Protein AF-0000000087793135 (afdb_homodimer)

Organism: NCBI:txid1960156

Solvent-accessible surface area (backbone atoms only — not comparable to full-atom values): 31206 Å² total; per-residue (Å²): 93,37,31,32,28,31,22,21,47,41,78,59,24,35,39,30,52,50,50,36,47,76,68,71,30,44,44,37,33,25,17,81,58,75,56,56,71,90,47,56,86,71,41,49,79,42,83,44,55,56,67,35,52,68,55,30,41,60,64,44,57,89,35,52,30,35,41,43,51,58,58,61,72,65,65,81,81,40,60,77,70,67,34,38,44,51,32,35,49,8,47,48,29,46,53,48,22,31,58,75,70,64,32,52,38,37,32,33,65,34,40,48,31,25,44,16,23,68,70,33,84,54,83,67,70,77,94,60,61,57,42,43,82,80,52,73,70,46,25,44,34,62,48,24,41,25,36,48,38,44,50,51,50,42,41,12,46,14,69,60,70,60,26,16,26,38,34,37,20,36,48,53,72,39,56,89,82,69,75,48,53,66,59,49,39,54,43,40,75,48,17,81,75,70,27,58,51,58,66,28,42,30,30,35,38,67,44,53,14,48,44,53,47,35,55,65,71,36,84,68,76,40,64,46,55,35,39,44,49,32,50,48,59,50,45,85,69,54,72,67,59,50,32,59,72,75,38,54,89,50,48,75,43,69,73,46,92,67,57,48,84,68,40,34,59,46,48,36,58,57,29,32,74,69,48,65,42,69,59,78,73,53,65,70,76,34,71,82,45,33,52,54,59,53,54,60,73,72,102,95,36,31,31,29,31,22,22,48,41,78,60,26,35,39,30,52,51,48,36,47,76,68,70,30,44,44,36,34,26,17,81,58,73,54,56,73,89,48,57,86,70,43,50,79,42,84,46,56,57,66,36,50,67,56,31,41,58,62,41,58,89,35,50,32,36,41,42,51,56,59,61,72,65,67,80,83,42,61,76,71,68,32,38,44,50,32,36,49,9,48,49,30,46,53,48,22,31,57,76,70,64,30,52,37,38,32,34,65,34,39,48,33,24,43,17,24,65,71,32,85,54,86,70,72,76,94,61,60,56,40,42,81,80,50,74,70,46,24,45,35,60,49,24,41,26,37,49,40,42,50,52,51,42,42,11,46,15,70,62,70,60,26,17,26,38,35,37,20,35,46,53,72,39,56,91,82,70,75,48,53,69,58,49,39,54,43,40,75,48,17,82,74,70,28,59,51,59,68,27,40,29,30,36,38,68,44,53,15,48,45,52,49,36,55,64,70,36,84,68,76,40,65,46,55,37,39,45,47,31,51,46,58,50,43,86,70,52,72,67,59,49,31,58,72,76,38,54,89,49,48,75,44,72,73,48,93,68,56,47,83,68,42,36,62,46,50,34,59,58,28,32,72,70,47,65,43,70,60,76,73,54,63,69,76,34,71,82,44,32,52,56,58,55,53,56,71,71,97

Sequence (598 aa):
MKILVTGAAGLVGGHVARELLENGHEVRALDVTHVSADLSGRVEMVYADISDRMAMLRAAHGCDSIAHLAAISNPIHGRELEIFEPNVVGTHYVLAAAEAHGIARVALASSCSIYGAPFAKNTFHFDYLPVDELHPQRAEELYAVSKAANELTAAAISRRSGMATTCLRINNVYDFGGGHQHWMKRQLQEAHNHRSADLWHYIEVRDVARAFRLALENVTSGYHTPIIVTRDLWTTHSHRELIARHYPELEPFLNSDWDFERFGFYDSRPAEELFGFVAQRLWRDVPELNQVSKNEAALMKILVTGAAGLVGGHVARELLENGHEVRALDVTHVSADLSGRVEMVYADISDRMAMLRAAHGCDSIAHLAAISNPIHGRELEIFEPNVVGTHYVLAAAEAHGIARVALASSCSIYGAPFAKNTFHFDYLPVDELHPQRAEELYAVSKAANELTAAAISRRSGMATTCLRINNVYDFGGGHQHWMKRQLQEAHNHRSADLWHYIEVRDVARAFRLALENVTSGYHTPIIVTRDLWTTHSHRELIARHYPELEPFLNSDWDFERFGFYDSRPAEELFGFVAQRLWRDVPELNQVSKNEAAL

pLDDT: mean 90.08, std 12.36, range [35.72, 98.88]

Structure (mmCIF, N/CA/C/O backbone):
data_AF-0000000087793135-model_v1
#
loop_
_entity.id
_entity.type
_entity.pdbx_description
1 polymer 'Nucleoside-diphosphate-sugar epimerase'
#
loop_
_atom_site.group_PDB
_atom_site.id
_atom_site.type_symbol
_atom_site.label_atom_id
_atom_site.label_alt_id
_atom_site.label_comp_id
_atom_site.label_asym_id
_atom_site.label_entity_id
_atom_site.label_seq_id
_atom_site.pdbx_PDB_ins_code
_atom_site.Cartn_x
_atom_site.Cartn_y
_atom_site.Cartn_z
_atom_site.occupancy
_atom_site.B_iso_or_equiv
_atom_site.auth_seq_id
_atom_site.auth_comp_id
_atom_site.auth_asym_id
_atom_site.auth_atom_id
_atom_site.pdbx_PDB_model_num
ATOM 1 N N . MET A 1 1 ? -19.906 19.828 14.422 1 96.62 1 MET A N 1
ATOM 2 C CA . MET A 1 1 ? -19.734 18.391 14.25 1 96.62 1 MET A CA 1
ATOM 3 C C . MET A 1 1 ? -19.047 17.781 15.469 1 96.62 1 MET A C 1
ATOM 5 O O . MET A 1 1 ? -18.375 18.469 16.219 1 96.62 1 MET A O 1
ATOM 9 N N . LYS A 1 2 ? -19.328 16.547 15.695 1 98.5 2 LYS A N 1
ATOM 10 C CA . LYS A 1 2 ? -18.516 15.766 16.609 1 98.5 2 LYS A CA 1
ATOM 11 C C . LYS A 1 2 ? -17.438 14.984 15.867 1 98.5 2 LYS A C 1
ATOM 13 O O . LYS A 1 2 ? -17.734 14.164 15 1 98.5 2 LYS A O 1
ATOM 18 N N . ILE A 1 3 ? -16.188 15.25 16.234 1 98.81 3 ILE A N 1
ATOM 19 C CA . ILE A 1 3 ? -15.078 14.727 15.445 1 98.81 3 ILE A CA 1
ATOM 20 C C . ILE A 1 3 ? -14.18 13.875 16.344 1 98.81 3 ILE A C 1
ATOM 22 O O . ILE A 1 3 ? -13.766 14.312 17.422 1 98.81 3 ILE A O 1
ATOM 26 N N . LEU A 1 4 ? -13.906 12.617 15.906 1 98.88 4 LEU A N 1
ATOM 27 C CA . LEU A 1 4 ? -12.914 11.773 16.562 1 98.88 4 LEU A CA 1
ATOM 28 C C . LEU A 1 4 ? -11.508 12.125 16.078 1 98.88 4 LEU A C 1
ATOM 30 O O . LEU A 1 4 ? -11.234 12.117 14.883 1 98.88 4 LEU A O 1
ATOM 34 N N . VAL A 1 5 ? -10.633 12.492 17 1 98.88 5 VAL A N 1
ATOM 35 C CA . VAL A 1 5 ? -9.227 12.758 16.703 1 98.88 5 VAL A CA 1
ATOM 36 C C . VAL A 1 5 ? -8.359 11.68 17.344 1 98.88 5 VAL A C 1
ATOM 38 O O . VAL A 1 5 ? -8.211 11.641 18.578 1 98.88 5 VAL A O 1
ATOM 41 N N . THR A 1 6 ? -7.812 10.789 16.5 1 98.62 6 THR A N 1
ATOM 42 C CA . THR A 1 6 ? -6.848 9.828 17.031 1 98.62 6 THR A CA 1
ATOM 43 C C . THR A 1 6 ? -5.445 10.438 17.062 1 98.62 6 THR A C 1
ATOM 45 O O . THR A 1 6 ? -5.098 11.25 16.203 1 98.62 6 THR A O 1
ATOM 48 N N . GLY A 1 7 ? -4.652 9.992 18.047 1 97.44 7 GLY A N 1
ATOM 49 C CA . GLY A 1 7 ? -3.35 10.609 18.219 1 97.44 7 GLY A CA 1
ATOM 50 C C . GLY A 1 7 ? -3.43 12.008 18.797 1 97.44 7 GLY A C 1
ATOM 51 O O . GLY A 1 7 ? -2.578 12.852 18.516 1 97.44 7 GLY A O 1
ATOM 52 N N . ALA A 1 8 ? -4.387 12.258 19.609 1 98.19 8 ALA A N 1
ATOM 53 C CA . ALA A 1 8 ? -4.707 13.609 20.078 1 98.19 8 ALA A CA 1
ATOM 54 C C . ALA A 1 8 ? -3.682 14.094 21.094 1 98.19 8 ALA A C 1
ATOM 56 O O . ALA A 1 8 ? -3.613 15.289 21.391 1 98.19 8 ALA A O 1
ATOM 57 N N . ALA A 1 9 ? -2.889 13.195 21.656 1 96.75 9 ALA A N 1
ATOM 58 C CA . ALA A 1 9 ? -1.891 13.602 22.641 1 96.75 9 ALA A CA 1
ATOM 59 C C . ALA A 1 9 ? -0.573 13.977 21.969 1 96.75 9 ALA A C 1
ATOM 61 O O . ALA A 1 9 ? 0.332 14.508 22.609 1 96.75 9 ALA A O 1
ATOM 62 N N . GLY A 1 10 ? -0.436 13.68 20.672 1 95.5 10 GLY A N 1
ATOM 63 C CA . GLY A 1 10 ? 0.778 14 19.938 1 95.5 10 GLY A CA 1
ATOM 64 C C . GLY A 1 10 ? 0.875 15.469 19.547 1 95.5 10 GLY A C 1
ATOM 65 O O . GLY A 1 10 ? -0.072 16.234 19.75 1 95.5 10 GLY A O 1
ATOM 66 N N . LEU A 1 11 ? 2.004 15.844 18.984 1 94.31 11 LEU A N 1
ATOM 67 C CA . LEU A 1 11 ? 2.256 17.219 18.594 1 94.31 11 LEU A CA 1
ATOM 68 C C . LEU A 1 11 ? 1.187 17.719 17.625 1 94.31 11 LEU A C 1
ATOM 70 O O . LEU A 1 11 ? 0.483 18.688 17.906 1 94.31 11 LEU A O 1
ATOM 74 N N . VAL A 1 12 ? 1.03 17.016 16.484 1 97.31 12 VAL A N 1
ATOM 75 C CA . VAL A 1 12 ? 0.09 17.469 15.469 1 97.31 12 VAL A CA 1
ATOM 76 C C . VAL A 1 12 ? -1.342 17.234 15.938 1 97.31 12 VAL A C 1
ATOM 78 O O . VAL A 1 12 ? -2.203 18.094 15.805 1 97.31 12 VAL A O 1
ATOM 81 N N . GLY A 1 13 ? -1.604 16.062 16.547 1 98.12 13 GLY A N 1
ATOM 82 C CA . GLY A 1 13 ? -2.936 15.711 17.016 1 98.12 13 GLY A CA 1
ATOM 83 C C . GLY A 1 13 ? -3.498 16.703 18.016 1 98.12 13 GLY A C 1
ATOM 84 O O . GLY A 1 13 ? -4.676 17.062 17.953 1 98.12 13 GLY A O 1
ATOM 85 N N . GLY A 1 14 ? -2.641 17.125 18.938 1 97.94 14 GLY A N 1
ATOM 86 C CA . GLY A 1 14 ? -3.07 18.125 19.906 1 97.94 14 GLY A CA 1
ATOM 87 C C . GLY A 1 14 ? -3.471 19.438 19.266 1 97.94 14 GLY A C 1
ATOM 88 O O . GLY A 1 14 ? -4.48 20.031 19.641 1 97.94 14 GLY A O 1
ATOM 89 N N . HIS A 1 15 ? -2.703 19.891 18.312 1 98.25 15 HIS A N 1
ATOM 90 C CA . HIS A 1 15 ? -3.014 21.125 17.625 1 98.25 15 HIS A CA 1
ATOM 91 C C . HIS A 1 15 ? -4.285 21 16.781 1 98.25 15 HIS A C 1
ATOM 93 O O . HIS A 1 15 ? -5.051 21.953 16.656 1 98.25 15 HIS A O 1
ATOM 99 N N . VAL A 1 16 ? -4.523 19.797 16.219 1 98.81 16 VAL A N 1
ATOM 100 C CA . VAL A 1 16 ? -5.742 19.562 15.445 1 98.81 16 VAL A CA 1
ATOM 101 C C . VAL A 1 16 ? -6.953 19.641 16.375 1 98.81 16 VAL A C 1
ATOM 103 O O . VAL A 1 16 ? -7.949 20.297 16.047 1 98.81 16 VAL A O 1
ATOM 106 N N . ALA A 1 17 ? -6.848 19.016 17.531 1 98.81 17 ALA A N 1
ATOM 107 C CA . ALA A 1 17 ? -7.938 19.062 18.5 1 98.81 17 ALA A CA 1
ATOM 108 C C . ALA A 1 17 ? -8.266 20.5 18.906 1 98.81 17 ALA A C 1
ATOM 110 O O . ALA A 1 17 ? -9.43 20.891 18.922 1 98.81 17 ALA A O 1
ATOM 111 N N . ARG A 1 18 ? -7.242 21.328 19.203 1 98.44 18 ARG A N 1
ATOM 112 C CA . ARG A 1 18 ? -7.43 22.734 19.578 1 98.44 18 ARG A CA 1
ATOM 113 C C . ARG A 1 18 ? -8.094 23.516 18.453 1 98.44 18 ARG A C 1
ATOM 115 O O . ARG A 1 18 ? -9.031 24.281 18.688 1 98.44 18 ARG A O 1
ATOM 122 N N . GLU A 1 19 ? -7.551 23.297 17.25 1 98.69 19 GLU A N 1
ATOM 123 C CA . GLU A 1 19 ? -8.078 23.984 16.078 1 98.69 19 GLU A CA 1
ATOM 124 C C . GLU A 1 19 ? -9.562 23.688 15.875 1 98.69 19 GLU A C 1
ATOM 126 O O . GLU A 1 19 ? -10.344 24.578 15.57 1 98.69 19 GLU A O 1
ATOM 131 N N . LEU A 1 20 ? -9.977 22.438 16.047 1 98.81 20 LEU A N 1
ATOM 132 C CA . LEU A 1 20 ? -11.367 22.031 15.891 1 98.81 20 LEU A CA 1
ATOM 133 C C . LEU A 1 20 ? -12.242 22.641 16.984 1 98.81 20 LEU A C 1
ATOM 135 O O . LEU A 1 20 ? -13.312 23.188 16.688 1 98.81 20 LEU A O 1
ATOM 139 N N . LEU A 1 21 ? -11.789 22.641 18.234 1 98.69 21 LEU A N 1
ATOM 140 C CA . LEU A 1 21 ? -12.523 23.219 19.359 1 98.69 21 LEU A CA 1
ATOM 141 C C . LEU A 1 21 ? -12.742 24.719 19.141 1 98.69 21 LEU A C 1
ATOM 143 O O . LEU A 1 21 ? -13.852 25.219 19.328 1 98.69 21 LEU A O 1
ATOM 147 N N . GLU A 1 22 ? -11.695 25.375 18.719 1 98.31 22 GLU A N 1
ATOM 148 C CA . GLU A 1 22 ? -11.719 26.828 18.547 1 98.31 22 GLU A CA 1
ATOM 149 C C . GLU A 1 22 ? -12.641 27.219 17.391 1 98.31 22 GLU A C 1
ATOM 151 O O . GLU A 1 22 ? -13.023 28.391 17.281 1 98.31 22 GLU A O 1
ATOM 156 N N . ASN A 1 23 ? -12.953 26.297 16.594 1 98.31 23 ASN A N 1
ATOM 157 C CA . ASN A 1 23 ? -13.82 26.594 15.461 1 98.31 23 ASN A CA 1
ATOM 158 C C . ASN A 1 23 ? -15.195 25.953 15.641 1 98.31 23 ASN A C 1
ATOM 160 O O . ASN A 1 23 ? -15.875 25.656 14.656 1 98.31 23 ASN A O 1
ATOM 164 N N . GLY A 1 24 ? -15.57 25.562 16.828 1 98.19 24 GLY A N 1
ATOM 165 C CA . GLY A 1 24 ? -16.938 25.266 17.188 1 98.19 24 GLY A CA 1
ATOM 166 C C . GLY A 1 24 ? -17.281 23.797 17.094 1 98.19 24 GLY A C 1
ATOM 167 O O . GLY A 1 24 ? -18.453 23.406 17.219 1 98.19 24 GLY A O 1
ATOM 168 N N . HIS A 1 25 ? -16.359 22.906 16.906 1 98.62 25 HIS A N 1
ATOM 169 C CA . HIS A 1 25 ? -16.609 21.469 16.844 1 98.62 25 HIS A CA 1
ATOM 170 C C . HIS A 1 25 ? -16.469 20.828 18.219 1 98.62 25 HIS A C 1
ATOM 172 O O . HIS A 1 25 ? -15.836 21.406 19.109 1 98.62 25 HIS A O 1
ATOM 178 N N . GLU A 1 26 ? -17.125 19.734 18.359 1 98.75 26 GLU A N 1
ATOM 179 C CA . GLU A 1 26 ? -16.875 18.859 19.5 1 98.75 26 GLU A CA 1
ATOM 180 C C . GLU A 1 26 ? -15.797 17.828 19.172 1 98.75 26 GLU A C 1
ATOM 182 O O . GLU A 1 26 ? -15.75 17.312 18.062 1 98.75 26 GLU A O 1
ATOM 187 N N . VAL A 1 27 ? -14.953 17.578 20.219 1 98.81 27 VAL A N 1
ATOM 188 C CA . VAL A 1 27 ? -13.836 16.688 19.953 1 98.81 27 VAL A CA 1
ATOM 189 C C . VAL A 1 27 ? -13.891 15.477 20.891 1 98.81 27 VAL A C 1
ATOM 191 O O . VAL A 1 27 ? -13.992 15.633 22.094 1 98.81 27 VAL A O 1
ATOM 194 N N . ARG A 1 28 ? -13.93 14.32 20.375 1 98.81 28 ARG A N 1
ATOM 195 C CA . ARG A 1 28 ? -13.555 13.086 21.047 1 98.81 28 ARG A CA 1
ATOM 196 C C . ARG A 1 28 ? -12.102 12.727 20.766 1 98.81 28 ARG A C 1
ATOM 198 O O . ARG A 1 28 ? -11.75 12.414 19.625 1 98.81 28 ARG A O 1
ATOM 205 N N . ALA A 1 29 ? -11.266 12.797 21.812 1 98.75 29 ALA A N 1
ATOM 206 C CA . ALA A 1 29 ? -9.828 12.57 21.672 1 98.75 29 ALA A CA 1
ATOM 207 C C . ALA A 1 29 ? -9.469 11.133 22.031 1 98.75 29 ALA A C 1
ATOM 209 O O . ALA A 1 29 ? -9.883 10.617 23.078 1 98.75 29 ALA A O 1
ATOM 210 N N . LEU A 1 30 ? -8.734 10.477 21.156 1 98.56 30 LEU A N 1
ATOM 211 C CA . LEU A 1 30 ? -8.273 9.117 21.406 1 98.56 30 LEU A CA 1
ATOM 212 C C . LEU A 1 30 ? -6.75 9.047 21.375 1 98.56 30 LEU A C 1
ATOM 214 O O . LEU A 1 30 ? -6.129 9.516 20.406 1 98.56 30 LEU A O 1
ATOM 218 N N . ASP A 1 31 ? -6.172 8.508 22.359 1 97.62 31 ASP A N 1
ATOM 219 C CA . ASP A 1 31 ? -4.734 8.281 22.438 1 97.62 31 ASP A CA 1
ATOM 220 C C . ASP A 1 31 ? -4.402 7.242 23.516 1 97.62 31 ASP A C 1
ATOM 222 O O . ASP A 1 31 ? -5.277 6.828 24.281 1 97.62 31 ASP A O 1
ATOM 226 N N . VAL A 1 32 ? -3.152 6.781 23.484 1 95.38 32 VAL A N 1
ATOM 227 C CA . VAL A 1 32 ? -2.699 5.816 24.484 1 95.38 32 VAL A CA 1
ATOM 228 C C . VAL A 1 32 ? -2.225 6.551 25.734 1 95.38 32 VAL A C 1
ATOM 230 O O . VAL A 1 32 ? -1.983 5.934 26.781 1 95.38 32 VAL A O 1
ATOM 233 N N . THR A 1 33 ? -2.096 7.879 25.641 1 95.12 33 THR A N 1
ATOM 234 C CA . THR A 1 33 ? -1.692 8.703 26.781 1 95.12 33 THR A CA 1
ATOM 235 C C . THR A 1 33 ? -2.6 9.922 26.922 1 95.12 33 THR A C 1
ATOM 237 O O . THR A 1 33 ? -3.484 10.141 26.078 1 95.12 33 THR A O 1
ATOM 240 N N . HIS A 1 34 ? -2.408 10.703 27.922 1 93.69 34 HIS A N 1
ATOM 241 C CA . HIS A 1 34 ? -3.25 11.859 28.203 1 93.69 34 HIS A CA 1
ATOM 242 C C . HIS A 1 34 ? -2.912 13.023 27.281 1 93.69 34 HIS A C 1
ATOM 244 O O . HIS A 1 34 ? -1.747 13.227 26.938 1 93.69 34 HIS A O 1
ATOM 250 N N . VAL A 1 35 ? -3.967 13.773 26.953 1 95.19 35 VAL A N 1
ATOM 251 C CA . VAL A 1 35 ? -3.775 14.992 26.188 1 95.19 35 VAL A CA 1
ATOM 252 C C . VAL A 1 35 ? -3.178 16.078 27.078 1 95.19 35 VAL A C 1
ATOM 254 O O . VAL A 1 35 ? -3.082 15.906 28.297 1 95.19 35 VAL A O 1
ATOM 257 N N . SER A 1 36 ? -2.758 17.172 26.438 1 93.94 36 SER A N 1
ATOM 258 C CA . SER A 1 36 ? -2.209 18.297 27.188 1 93.94 36 SER A CA 1
ATOM 259 C C . SER A 1 36 ? -3.256 18.906 28.125 1 93.94 36 SER A C 1
ATOM 261 O O . SER A 1 36 ? -4.457 18.734 27.906 1 93.94 36 SER A O 1
ATOM 263 N N . ALA A 1 37 ? -2.826 19.641 29.062 1 92.62 37 ALA A N 1
ATOM 264 C CA . ALA A 1 37 ? -3.672 20.188 30.109 1 92.62 37 ALA A CA 1
ATOM 265 C C . ALA A 1 37 ? -4.734 21.109 29.531 1 92.62 37 ALA A C 1
ATOM 267 O O . ALA A 1 37 ? -5.867 21.141 30.016 1 92.62 37 ALA A O 1
ATOM 268 N N . ASP A 1 38 ? -4.387 21.859 28.547 1 93.25 38 ASP A N 1
ATOM 269 C CA . ASP A 1 38 ? -5.293 22.859 27.984 1 93.25 38 ASP A CA 1
ATOM 270 C C . ASP A 1 38 ? -6.457 22.172 27.266 1 93.25 38 ASP A C 1
ATOM 272 O O . ASP A 1 38 ? -7.492 22.797 27.016 1 93.25 38 ASP A O 1
ATOM 276 N N . LEU A 1 39 ? -6.312 20.906 26.922 1 95.94 39 LEU A N 1
ATOM 277 C CA . LEU A 1 39 ? -7.359 20.156 26.25 1 95.94 39 LEU A CA 1
ATOM 278 C C . LEU A 1 39 ? -8.18 19.344 27.25 1 95.94 39 LEU A C 1
ATOM 280 O O . LEU A 1 39 ? -9.32 18.969 26.953 1 95.94 39 LEU A O 1
ATOM 284 N N . SER A 1 40 ? -7.441 19.188 28.359 1 92.12 40 SER A N 1
ATOM 285 C CA . SER A 1 40 ? -8.094 18.391 29.406 1 92.12 40 SER A CA 1
ATOM 286 C C . SER A 1 40 ? -9.398 19.031 29.844 1 92.12 40 SER A C 1
ATOM 288 O O . SER A 1 40 ? -9.445 20.234 30.141 1 92.12 40 SER A O 1
ATOM 290 N N . GLY A 1 41 ? -10.5 18.375 29.844 1 93.94 41 GLY A N 1
ATOM 291 C CA . GLY A 1 41 ? -11.805 18.859 30.25 1 93.94 41 GLY A CA 1
ATOM 292 C C . GLY A 1 41 ? -12.594 19.453 29.109 1 93.94 41 GLY A C 1
ATOM 293 O O . GLY A 1 41 ? -13.797 19.703 29.234 1 93.94 41 GLY A O 1
ATOM 294 N N . ARG A 1 42 ? -11.938 19.703 28 1 97.44 42 ARG A N 1
ATOM 295 C CA . ARG A 1 42 ? -12.602 20.312 26.859 1 97.44 42 ARG A CA 1
ATOM 296 C C . ARG A 1 42 ? -12.945 19.266 25.797 1 97.44 42 ARG A C 1
ATOM 298 O O . ARG A 1 42 ? -13.711 19.547 24.875 1 97.44 42 ARG A O 1
ATOM 305 N N . VAL A 1 43 ? -12.344 18.109 25.953 1 98.19 43 VAL A N 1
ATOM 306 C CA . VAL A 1 43 ? -12.57 17.031 25 1 98.19 43 VAL A CA 1
ATOM 307 C C . VAL A 1 43 ? -13.117 15.805 25.719 1 98.19 43 VAL A C 1
ATOM 309 O O . VAL A 1 43 ? -12.945 15.656 26.922 1 98.19 43 VAL A O 1
ATOM 312 N N . GLU A 1 44 ? -13.859 14.953 25.031 1 98.12 44 GLU A N 1
ATOM 313 C CA . GLU A 1 44 ? -14.156 13.594 25.484 1 98.12 44 GLU A CA 1
ATOM 314 C C . GLU A 1 44 ? -12.977 12.656 25.234 1 98.12 44 GLU A C 1
ATOM 316 O O . GLU A 1 44 ? -12.633 12.375 24.094 1 98.12 44 GLU A O 1
ATOM 321 N N . MET A 1 45 ? -12.391 12.203 26.359 1 97.62 45 MET A N 1
ATOM 322 C CA . MET A 1 45 ? -11.164 11.422 26.219 1 97.62 45 MET A CA 1
ATOM 323 C C . MET A 1 45 ? -11.484 9.93 26.125 1 97.62 45 MET A C 1
ATOM 325 O O . MET A 1 45 ? -12.281 9.414 26.922 1 97.62 45 MET A O 1
ATOM 329 N N . VAL A 1 46 ? -10.891 9.211 25.172 1 97.88 46 VAL A N 1
ATOM 330 C CA . VAL A 1 46 ? -10.906 7.758 25.047 1 97.88 46 VAL A CA 1
ATOM 331 C C . VAL A 1 46 ? -9.477 7.223 25.109 1 97.88 46 VAL A C 1
ATOM 333 O O . VAL A 1 46 ? -8.656 7.516 24.234 1 97.88 46 VAL A O 1
ATOM 336 N N . TYR A 1 47 ? -9.18 6.457 26.125 1 97.38 47 TYR A N 1
ATOM 337 C CA . TYR A 1 47 ? -7.875 5.82 26.234 1 97.38 47 TYR A CA 1
ATOM 338 C C . TYR A 1 47 ? -7.871 4.457 25.562 1 97.38 47 TYR A C 1
ATOM 340 O O . TYR A 1 47 ? -8.477 3.506 26.062 1 97.38 47 TYR A O 1
ATOM 348 N N . ALA A 1 48 ? -7.16 4.363 24.391 1 96.31 48 ALA A N 1
ATOM 349 C CA . ALA A 1 48 ? -7.125 3.105 23.656 1 96.31 48 ALA A CA 1
ATOM 350 C C . ALA A 1 48 ? -5.988 3.098 22.641 1 96.31 48 ALA A C 1
ATOM 352 O O . ALA A 1 48 ? -5.516 4.156 22.219 1 96.31 48 ALA A O 1
ATOM 353 N N . ASP A 1 49 ? -5.543 1.925 22.359 1 93.94 49 ASP A N 1
ATOM 354 C CA . ASP A 1 49 ? -4.641 1.679 21.234 1 93.94 49 ASP A CA 1
ATOM 355 C C . ASP A 1 49 ? -5.426 1.437 19.938 1 93.94 49 ASP A C 1
ATOM 357 O O . ASP A 1 49 ? -6.441 0.738 19.953 1 93.94 49 ASP A O 1
ATOM 361 N N . ILE A 1 50 ? -4.957 2.035 18.875 1 92.94 50 ILE A N 1
ATOM 362 C CA . ILE A 1 50 ? -5.719 1.935 17.625 1 92.94 50 ILE A CA 1
ATOM 363 C C . ILE A 1 50 ? -5.703 0.492 17.125 1 92.94 50 ILE A C 1
ATOM 365 O O . ILE A 1 50 ? -6.484 0.126 16.25 1 92.94 50 ILE A O 1
ATOM 369 N N . SER A 1 51 ? -4.816 -0.36 17.625 1 88.38 51 SER A N 1
ATOM 370 C CA . SER A 1 51 ? -4.777 -1.765 17.234 1 88.38 51 SER A CA 1
ATOM 371 C C . SER A 1 51 ? -5.898 -2.557 17.906 1 88.38 51 SER A C 1
ATOM 373 O O . SER A 1 51 ? -6.078 -3.742 17.625 1 88.38 51 SER A O 1
ATOM 375 N N . ASP A 1 52 ? -6.617 -1.902 18.812 1 91.69 52 ASP A N 1
ATOM 376 C CA . ASP A 1 52 ? -7.809 -2.508 19.406 1 91.69 52 ASP A CA 1
ATOM 377 C C . ASP A 1 52 ? -9.039 -2.244 18.547 1 91.69 52 ASP A C 1
ATOM 379 O O . ASP A 1 52 ? -9.664 -1.185 18.641 1 91.69 52 ASP A O 1
ATOM 383 N N . ARG A 1 53 ? -9.461 -3.225 17.859 1 90.81 53 ARG A N 1
ATOM 384 C CA . ARG A 1 53 ? -10.539 -3.1 16.891 1 90.81 53 ARG A CA 1
ATOM 385 C C . ARG A 1 53 ? -11.836 -2.656 17.562 1 90.81 53 ARG A C 1
ATOM 387 O O . ARG A 1 53 ? -12.516 -1.756 17.078 1 90.81 53 ARG A O 1
ATOM 394 N N . MET A 1 54 ? -12.164 -3.318 18.641 1 95.12 54 MET A N 1
ATOM 395 C CA . MET A 1 54 ? -13.422 -3.025 19.328 1 95.12 54 MET A CA 1
ATOM 396 C C . MET A 1 54 ? -13.406 -1.618 19.906 1 95.12 54 MET A C 1
ATOM 398 O O . MET A 1 54 ? -14.422 -0.924 19.906 1 95.12 54 MET A O 1
ATOM 402 N N . ALA A 1 55 ? -12.289 -1.229 20.359 1 96.38 55 ALA A N 1
ATOM 403 C CA . ALA A 1 55 ? -12.164 0.132 20.875 1 96.38 55 ALA A CA 1
ATOM 404 C C . ALA A 1 55 ? -12.383 1.161 19.766 1 96.38 55 ALA A C 1
ATOM 406 O O . ALA A 1 55 ? -12.977 2.217 20 1 96.38 55 ALA A O 1
ATOM 407 N N . MET A 1 56 ? -11.93 0.853 18.578 1 96.44 56 MET A N 1
ATOM 408 C CA . MET A 1 56 ? -12.109 1.773 17.469 1 96.44 56 MET A CA 1
ATOM 409 C C . MET A 1 56 ? -13.578 1.865 17.062 1 96.44 56 MET A C 1
ATOM 411 O O . MET A 1 56 ? -14.078 2.953 16.781 1 96.44 56 MET A O 1
ATOM 415 N N . LEU A 1 57 ? -14.219 0.732 17.094 1 97.25 57 LEU A N 1
ATOM 416 C CA . LEU A 1 57 ? -15.648 0.719 16.781 1 97.25 57 LEU A CA 1
ATOM 417 C C . LEU A 1 57 ? -16.422 1.569 17.781 1 97.25 57 LEU A C 1
ATOM 419 O O . LEU A 1 57 ? -17.281 2.373 17.391 1 97.25 57 LEU A O 1
ATOM 423 N N . ARG A 1 58 ? -16.078 1.419 19.031 1 98.12 58 ARG A N 1
ATOM 424 C CA . ARG A 1 58 ? -16.766 2.17 20.078 1 98.12 58 ARG A CA 1
ATOM 425 C C . ARG A 1 58 ? -16.438 3.656 19.984 1 98.12 58 ARG A C 1
ATOM 427 O O . ARG A 1 58 ? -17.328 4.5 20.109 1 98.12 58 ARG A O 1
ATOM 434 N N . ALA A 1 59 ? -15.227 3.967 19.734 1 98.56 59 ALA A N 1
ATOM 435 C CA . ALA A 1 59 ? -14.781 5.359 19.703 1 98.56 59 ALA A CA 1
ATOM 436 C C . ALA A 1 59 ? -15.43 6.121 18.562 1 98.56 59 ALA A C 1
ATOM 438 O O . ALA A 1 59 ? -15.711 7.316 18.672 1 98.56 59 ALA A O 1
ATOM 439 N N . ALA A 1 60 ? -15.656 5.453 17.453 1 98.56 60 ALA A N 1
ATOM 440 C CA . ALA A 1 60 ? -16.172 6.109 16.25 1 98.56 60 ALA A CA 1
ATOM 441 C C . ALA A 1 60 ? -17.688 6.332 16.359 1 98.56 60 ALA A C 1
ATOM 443 O O . ALA A 1 60 ? -18.25 7.125 15.609 1 98.56 60 ALA A O 1
ATOM 444 N N . HIS A 1 61 ? -18.281 5.629 17.266 1 98.38 61 HIS A N 1
ATOM 445 C CA . HIS A 1 61 ? -19.734 5.695 17.391 1 98.38 61 HIS A CA 1
ATOM 446 C C . HIS A 1 61 ? -20.203 7.113 17.703 1 98.38 61 HIS A C 1
ATOM 448 O O . HIS A 1 61 ? -19.688 7.75 18.625 1 98.38 61 HIS A O 1
ATOM 454 N N . GLY A 1 62 ? -21.141 7.645 16.891 1 98.19 62 GLY A N 1
ATOM 455 C CA . GLY A 1 62 ? -21.75 8.945 17.141 1 98.19 62 GLY A CA 1
ATOM 456 C C . GLY A 1 62 ? -20.938 10.094 16.562 1 98.19 62 GLY A C 1
ATOM 457 O O . GLY A 1 62 ? -21.359 11.25 16.656 1 98.19 62 GLY A O 1
ATOM 458 N N . CYS A 1 63 ? -19.812 9.859 16 1 98.56 63 CYS A N 1
ATOM 459 C CA . CYS A 1 63 ? -19 10.906 15.406 1 98.56 63 CYS A CA 1
ATOM 460 C C . CYS A 1 63 ? -19.453 11.203 13.984 1 98.56 63 CYS A C 1
ATOM 462 O O . CYS A 1 63 ? -19.938 10.312 13.289 1 98.56 63 CYS A O 1
ATOM 464 N N . ASP A 1 64 ? -19.219 12.43 13.609 1 97.81 64 ASP A N 1
ATOM 465 C CA . ASP A 1 64 ? -19.578 12.859 12.258 1 97.81 64 ASP A CA 1
ATOM 466 C C . ASP A 1 64 ? -18.406 12.672 11.297 1 97.81 64 ASP A C 1
ATOM 468 O O . ASP A 1 64 ? -18.594 12.477 10.102 1 97.81 64 ASP A O 1
ATOM 472 N N . SER A 1 65 ? -17.25 12.828 11.773 1 98.12 65 SER A N 1
ATOM 473 C CA . SER A 1 65 ? -16.031 12.703 10.992 1 98.12 65 SER A CA 1
ATOM 474 C C . SER A 1 65 ? -14.859 12.266 11.867 1 98.12 65 SER A C 1
ATOM 476 O O . SER A 1 65 ? -14.984 12.195 13.094 1 98.12 65 SER A O 1
ATOM 478 N N . ILE A 1 66 ? -13.766 11.883 11.211 1 98.75 66 ILE A N 1
ATOM 479 C CA . ILE A 1 66 ? -12.586 11.422 11.938 1 98.75 66 ILE A CA 1
ATOM 480 C C . ILE A 1 66 ? -11.336 12.117 11.383 1 98.75 66 ILE A C 1
ATOM 482 O O . ILE A 1 66 ? -11.164 12.219 10.172 1 98.75 66 ILE A O 1
ATOM 486 N N . ALA A 1 67 ? -10.531 12.695 12.25 1 98.88 67 ALA A N 1
ATOM 487 C CA . ALA A 1 67 ? -9.141 13.055 11.984 1 98.88 67 ALA A CA 1
ATOM 488 C C . ALA A 1 67 ? -8.18 12.008 12.539 1 98.88 67 ALA A C 1
ATOM 490 O O . ALA A 1 67 ? -8.016 11.891 13.758 1 98.88 67 ALA A O 1
ATOM 491 N N . HIS A 1 68 ? -7.559 11.281 11.641 1 98.75 68 HIS A N 1
ATOM 492 C CA . HIS A 1 68 ? -6.715 10.164 12.062 1 98.75 68 HIS A CA 1
ATOM 493 C C . HIS A 1 68 ? -5.238 10.547 12 1 98.75 68 HIS A C 1
ATOM 495 O O . HIS A 1 68 ? -4.66 10.641 10.922 1 98.75 68 HIS A O 1
ATOM 501 N N . LEU A 1 69 ? -4.586 10.695 13.188 1 97.94 69 LEU A N 1
ATOM 502 C CA . LEU A 1 69 ? -3.188 11.102 13.25 1 97.94 69 LEU A CA 1
ATOM 503 C C . LEU A 1 69 ? -2.361 10.102 14.055 1 97.94 69 LEU A C 1
ATOM 505 O O . LEU A 1 69 ? -1.132 10.195 14.086 1 97.94 69 LEU A O 1
ATOM 509 N N . ALA A 1 70 ? -3.021 9.156 14.656 1 93.06 70 ALA A N 1
ATOM 510 C CA . ALA A 1 70 ? -2.297 8.188 15.477 1 93.06 70 ALA A CA 1
ATOM 511 C C . ALA A 1 70 ? -1.336 7.359 14.633 1 93.06 70 ALA A C 1
ATOM 513 O O . ALA A 1 70 ? -1.737 6.766 13.625 1 93.06 70 ALA A O 1
ATOM 514 N N . ALA A 1 71 ? -0.159 7.391 14.93 1 88.31 71 ALA A N 1
ATOM 515 C CA . ALA A 1 71 ? 0.905 6.613 14.297 1 88.31 71 ALA A CA 1
ATOM 516 C C . ALA A 1 71 ? 2.182 6.648 15.133 1 88.31 71 ALA A C 1
ATOM 518 O O . ALA A 1 71 ? 2.377 7.562 15.938 1 88.31 71 ALA A O 1
ATOM 519 N N . ILE A 1 72 ? 2.902 5.648 15.039 1 76.5 72 ILE A N 1
ATOM 520 C CA . ILE A 1 72 ? 4.266 5.691 15.555 1 76.5 72 ILE A CA 1
ATOM 521 C C . ILE A 1 72 ? 5.203 6.238 14.477 1 76.5 72 ILE A C 1
ATOM 523 O O . ILE A 1 72 ? 5.355 5.633 13.414 1 76.5 72 ILE A O 1
ATOM 527 N N . SER A 1 73 ? 5.691 7.504 14.617 1 62.22 73 SER A N 1
ATOM 528 C CA . SER A 1 73 ? 6.434 8.211 13.586 1 62.22 73 SER A CA 1
ATOM 529 C C . SER A 1 73 ? 7.914 7.844 13.609 1 62.22 73 SER A C 1
ATOM 531 O O . SER A 1 73 ? 8.617 8.008 12.617 1 62.22 73 SER A O 1
ATOM 533 N N . ASN A 1 74 ? 8.453 7.496 14.875 1 57 74 ASN A N 1
ATOM 534 C CA . ASN A 1 74 ? 9.906 7.449 14.945 1 57 74 ASN A CA 1
ATOM 535 C C . ASN A 1 74 ? 10.461 6.176 14.312 1 57 74 ASN A C 1
ATOM 537 O O . ASN A 1 74 ? 10.344 5.09 14.883 1 57 74 ASN A O 1
ATOM 541 N N . PRO A 1 75 ? 10.883 6.395 12.969 1 49.03 75 PRO A N 1
ATOM 542 C CA . PRO A 1 75 ? 11.469 5.27 12.234 1 49.03 75 PRO A CA 1
ATOM 543 C C . PRO A 1 75 ? 12.688 4.676 12.93 1 49.03 75 PRO A C 1
ATOM 545 O O . PRO A 1 75 ? 13.008 3.502 12.727 1 49.03 75 PRO A O 1
ATOM 548 N N . ILE A 1 76 ? 13.492 5.633 13.656 1 46.16 76 ILE A N 1
ATOM 549 C CA . ILE A 1 76 ? 14.836 5.289 14.109 1 46.16 76 ILE A CA 1
ATOM 550 C C . ILE A 1 76 ? 14.758 4.371 15.328 1 46.16 76 ILE A C 1
ATOM 552 O O . ILE A 1 76 ? 15.594 3.48 15.5 1 46.16 76 ILE A O 1
ATOM 556 N N . HIS A 1 77 ? 13.984 4.805 16.188 1 46.06 77 HIS A N 1
ATOM 557 C CA . HIS A 1 77 ? 14.172 4.195 17.5 1 46.06 77 HIS A CA 1
ATOM 558 C C . HIS A 1 77 ? 13.328 2.934 17.641 1 46.06 77 HIS A C 1
ATOM 560 O O . HIS A 1 77 ? 13.461 2.197 18.625 1 46.06 77 HIS A O 1
ATOM 566 N N . GLY A 1 78 ? 12.445 2.672 16.797 1 48.28 78 GLY A N 1
ATOM 567 C CA . GLY A 1 78 ? 11.562 1.557 17.109 1 48.28 78 GLY A CA 1
ATOM 568 C C . GLY A 1 78 ? 11.852 0.317 16.281 1 48.28 78 GLY A C 1
ATOM 569 O O . GLY A 1 78 ? 12.453 0.405 15.219 1 48.28 78 GLY A O 1
ATOM 570 N N . ARG A 1 79 ? 12.031 -0.833 17 1 47.19 79 ARG A N 1
ATOM 571 C CA . ARG A 1 79 ? 12.055 -2.145 16.359 1 47.19 79 ARG A CA 1
ATOM 572 C C . ARG A 1 79 ? 11.023 -2.225 15.242 1 47.19 79 ARG A C 1
ATOM 574 O O . ARG A 1 79 ? 9.875 -1.806 15.414 1 47.19 79 ARG A O 1
ATOM 581 N N . GLU A 1 80 ? 11.586 -2.264 13.922 1 55.16 80 GLU A N 1
ATOM 582 C CA . GLU A 1 80 ? 10.852 -2.355 12.672 1 55.16 80 GLU A CA 1
ATOM 583 C C . GLU A 1 80 ? 9.43 -2.846 12.898 1 55.16 80 GLU A C 1
ATOM 585 O O . GLU A 1 80 ? 8.477 -2.311 12.32 1 55.16 80 GLU A O 1
ATOM 590 N N . LEU A 1 81 ? 9.328 -3.783 13.953 1 56.56 81 LEU A N 1
ATOM 591 C CA . LEU A 1 81 ? 8.055 -4.465 14.188 1 56.56 81 LEU A CA 1
ATOM 592 C C . LEU A 1 81 ? 7.055 -3.535 14.867 1 56.56 81 LEU A C 1
ATOM 594 O O . LEU A 1 81 ? 5.859 -3.578 14.562 1 56.56 81 LEU A O 1
ATOM 598 N N . GLU A 1 82 ? 7.605 -2.527 15.57 1 63.28 82 GLU A N 1
ATOM 599 C CA . GLU A 1 82 ? 6.754 -1.744 16.453 1 63.28 82 GLU A CA 1
ATOM 600 C C . GLU A 1 82 ? 6.066 -0.609 15.703 1 63.28 82 GLU A C 1
ATOM 602 O O . GLU A 1 82 ? 5.047 -0.084 16.156 1 63.28 82 GLU A O 1
ATOM 607 N N . ILE A 1 83 ? 6.43 -0.516 14.477 1 73.31 83 ILE A N 1
ATOM 608 C CA . ILE A 1 83 ? 5.898 0.641 13.766 1 73.31 83 ILE A CA 1
ATOM 609 C C . ILE A 1 83 ? 4.844 0.185 12.758 1 73.31 83 ILE A C 1
ATOM 611 O O . ILE A 1 83 ? 3.754 0.754 12.688 1 73.31 83 ILE A O 1
ATOM 615 N N . PHE A 1 84 ? 5.059 -0.885 12.164 1 78.44 84 PHE A N 1
ATOM 616 C CA . PHE A 1 84 ? 4.285 -1.246 10.984 1 78.44 84 PHE A CA 1
ATOM 617 C C . PHE A 1 84 ? 2.891 -1.723 11.383 1 78.44 84 PHE A C 1
ATOM 619 O O . PHE A 1 84 ? 1.892 -1.254 10.828 1 78.44 84 PHE A O 1
ATOM 626 N N . GLU A 1 85 ? 2.854 -2.553 12.383 1 78.44 85 GLU A N 1
ATOM 627 C CA . GLU A 1 85 ? 1.577 -3.154 12.75 1 78.44 85 GLU A CA 1
ATOM 628 C C . GLU A 1 85 ? 0.593 -2.098 13.25 1 78.44 85 GLU A C 1
ATOM 630 O O . GLU A 1 85 ? -0.486 -1.931 12.672 1 78.44 85 GLU A O 1
ATOM 635 N N . PRO A 1 86 ? 0.957 -1.339 14.219 1 78.62 86 PRO A N 1
ATOM 636 C CA . PRO A 1 86 ? -0.011 -0.339 14.672 1 78.62 86 PRO A CA 1
ATOM 637 C C . PRO A 1 86 ? -0.369 0.675 13.594 1 78.62 86 PRO A C 1
ATOM 639 O O . PRO A 1 86 ? -1.519 1.115 13.508 1 78.62 86 PRO A O 1
ATOM 642 N N . ASN A 1 87 ? 0.619 1.014 12.797 1 89.44 87 ASN A N 1
ATOM 643 C CA . ASN A 1 87 ? 0.361 2.041 11.797 1 89.44 87 ASN A CA 1
ATOM 644 C C . ASN A 1 87 ? -0.579 1.535 10.703 1 89.44 87 ASN A C 1
ATOM 646 O O . ASN A 1 87 ? -1.516 2.232 10.312 1 89.44 87 ASN A O 1
ATOM 650 N N . VAL A 1 88 ? -0.356 0.327 10.281 1 91.06 88 VAL A N 1
ATOM 651 C CA . VAL A 1 88 ? -1.091 -0.157 9.117 1 91.06 88 VAL A CA 1
ATOM 652 C C . VAL A 1 88 ? -2.393 -0.817 9.57 1 91.06 88 VAL A C 1
ATOM 654 O O . VAL A 1 88 ? -3.473 -0.467 9.086 1 91.06 88 VAL A O 1
ATOM 657 N N . VAL A 1 89 ? -2.305 -1.708 10.539 1 89.81 89 VAL A N 1
ATOM 658 C CA . VAL A 1 89 ? -3.477 -2.438 11.008 1 89.81 89 VAL A CA 1
ATOM 659 C C . VAL A 1 89 ? -4.383 -1.502 11.805 1 89.81 89 VAL A C 1
ATOM 661 O O . VAL A 1 89 ? -5.609 -1.544 11.664 1 89.81 89 VAL A O 1
ATOM 664 N N . GLY A 1 90 ? -3.76 -0.714 12.641 1 92.44 90 GLY A N 1
ATOM 665 C CA . GLY A 1 90 ? -4.535 0.26 13.391 1 92.44 90 GLY A CA 1
ATOM 666 C C . GLY A 1 90 ? -5.316 1.211 12.5 1 92.44 90 GLY A C 1
ATOM 667 O O . GLY A 1 90 ? -6.492 1.487 12.758 1 92.44 90 GLY A O 1
ATOM 668 N N . THR A 1 91 ? -4.684 1.736 11.461 1 95 91 THR A N 1
ATOM 669 C CA . THR A 1 91 ? -5.355 2.621 10.523 1 95 91 THR A CA 1
ATOM 670 C C . THR A 1 91 ? -6.512 1.898 9.836 1 95 91 THR A C 1
ATOM 672 O O . THR A 1 91 ? -7.586 2.473 9.648 1 95 91 THR A O 1
ATOM 675 N N . HIS A 1 92 ? -6.305 0.649 9.484 1 92.62 92 HIS A N 1
ATOM 676 C CA . HIS A 1 92 ? -7.398 -0.134 8.914 1 92.62 92 HIS A CA 1
ATOM 677 C C . HIS A 1 92 ? -8.586 -0.193 9.859 1 92.62 92 HIS A C 1
ATOM 679 O O . HIS A 1 92 ? -9.734 -0.039 9.438 1 92.62 92 HIS A O 1
ATOM 685 N N . TYR A 1 93 ? -8.312 -0.423 11.133 1 93.31 93 TYR A N 1
ATOM 686 C CA . TYR A 1 93 ? -9.398 -0.528 12.102 1 93.31 93 TYR A CA 1
ATOM 687 C C . TYR A 1 93 ? -10.141 0.796 12.234 1 93.31 93 TYR A C 1
ATOM 689 O O . TYR A 1 93 ? -11.367 0.818 12.352 1 93.31 93 TYR A O 1
ATOM 697 N N . VAL A 1 94 ? -9.453 1.867 12.195 1 96.75 94 VAL A N 1
ATOM 698 C CA . VAL A 1 94 ? -10.07 3.188 12.281 1 96.75 94 VAL A CA 1
ATOM 699 C C . VAL A 1 94 ? -10.984 3.414 11.086 1 96.75 94 VAL A C 1
ATOM 701 O O . VAL A 1 94 ? -12.141 3.82 11.242 1 96.75 94 VAL A O 1
ATOM 704 N N . LEU A 1 95 ? -10.492 3.125 9.914 1 96.5 95 LEU A N 1
ATOM 705 C CA . LEU A 1 95 ? -11.25 3.34 8.688 1 96.5 95 LEU A CA 1
ATOM 706 C C . LEU A 1 95 ? -12.438 2.381 8.602 1 96.5 95 LEU A C 1
ATOM 708 O O . LEU A 1 95 ? -13.516 2.762 8.148 1 96.5 95 LEU A O 1
ATOM 712 N N . ALA A 1 96 ? -12.203 1.152 9.047 1 93.38 96 ALA A N 1
ATOM 713 C CA . ALA A 1 96 ? -13.289 0.175 9.078 1 93.38 96 ALA A CA 1
ATOM 714 C C . ALA A 1 96 ? -14.398 0.61 10.031 1 93.38 96 ALA A C 1
ATOM 716 O O . ALA A 1 96 ? -15.578 0.421 9.75 1 93.38 96 ALA A O 1
ATOM 717 N N . ALA A 1 97 ? -14.008 1.137 11.172 1 96.69 97 ALA A N 1
ATOM 718 C CA . ALA A 1 97 ? -14.984 1.657 12.133 1 96.69 97 ALA A CA 1
ATOM 719 C C . ALA A 1 97 ? -15.797 2.793 11.516 1 96.69 97 ALA A C 1
ATOM 721 O O . ALA A 1 97 ? -17.016 2.857 11.703 1 96.69 97 ALA A O 1
ATOM 722 N N . ALA A 1 98 ? -15.125 3.676 10.828 1 97.94 98 ALA A N 1
ATOM 723 C CA . ALA A 1 98 ? -15.82 4.754 10.125 1 97.94 98 ALA A CA 1
ATOM 724 C C . ALA A 1 98 ? -16.844 4.195 9.141 1 97.94 98 ALA A C 1
ATOM 726 O O . ALA A 1 98 ? -18 4.641 9.102 1 97.94 98 ALA A O 1
ATOM 727 N N . GLU A 1 99 ? -16.406 3.232 8.359 1 95.69 99 GLU A N 1
ATOM 728 C CA . GLU A 1 99 ? -17.281 2.6 7.387 1 95.69 99 GLU A CA 1
ATOM 729 C C . GLU A 1 99 ? -18.5 1.962 8.07 1 95.69 99 GLU A C 1
ATOM 731 O O . GLU A 1 99 ? -19.625 2.137 7.625 1 95.69 99 GLU A O 1
ATOM 736 N N . ALA A 1 100 ? -18.25 1.278 9.156 1 95.56 100 ALA A N 1
ATOM 737 C CA . ALA A 1 100 ? -19.297 0.557 9.875 1 95.56 100 ALA A CA 1
ATOM 738 C C . ALA A 1 100 ? -20.359 1.515 10.406 1 95.56 100 ALA A C 1
ATOM 740 O O . ALA A 1 100 ? -21.547 1.165 10.477 1 95.56 100 ALA A O 1
ATOM 741 N N . HIS A 1 101 ? -19.953 2.672 10.789 1 97.81 101 HIS A N 1
ATOM 742 C CA . HIS A 1 101 ? -20.875 3.627 11.391 1 97.81 101 HIS A CA 1
ATOM 743 C C . HIS A 1 101 ? -21.406 4.613 10.352 1 97.81 101 HIS A C 1
ATOM 745 O O . HIS A 1 101 ? -22.141 5.547 10.688 1 97.81 101 HIS A O 1
ATOM 751 N N . GLY A 1 102 ? -20.984 4.465 9.078 1 97.12 102 GLY A N 1
ATOM 752 C CA . GLY A 1 102 ? -21.469 5.328 8.016 1 97.12 102 GLY A CA 1
ATOM 753 C C . GLY A 1 102 ? -20.906 6.738 8.094 1 97.12 102 GLY A C 1
ATOM 754 O O . GLY A 1 102 ? -21.578 7.695 7.699 1 97.12 102 GLY A O 1
ATOM 755 N N . ILE A 1 103 ? -19.781 6.887 8.711 1 97.25 103 ILE A N 1
ATOM 756 C CA . ILE A 1 103 ? -19.125 8.188 8.766 1 97.25 103 ILE A CA 1
ATOM 757 C C . ILE A 1 103 ? -18.75 8.641 7.355 1 97.25 103 ILE A C 1
ATOM 759 O O . ILE A 1 103 ? -18.141 7.887 6.602 1 97.25 103 ILE A O 1
ATOM 763 N N . ALA A 1 104 ? -19.016 9.859 7.039 1 93.31 104 ALA A N 1
ATOM 764 C CA . ALA A 1 104 ? -18.969 10.32 5.652 1 93.31 104 ALA A CA 1
ATOM 765 C C . ALA A 1 104 ? -17.562 10.797 5.281 1 93.31 104 ALA A C 1
ATOM 767 O O . ALA A 1 104 ? -17.203 10.82 4.102 1 93.31 104 ALA A O 1
ATOM 768 N N . ARG A 1 105 ? -16.797 11.242 6.312 1 97.12 105 ARG A N 1
ATOM 769 C CA . ARG A 1 105 ? -15.555 11.922 5.98 1 97.12 105 ARG A CA 1
ATOM 770 C C . ARG A 1 105 ? -14.461 11.562 6.98 1 97.12 105 ARG A C 1
ATOM 772 O O . ARG A 1 105 ? -14.68 11.609 8.195 1 97.12 105 ARG A O 1
ATOM 779 N N . VAL A 1 106 ? -13.336 11.164 6.414 1 98.44 106 VAL A N 1
ATOM 780 C CA . VAL A 1 106 ? -12.148 10.898 7.223 1 98.44 106 VAL A CA 1
ATOM 781 C C . VAL A 1 106 ? -10.945 11.617 6.617 1 98.44 106 VAL A C 1
ATOM 783 O O . VAL A 1 106 ? -10.711 11.547 5.406 1 98.44 106 VAL A O 1
ATOM 786 N N . ALA A 1 107 ? -10.266 12.445 7.391 1 98.69 107 ALA A N 1
ATOM 787 C CA . ALA A 1 107 ? -8.945 12.977 7.055 1 98.69 107 ALA A CA 1
ATOM 788 C C . ALA A 1 107 ? -7.852 12.234 7.816 1 98.69 107 ALA A C 1
ATOM 790 O O . ALA A 1 107 ? -7.957 12.031 9.023 1 98.69 107 ALA A O 1
ATOM 791 N N . LEU A 1 108 ? -6.875 11.75 7.129 1 98.25 108 LEU A N 1
ATOM 792 C CA . LEU A 1 108 ? -5.809 11.031 7.82 1 98.25 108 LEU A CA 1
ATOM 793 C C . LEU A 1 108 ? -4.445 11.617 7.465 1 98.25 108 LEU A C 1
ATOM 795 O O . LEU A 1 108 ? -4.266 12.18 6.383 1 98.25 108 LEU A O 1
ATOM 799 N N . ALA A 1 109 ? -3.502 11.508 8.406 1 98.12 109 ALA A N 1
ATOM 800 C CA . ALA A 1 109 ? -2.131 11.977 8.219 1 98.12 109 ALA A CA 1
ATOM 801 C C . ALA A 1 109 ? -1.348 11.023 7.32 1 98.12 109 ALA A C 1
ATOM 803 O O . ALA A 1 109 ? -1.138 9.859 7.668 1 98.12 109 ALA A O 1
ATOM 804 N N . SER A 1 110 ? -1.047 11.461 6.176 1 97.5 110 SER A N 1
ATOM 805 C CA . SER A 1 110 ? -0.016 10.852 5.344 1 97.5 110 SER A CA 1
ATOM 806 C C . SER A 1 110 ? 1.272 11.672 5.371 1 97.5 110 SER A C 1
ATOM 808 O O . SER A 1 110 ? 1.537 12.383 6.34 1 97.5 110 SER A O 1
ATOM 810 N N . SER A 1 111 ? 2.197 11.398 4.477 1 94.81 111 SER A N 1
ATOM 811 C CA . SER A 1 111 ? 3.51 12.031 4.566 1 94.81 111 SER A CA 1
ATOM 812 C C . SER A 1 111 ? 4.168 12.133 3.193 1 94.81 111 SER A C 1
ATOM 814 O O . SER A 1 111 ? 4.02 11.242 2.357 1 94.81 111 SER A O 1
ATOM 816 N N . CYS A 1 112 ? 4.922 13.203 3.041 1 94 112 CYS A N 1
ATOM 817 C CA . CYS A 1 112 ? 5.719 13.328 1.827 1 94 112 CYS A CA 1
ATOM 818 C C . CYS A 1 112 ? 6.828 12.281 1.79 1 94 112 CYS A C 1
ATOM 820 O O . CYS A 1 112 ? 7.434 12.055 0.741 1 94 112 CYS A O 1
ATOM 822 N N . SER A 1 113 ? 7.047 11.57 2.893 1 91.06 113 SER A N 1
ATOM 823 C CA . SER A 1 113 ? 8.07 10.531 2.934 1 91.06 113 SER A CA 1
ATOM 824 C C . SER A 1 113 ? 7.746 9.398 1.96 1 91.06 113 SER A C 1
ATOM 826 O O . SER A 1 113 ? 8.617 8.602 1.611 1 91.06 113 SER A O 1
ATOM 828 N N . ILE A 1 114 ? 6.535 9.312 1.492 1 93.31 114 ILE A N 1
ATOM 829 C CA . ILE A 1 114 ? 6.133 8.242 0.589 1 93.31 114 ILE A CA 1
ATOM 830 C C . ILE A 1 114 ? 6.883 8.375 -0.735 1 93.31 114 ILE A C 1
ATOM 832 O O . ILE A 1 114 ? 6.961 7.414 -1.508 1 93.31 114 ILE A O 1
ATOM 836 N N . TYR A 1 115 ? 7.406 9.594 -0.988 1 92.31 115 TYR A N 1
ATOM 837 C CA . TYR A 1 115 ? 8.148 9.82 -2.223 1 92.31 115 TYR A CA 1
ATOM 838 C C . TYR A 1 115 ? 9.586 9.328 -2.094 1 92.31 115 TYR A C 1
ATOM 840 O O . TYR A 1 115 ? 10.336 9.336 -3.072 1 92.31 115 TYR A O 1
ATOM 848 N N . GLY A 1 116 ? 9.977 8.766 -0.987 1 86.19 116 GLY A N 1
ATOM 849 C CA . GLY A 1 116 ? 11.297 8.18 -0.785 1 86.19 116 GLY A CA 1
ATOM 850 C C . GLY A 1 116 ? 12.258 9.117 -0.072 1 86.19 116 GLY A C 1
ATOM 851 O O . GLY A 1 116 ? 13.469 8.883 -0.073 1 86.19 116 GLY A O 1
ATOM 852 N N . ALA A 1 117 ? 11.961 10.297 0.48 1 73.25 117 ALA A N 1
ATOM 853 C CA . ALA A 1 117 ? 12.758 11.234 1.266 1 73.25 117 ALA A CA 1
ATOM 854 C C . ALA A 1 117 ? 12.047 11.609 2.562 1 73.25 117 ALA A C 1
ATOM 856 O O . ALA A 1 117 ? 10.812 11.586 2.629 1 73.25 117 ALA A O 1
ATOM 857 N N . PRO A 1 118 ? 12.68 11.812 3.723 1 63.19 118 PRO A N 1
ATOM 858 C CA . PRO A 1 118 ? 14.125 11.898 3.955 1 63.19 118 PRO A CA 1
ATOM 859 C C . PRO A 1 118 ? 14.695 10.625 4.586 1 63.19 118 PRO A C 1
ATOM 861 O O . PRO A 1 118 ? 15.906 10.539 4.812 1 63.19 118 PRO A O 1
ATOM 864 N N . PHE A 1 119 ? 13.82 9.602 4.77 1 62.12 119 PHE A N 1
ATOM 865 C CA . PHE A 1 119 ? 14.297 8.492 5.594 1 62.12 119 PHE A CA 1
ATOM 866 C C . PHE A 1 119 ? 14.828 7.363 4.723 1 62.12 119 PHE A C 1
ATOM 868 O O . PHE A 1 119 ? 15.039 6.25 5.203 1 62.12 119 PHE A O 1
ATOM 875 N N . ALA A 1 120 ? 15.109 7.691 3.488 1 64.75 120 ALA A N 1
ATOM 876 C CA . ALA A 1 120 ? 15.586 6.664 2.566 1 64.75 120 ALA A CA 1
ATOM 877 C C . ALA A 1 120 ? 17.016 6.27 2.887 1 64.75 120 ALA A C 1
ATOM 879 O O . ALA A 1 120 ? 17.812 7.098 3.336 1 64.75 120 ALA A O 1
ATOM 880 N N . LYS A 1 121 ? 17.281 4.977 2.873 1 66.62 121 LYS A N 1
ATOM 881 C CA . LYS A 1 121 ? 18.641 4.477 3.078 1 66.62 121 LYS A CA 1
ATOM 882 C C . LYS A 1 121 ? 19.547 4.867 1.92 1 66.62 121 LYS A C 1
ATOM 884 O O . LYS A 1 121 ? 20.75 5.109 2.117 1 66.62 121 LYS A O 1
ATOM 889 N N . ASN A 1 122 ? 18.984 4.84 0.788 1 67.06 122 ASN A N 1
ATOM 890 C CA . ASN A 1 122 ? 19.75 5.156 -0.414 1 67.06 122 ASN A CA 1
ATOM 891 C C . ASN A 1 122 ? 19.5 6.586 -0.884 1 67.06 122 ASN A C 1
ATOM 893 O O . ASN A 1 122 ? 18.781 7.336 -0.231 1 67.06 122 ASN A O 1
ATOM 897 N N . THR A 1 123 ? 20.125 6.961 -1.951 1 65.56 123 THR A N 1
ATOM 898 C CA . THR A 1 123 ? 20.062 8.32 -2.475 1 65.56 123 THR A CA 1
ATOM 899 C C . THR A 1 123 ? 18.641 8.688 -2.895 1 65.56 123 THR A C 1
ATOM 901 O O . THR A 1 123 ? 17.969 7.906 -3.562 1 65.56 123 THR A O 1
ATOM 904 N N . PHE A 1 124 ? 18.328 9.805 -2.393 1 72.25 124 PHE A N 1
ATOM 905 C CA . PHE A 1 124 ? 17.047 10.398 -2.754 1 72.25 124 PHE A CA 1
ATOM 906 C C . PHE A 1 124 ? 17 10.727 -4.242 1 72.25 124 PHE A C 1
ATOM 908 O O . PHE A 1 124 ? 17.984 11.18 -4.812 1 72.25 124 PHE A O 1
ATOM 915 N N . HIS A 1 125 ? 16 10.312 -4.91 1 82.31 125 HIS A N 1
ATOM 916 C CA . HIS A 1 125 ? 15.836 10.625 -6.324 1 82.31 125 HIS A CA 1
ATOM 917 C C . HIS A 1 125 ? 14.406 11.078 -6.621 1 82.31 125 HIS A C 1
ATOM 919 O O . HIS A 1 125 ? 13.445 10.469 -6.152 1 82.31 125 HIS A O 1
ATOM 925 N N . PHE A 1 126 ? 14.312 12.266 -7.254 1 91.25 126 PHE A N 1
ATOM 926 C CA . PHE A 1 126 ? 13.039 12.742 -7.777 1 91.25 126 PHE A CA 1
ATOM 927 C C . PHE A 1 126 ? 13.031 12.711 -9.297 1 91.25 126 PHE A C 1
ATOM 929 O O . PHE A 1 126 ? 14.016 13.094 -9.938 1 91.25 126 PHE A O 1
ATOM 936 N N . ASP A 1 127 ? 11.977 12.289 -9.867 1 93.62 127 ASP A N 1
ATOM 937 C CA . ASP A 1 127 ? 11.898 12.109 -11.312 1 93.62 127 ASP A CA 1
ATOM 938 C C . ASP A 1 127 ? 11.672 13.445 -12.016 1 93.62 127 ASP A C 1
ATOM 940 O O . ASP A 1 127 ? 12.109 13.633 -13.156 1 93.62 127 ASP A O 1
ATOM 944 N N . TYR A 1 128 ? 10.953 14.352 -11.375 1 95.88 128 TYR A N 1
ATOM 945 C CA . TYR A 1 128 ? 10.648 15.648 -11.977 1 95.88 128 TYR A CA 1
ATOM 946 C C . TYR A 1 128 ? 10.234 16.656 -10.914 1 95.88 128 TYR A C 1
ATOM 948 O O . TYR A 1 128 ? 10.039 16.297 -9.75 1 95.88 128 TYR A O 1
ATOM 956 N N . LEU A 1 129 ? 10.227 17.953 -11.344 1 96.44 129 LEU A N 1
ATOM 957 C CA . LEU A 1 129 ? 9.727 19.062 -10.539 1 96.44 129 LEU A CA 1
ATOM 958 C C . LEU A 1 129 ? 8.625 19.812 -11.273 1 96.44 129 LEU A C 1
ATOM 960 O O . LEU A 1 129 ? 8.656 19.922 -12.508 1 96.44 129 LEU A O 1
ATOM 964 N N . PRO A 1 130 ? 7.656 20.375 -10.5 1 97.38 130 PRO A N 1
ATOM 965 C CA . PRO A 1 130 ? 7.488 20.141 -9.062 1 97.38 130 PRO A CA 1
ATOM 966 C C . PRO A 1 130 ? 7.016 18.734 -8.75 1 97.38 130 PRO A C 1
ATOM 968 O O . PRO A 1 130 ? 6.449 18.062 -9.609 1 97.38 130 PRO A O 1
ATOM 971 N N . VAL A 1 131 ? 7.32 18.266 -7.531 1 96.44 131 VAL A N 1
ATOM 972 C CA . VAL A 1 131 ? 6.742 17.031 -7.027 1 96.44 131 VAL A CA 1
ATOM 973 C C . VAL A 1 131 ? 5.242 17.219 -6.801 1 96.44 131 VAL A C 1
ATOM 975 O O . VAL A 1 131 ? 4.824 18.109 -6.07 1 96.44 131 VAL A O 1
ATOM 978 N N . ASP A 1 132 ? 4.508 16.484 -7.5 1 97.38 132 ASP A N 1
ATOM 979 C CA . ASP A 1 132 ? 3.059 16.547 -7.355 1 97.38 132 ASP A CA 1
ATOM 980 C C . ASP A 1 132 ? 2.492 15.227 -6.836 1 97.38 132 ASP A C 1
ATOM 982 O O . ASP A 1 132 ? 3.244 14.344 -6.418 1 97.38 132 ASP A O 1
ATOM 986 N N . GLU A 1 133 ? 1.162 15.117 -6.762 1 96.5 133 GLU A N 1
ATOM 987 C CA . GLU A 1 133 ? 0.519 13.945 -6.164 1 96.5 133 GLU A CA 1
ATOM 988 C C . GLU A 1 133 ? 0.75 12.695 -7.004 1 96.5 133 GLU A C 1
ATOM 990 O O . GLU A 1 133 ? 0.633 11.578 -6.504 1 96.5 133 GLU A O 1
ATOM 995 N N . LEU A 1 134 ? 1.1 12.875 -8.234 1 93.94 134 LEU A N 1
ATOM 996 C CA . LEU A 1 134 ? 1.27 11.75 -9.156 1 93.94 134 LEU A CA 1
ATOM 997 C C . LEU A 1 134 ? 2.727 11.305 -9.203 1 93.94 134 LEU A C 1
ATOM 999 O O . LEU A 1 134 ? 3.053 10.297 -9.836 1 93.94 134 LEU A O 1
ATOM 1003 N N . HIS A 1 135 ? 3.643 12.078 -8.539 1 95.31 135 HIS A N 1
ATOM 1004 C CA . HIS A 1 135 ? 5.051 11.703 -8.516 1 95.31 135 HIS A CA 1
ATOM 1005 C C . HIS A 1 135 ? 5.234 10.273 -8.031 1 95.31 135 HIS A C 1
ATOM 1007 O O . HIS A 1 135 ? 4.562 9.844 -7.09 1 95.31 135 HIS A O 1
ATOM 1013 N N . PRO A 1 136 ? 6.141 9.516 -8.656 1 91.88 136 PRO A N 1
ATOM 1014 C CA . PRO A 1 136 ? 6.352 8.133 -8.234 1 91.88 136 PRO A CA 1
ATOM 1015 C C . PRO A 1 136 ? 6.699 8.008 -6.754 1 91.88 136 PRO A C 1
ATOM 1017 O O . PRO A 1 136 ? 7.465 8.82 -6.227 1 91.88 136 PRO A O 1
ATOM 1020 N N . GLN A 1 137 ? 6.039 7.043 -6.102 1 91.12 137 GLN A N 1
ATOM 1021 C CA . GLN A 1 137 ? 6.324 6.738 -4.703 1 91.12 137 GLN A CA 1
ATOM 1022 C C . GLN A 1 137 ? 7.496 5.77 -4.578 1 91.12 137 GLN A C 1
ATOM 1024 O O . GLN A 1 137 ? 7.582 4.789 -5.324 1 91.12 137 GLN A O 1
ATOM 1029 N N . ARG A 1 138 ? 8.43 6.09 -3.68 1 90.75 138 ARG A N 1
ATOM 1030 C CA . ARG A 1 138 ? 9.625 5.281 -3.508 1 90.75 138 ARG A CA 1
ATOM 1031 C C . ARG A 1 138 ? 9.93 5.055 -2.029 1 90.75 138 ARG A C 1
ATOM 1033 O O . ARG A 1 138 ? 11.078 5.164 -1.599 1 90.75 138 ARG A O 1
ATOM 1040 N N . ALA A 1 139 ? 8.836 4.816 -1.278 1 88.38 139 ALA A N 1
ATOM 1041 C CA . ALA A 1 139 ? 8.992 4.594 0.156 1 88.38 139 ALA A CA 1
ATOM 1042 C C . ALA A 1 139 ? 9.961 3.447 0.431 1 88.38 139 ALA A C 1
ATOM 1044 O O . ALA A 1 139 ? 9.898 2.402 -0.222 1 88.38 139 ALA A O 1
ATOM 1045 N N . GLU A 1 140 ? 10.922 3.662 1.347 1 84.81 140 GLU A N 1
ATOM 1046 C CA . GLU A 1 140 ? 11.875 2.625 1.715 1 84.81 140 GLU A CA 1
ATOM 1047 C C . GLU A 1 140 ? 11.75 2.25 3.189 1 84.81 140 GLU A C 1
ATOM 1049 O O . GLU A 1 140 ? 11.75 1.067 3.537 1 84.81 140 GLU A O 1
ATOM 1054 N N . GLU A 1 141 ? 11.578 3.268 3.973 1 83.69 141 GLU A N 1
ATOM 1055 C CA . GLU A 1 141 ? 11.5 3.035 5.414 1 83.69 141 GLU A CA 1
ATOM 1056 C C . GLU A 1 141 ? 10.086 2.678 5.84 1 83.69 141 GLU A C 1
ATOM 1058 O O . GLU A 1 141 ? 9.117 3.084 5.195 1 83.69 141 GLU A O 1
ATOM 1063 N N . LEU A 1 142 ? 9.977 1.962 6.938 1 83.69 142 LEU A N 1
ATOM 1064 C CA . LEU A 1 142 ? 8.719 1.365 7.375 1 83.69 142 LEU A CA 1
ATOM 1065 C C . LEU A 1 142 ? 7.66 2.438 7.609 1 83.69 142 LEU A C 1
ATOM 1067 O O . LEU A 1 142 ? 6.473 2.209 7.363 1 83.69 142 LEU A O 1
ATOM 1071 N N . TYR A 1 143 ? 8.086 3.543 8.117 1 87.69 143 TYR A N 1
ATOM 1072 C CA . TYR A 1 143 ? 7.125 4.621 8.32 1 87.69 143 TYR A CA 1
ATOM 1073 C C . TYR A 1 143 ? 6.504 5.051 6.996 1 87.69 143 TYR A C 1
ATOM 1075 O O . TYR A 1 143 ? 5.277 5.09 6.863 1 87.69 143 TYR A O 1
ATOM 1083 N N . ALA A 1 144 ? 7.34 5.348 6.031 1 90.06 144 ALA A N 1
ATOM 1084 C CA . ALA A 1 144 ? 6.863 5.762 4.719 1 90.06 144 ALA A CA 1
ATOM 1085 C C . ALA A 1 144 ? 6.016 4.672 4.07 1 90.06 144 ALA A C 1
ATOM 1087 O O . ALA A 1 144 ? 4.977 4.957 3.467 1 90.06 144 ALA A O 1
ATOM 1088 N N . VAL A 1 145 ? 6.453 3.459 4.219 1 90.56 145 VAL A N 1
ATOM 1089 C CA . VAL A 1 145 ? 5.715 2.324 3.674 1 90.56 145 VAL A CA 1
ATOM 1090 C C . VAL A 1 145 ? 4.344 2.227 4.34 1 90.56 145 VAL A C 1
ATOM 1092 O O . VAL A 1 145 ? 3.338 1.978 3.672 1 90.56 145 VAL A O 1
ATOM 1095 N N . SER A 1 146 ? 4.32 2.418 5.625 1 91.81 146 SER A N 1
ATOM 1096 C CA . SER A 1 146 ? 3.053 2.365 6.348 1 91.81 146 SER A CA 1
ATOM 1097 C C . SER A 1 146 ? 2.09 3.441 5.859 1 91.81 146 SER A C 1
ATOM 1099 O O . SER A 1 146 ? 0.893 3.188 5.707 1 91.81 146 SER A O 1
ATOM 1101 N N . LYS A 1 147 ? 2.604 4.617 5.672 1 94.75 147 LYS A N 1
ATOM 1102 C CA . LYS A 1 147 ? 1.753 5.695 5.18 1 94.75 147 LYS A CA 1
ATOM 1103 C C . LYS A 1 147 ? 1.225 5.383 3.781 1 94.75 147 LYS A C 1
ATOM 1105 O O . LYS A 1 147 ? 0.056 5.641 3.482 1 94.75 147 LYS A O 1
ATOM 1110 N N . ALA A 1 148 ? 2.09 4.867 2.951 1 94.44 148 ALA A N 1
ATOM 1111 C CA . ALA A 1 148 ? 1.652 4.465 1.616 1 94.44 148 ALA A CA 1
ATOM 1112 C C . ALA A 1 148 ? 0.571 3.391 1.693 1 94.44 148 ALA A C 1
ATOM 1114 O O . ALA A 1 148 ? -0.415 3.439 0.955 1 94.44 148 ALA A O 1
ATOM 1115 N N . ALA A 1 149 ? 0.746 2.432 2.529 1 93.81 149 ALA A N 1
ATOM 1116 C CA . ALA A 1 149 ? -0.243 1.377 2.729 1 93.81 149 ALA A CA 1
ATOM 1117 C C . ALA A 1 149 ? -1.564 1.951 3.234 1 93.81 149 ALA A C 1
ATOM 1119 O O . ALA A 1 149 ? -2.639 1.497 2.834 1 93.81 149 ALA A O 1
ATOM 1120 N N . ASN A 1 150 ? -1.489 2.906 4.098 1 96.38 150 ASN A N 1
ATOM 1121 C CA . ASN A 1 150 ? -2.689 3.555 4.613 1 96.38 150 ASN A CA 1
ATOM 1122 C C . ASN A 1 150 ? -3.465 4.262 3.506 1 96.38 150 ASN A C 1
ATOM 1124 O O . ASN A 1 150 ? -4.699 4.25 3.502 1 96.38 150 ASN A O 1
ATOM 1128 N N . GLU A 1 151 ? -2.752 4.902 2.592 1 97.12 151 GLU A N 1
ATOM 1129 C CA . GLU A 1 151 ? -3.41 5.547 1.457 1 97.12 151 GLU A CA 1
ATOM 1130 C C . GLU A 1 151 ? -4.16 4.527 0.605 1 97.12 151 GLU A C 1
ATOM 1132 O O . GLU A 1 151 ? -5.266 4.801 0.134 1 97.12 151 GLU A O 1
ATOM 1137 N N . LEU A 1 152 ? -3.568 3.373 0.441 1 94.56 152 LEU A N 1
ATOM 1138 C CA . LEU A 1 152 ? -4.227 2.307 -0.305 1 94.56 152 LEU A CA 1
ATOM 1139 C C . LEU A 1 152 ? -5.539 1.908 0.361 1 94.56 152 LEU A C 1
ATOM 1141 O O . LEU A 1 152 ? -6.562 1.759 -0.312 1 94.56 152 LEU A O 1
ATOM 1145 N N . THR A 1 153 ? -5.488 1.742 1.605 1 94.5 153 THR A N 1
ATOM 1146 C CA . THR A 1 153 ? -6.676 1.358 2.363 1 94.5 153 THR A CA 1
ATOM 1147 C C . THR A 1 153 ? -7.75 2.439 2.273 1 94.5 153 THR A C 1
ATOM 1149 O O . THR A 1 153 ? -8.922 2.137 2.057 1 94.5 153 THR A O 1
ATOM 1152 N N . ALA A 1 154 ? -7.328 3.65 2.434 1 97.31 154 ALA A N 1
ATOM 1153 C CA . ALA A 1 154 ? -8.266 4.77 2.348 1 97.31 154 ALA A CA 1
ATOM 1154 C C . ALA A 1 154 ? -8.938 4.824 0.978 1 97.31 154 ALA A C 1
ATOM 1156 O O . ALA A 1 154 ? -10.148 5 0.882 1 97.31 154 ALA A O 1
ATOM 1157 N N . ALA A 1 155 ? -8.148 4.672 -0.057 1 95.94 155 ALA A N 1
ATOM 1158 C CA . ALA A 1 155 ? -8.672 4.676 -1.42 1 95.94 155 ALA A CA 1
ATOM 1159 C C . ALA A 1 155 ? -9.688 3.555 -1.619 1 95.94 155 ALA A C 1
ATOM 1161 O O . ALA A 1 155 ? -10.75 3.768 -2.211 1 95.94 155 ALA A O 1
ATOM 1162 N N . ALA A 1 156 ? -9.352 2.375 -1.126 1 92.56 156 ALA A N 1
ATOM 1163 C CA . ALA A 1 156 ? -10.211 1.205 -1.271 1 92.56 156 ALA A CA 1
ATOM 1164 C C . ALA A 1 156 ? -11.562 1.433 -0.599 1 92.56 156 ALA A C 1
ATOM 1166 O O . ALA A 1 156 ? -12.609 1.16 -1.188 1 92.56 156 ALA A O 1
ATOM 1167 N N . ILE A 1 157 ? -11.539 1.933 0.558 1 93.56 157 ILE A N 1
ATOM 1168 C CA . ILE A 1 157 ? -12.766 2.145 1.32 1 93.56 157 ILE A CA 1
ATOM 1169 C C . ILE A 1 157 ? -13.594 3.248 0.667 1 93.56 157 ILE A C 1
ATOM 1171 O O . ILE A 1 157 ? -14.82 3.148 0.588 1 93.56 157 ILE A O 1
ATOM 1175 N N . SER A 1 158 ? -12.898 4.281 0.237 1 94.94 158 SER A N 1
ATOM 1176 C CA . SER A 1 158 ? -13.609 5.336 -0.483 1 94.94 158 SER A CA 1
ATOM 1177 C C . SER A 1 158 ? -14.344 4.777 -1.698 1 94.94 158 SER A C 1
ATOM 1179 O O . SER A 1 158 ? -15.5 5.121 -1.941 1 94.94 158 SER A O 1
ATOM 1181 N N . ARG A 1 159 ? -13.695 3.9 -2.438 1 90.69 159 ARG A N 1
ATOM 1182 C CA . ARG A 1 159 ? -14.266 3.32 -3.648 1 90.69 159 ARG A CA 1
ATOM 1183 C C . ARG A 1 159 ? -15.484 2.459 -3.318 1 90.69 159 ARG A C 1
ATOM 1185 O O . ARG A 1 159 ? -16.5 2.531 -4.004 1 90.69 159 ARG A O 1
ATOM 1192 N N . ARG A 1 160 ? -15.391 1.703 -2.246 1 88.12 160 ARG A N 1
ATOM 1193 C CA . ARG A 1 160 ? -16.422 0.698 -2.039 1 88.12 160 ARG A CA 1
ATOM 1194 C C . ARG A 1 160 ? -17.578 1.263 -1.215 1 88.12 160 ARG A C 1
ATOM 1196 O O . ARG A 1 160 ? -18.719 0.786 -1.312 1 88.12 160 ARG A O 1
ATOM 1203 N N . SER A 1 161 ? -17.359 2.291 -0.357 1 91 161 SER A N 1
ATOM 1204 C CA . SER A 1 161 ? -18.375 2.75 0.578 1 91 161 SER A CA 1
ATOM 1205 C C . SER A 1 161 ? -18.859 4.152 0.224 1 91 161 SER A C 1
ATOM 1207 O O . SER A 1 161 ? -19.891 4.605 0.727 1 91 161 SER A O 1
ATOM 1209 N N . GLY A 1 162 ? -18.109 4.855 -0.595 1 93.25 162 GLY A N 1
ATOM 1210 C CA . GLY A 1 162 ? -18.453 6.238 -0.887 1 93.25 162 GLY A CA 1
ATOM 1211 C C . GLY A 1 162 ? -17.938 7.211 0.158 1 93.25 162 GLY A C 1
ATOM 1212 O O . GLY A 1 162 ? -18.125 8.422 0.03 1 93.25 162 GLY A O 1
ATOM 1213 N N . MET A 1 163 ? -17.266 6.742 1.199 1 95.94 163 MET A N 1
ATOM 1214 C CA . MET A 1 163 ? -16.656 7.59 2.219 1 95.94 163 MET A CA 1
ATOM 1215 C C . MET A 1 163 ? -15.625 8.531 1.599 1 95.94 163 MET A C 1
ATOM 1217 O O . MET A 1 163 ? -14.781 8.102 0.81 1 95.94 163 MET A O 1
ATOM 1221 N N . ALA A 1 164 ? -15.766 9.844 1.857 1 97.62 164 ALA A N 1
ATOM 1222 C CA . ALA A 1 164 ? -14.719 10.773 1.432 1 97.62 164 ALA A CA 1
ATOM 1223 C C . ALA A 1 164 ? -13.477 10.633 2.301 1 97.62 164 ALA A C 1
ATOM 1225 O O . ALA A 1 164 ? -13.555 10.727 3.527 1 97.62 164 ALA A O 1
ATOM 1226 N N . THR A 1 165 ? -12.391 10.305 1.703 1 97.94 165 THR A N 1
ATOM 1227 C CA . THR A 1 165 ? -11.133 10.18 2.436 1 97.94 165 THR A CA 1
ATOM 1228 C C . THR A 1 165 ? -10.086 11.141 1.885 1 97.94 165 THR A C 1
ATOM 1230 O O . THR A 1 165 ? -9.906 11.242 0.669 1 97.94 165 THR A O 1
ATOM 1233 N N . THR A 1 166 ? -9.469 11.93 2.73 1 98.38 166 THR A N 1
ATOM 1234 C CA . THR A 1 166 ? -8.383 12.844 2.377 1 98.38 166 THR A CA 1
ATOM 1235 C C . THR A 1 166 ? -7.105 12.484 3.137 1 98.38 166 THR A C 1
ATOM 1237 O O . THR A 1 166 ? -7.043 12.625 4.359 1 98.38 166 THR A O 1
ATOM 1240 N N . CYS A 1 167 ? -6.137 11.953 2.432 1 98.56 167 CYS A N 1
ATOM 1241 C CA . CYS A 1 167 ? -4.82 11.68 3.004 1 98.56 167 CYS A CA 1
ATOM 1242 C C . CYS A 1 167 ? -3.893 12.875 2.84 1 98.56 167 CYS A C 1
ATOM 1244 O O . CYS A 1 167 ? -3.363 13.117 1.753 1 98.56 167 CYS A O 1
ATOM 1246 N N . LEU A 1 168 ? -3.662 13.594 3.932 1 98.75 168 LEU A N 1
ATOM 1247 C CA . LEU A 1 168 ? -2.82 14.781 3.873 1 98.75 168 LEU A CA 1
ATOM 1248 C C . LEU A 1 168 ? -1.343 14.398 3.865 1 98.75 168 LEU A C 1
ATOM 1250 O O . LEU A 1 168 ? -0.817 13.914 4.871 1 98.75 168 LEU A O 1
ATOM 1254 N N . ARG A 1 169 ? -0.709 14.539 2.725 1 98.06 169 ARG A N 1
ATOM 1255 C CA . ARG A 1 169 ? 0.726 14.289 2.641 1 98.06 169 ARG A CA 1
ATOM 1256 C C . ARG A 1 169 ? 1.518 15.461 3.213 1 98.06 169 ARG A C 1
ATOM 1258 O O . ARG A 1 169 ? 1.885 16.375 2.484 1 98.06 169 ARG A O 1
ATOM 1265 N N . ILE A 1 170 ? 1.803 15.336 4.465 1 97.69 170 ILE A N 1
ATOM 1266 C CA . ILE A 1 170 ? 2.373 16.422 5.258 1 97.69 170 ILE A CA 1
ATOM 1267 C C . ILE A 1 170 ? 3.896 16.391 5.137 1 97.69 170 ILE A C 1
ATOM 1269 O O . ILE A 1 170 ? 4.516 15.336 5.184 1 97.69 170 ILE A O 1
ATOM 1273 N N . ASN A 1 171 ? 4.457 17.547 4.93 1 94.81 171 ASN A N 1
ATOM 1274 C CA . ASN A 1 171 ? 5.91 17.672 4.93 1 94.81 171 ASN A CA 1
ATOM 1275 C C . ASN A 1 171 ? 6.457 17.828 6.348 1 94.81 171 ASN A C 1
ATOM 1277 O O . ASN A 1 171 ? 5.777 17.5 7.32 1 94.81 171 ASN A O 1
ATOM 1281 N N . ASN A 1 172 ? 7.727 18.203 6.516 1 92.62 172 ASN A N 1
ATOM 1282 C CA . ASN A 1 172 ? 8.391 18.344 7.809 1 92.62 172 ASN A CA 1
ATOM 1283 C C . ASN A 1 172 ? 7.695 19.391 8.672 1 92.62 172 ASN A C 1
ATOM 1285 O O . ASN A 1 172 ? 7.672 20.578 8.328 1 92.62 172 ASN A O 1
ATOM 1289 N N . VAL A 1 173 ? 7.266 18.922 9.859 1 94.69 173 VAL A N 1
ATOM 1290 C CA . VAL A 1 173 ? 6.453 19.781 10.711 1 94.69 173 VAL A CA 1
ATOM 1291 C C . VAL A 1 173 ? 7.34 20.484 11.742 1 94.69 173 VAL A C 1
ATOM 1293 O O . VAL A 1 173 ? 8.148 19.828 12.414 1 94.69 173 VAL A O 1
ATOM 1296 N N . TYR A 1 174 ? 7.188 21.734 11.852 1 93.56 174 TYR A N 1
ATOM 1297 C CA . TYR A 1 174 ? 7.832 22.531 12.883 1 93.56 174 TYR A CA 1
ATOM 1298 C C . TYR A 1 174 ? 6.797 23.203 13.781 1 93.56 174 TYR A C 1
ATOM 1300 O O . TYR A 1 174 ? 5.691 23.516 13.336 1 93.56 174 TYR A O 1
ATOM 1308 N N . ASP A 1 175 ? 7.188 23.266 14.992 1 94.88 175 ASP A N 1
ATOM 1309 C CA . ASP A 1 175 ? 6.41 24.047 15.961 1 94.88 175 ASP A CA 1
ATOM 1310 C C . ASP A 1 175 ? 7.145 25.328 16.359 1 94.88 175 ASP A C 1
ATOM 1312 O O . ASP A 1 175 ? 8.023 25.297 17.219 1 94.88 175 ASP A O 1
ATOM 1316 N N . PHE A 1 176 ? 6.762 26.453 15.766 1 91.88 176 PHE A N 1
ATOM 1317 C CA . PHE A 1 176 ? 7.441 27.734 15.969 1 91.88 176 PHE A CA 1
ATOM 1318 C C . PHE A 1 176 ? 7.289 28.203 17.406 1 91.88 176 PHE A C 1
ATOM 1320 O O . PHE A 1 176 ? 8.062 29.031 17.891 1 91.88 176 PHE A O 1
ATOM 1327 N N . GLY A 1 177 ? 6.281 27.688 18.094 1 82.25 177 GLY A N 1
ATOM 1328 C CA . GLY A 1 177 ? 6.016 28.094 19.469 1 82.25 177 GLY A CA 1
ATOM 1329 C C . GLY A 1 177 ? 6.574 27.141 20.5 1 82.25 177 GLY A C 1
ATOM 1330 O O . GLY A 1 177 ? 6.469 27.391 21.703 1 82.25 177 GLY A O 1
ATOM 1331 N N . GLY A 1 178 ? 7.168 25.984 20.188 1 75.19 178 GLY A N 1
ATOM 1332 C CA . GLY A 1 178 ? 7.457 24.875 21.094 1 75.19 178 GLY A CA 1
ATOM 1333 C C . GLY A 1 178 ? 8.82 24.984 21.75 1 75.19 178 GLY A C 1
ATOM 1334 O O . GLY A 1 178 ? 9.344 23.984 22.281 1 75.19 178 GLY A O 1
ATOM 1335 N N . GLY A 1 179 ? 9.344 26.047 21.719 1 69.69 179 GLY A N 1
ATOM 1336 C CA . GLY A 1 179 ? 10.57 26.266 22.469 1 69.69 179 GLY A CA 1
ATOM 1337 C C . GLY A 1 179 ? 11.805 25.75 21.766 1 69.69 179 GLY A C 1
ATOM 1338 O O . GLY A 1 179 ? 12.898 25.75 22.344 1 69.69 179 GLY A O 1
ATOM 1339 N N . HIS A 1 180 ? 11.68 25.172 20.656 1 77.94 180 HIS A N 1
ATOM 1340 C CA . HIS A 1 180 ? 12.859 24.625 20 1 77.94 180 HIS A CA 1
ATOM 1341 C C . HIS A 1 180 ? 13.398 25.594 18.953 1 77.94 180 HIS A C 1
ATOM 1343 O O . HIS A 1 180 ? 13.93 25.172 17.922 1 77.94 180 HIS A O 1
ATOM 1349 N N . GLN A 1 181 ? 13.297 26.797 19.25 1 78.56 181 GLN A N 1
ATOM 1350 C CA . GLN A 1 181 ? 13.656 27.812 18.266 1 78.56 181 GLN A CA 1
ATOM 1351 C C . GLN A 1 181 ? 15.164 27.828 18.016 1 78.56 181 GLN A C 1
ATOM 1353 O O . GLN A 1 181 ? 15.609 28.062 16.891 1 78.56 181 GLN A O 1
ATOM 1358 N N . HIS A 1 182 ? 15.883 27.5 19.062 1 77.88 182 HIS A N 1
ATOM 1359 C CA . HIS A 1 182 ? 17.328 27.469 18.891 1 77.88 182 HIS A CA 1
ATOM 1360 C C . HIS A 1 182 ? 17.734 26.344 17.938 1 77.88 182 HIS A C 1
ATOM 1362 O O . HIS A 1 182 ? 18.578 26.547 17.062 1 77.88 182 HIS A O 1
ATOM 1368 N N . TRP A 1 183 ? 17.109 25.297 18.141 1 82.31 183 TRP A N 1
ATOM 1369 C CA . TRP A 1 183 ? 17.359 24.156 17.25 1 82.31 183 TRP A CA 1
ATOM 1370 C C . TRP A 1 183 ? 16.938 24.484 15.82 1 82.31 183 TRP A C 1
ATOM 1372 O O . TRP A 1 183 ? 17.672 24.203 14.867 1 82.31 183 TRP A O 1
ATOM 1382 N N . MET A 1 184 ? 15.875 25.141 15.719 1 86.75 184 MET A N 1
ATOM 1383 C CA . MET A 1 184 ? 15.359 25.5 14.406 1 86.75 184 MET A CA 1
ATOM 1384 C C . MET A 1 184 ? 16.281 26.5 13.711 1 86.75 184 MET A C 1
ATOM 1386 O O . MET A 1 184 ? 16.516 26.406 12.508 1 86.75 184 MET A O 1
ATOM 1390 N N . LYS A 1 185 ? 16.75 27.375 14.547 1 83.19 185 LYS A N 1
ATOM 1391 C CA . LYS A 1 185 ? 17.672 28.375 14.016 1 83.19 185 LYS A CA 1
ATOM 1392 C C . LYS A 1 185 ? 18.938 27.719 13.461 1 83.19 185 LYS A C 1
ATOM 1394 O O . LYS A 1 185 ? 19.391 28.062 12.367 1 83.19 185 LYS A O 1
ATOM 1399 N N . ARG A 1 186 ? 19.422 26.844 14.211 1 83 186 ARG A N 1
ATOM 1400 C CA . ARG A 1 186 ? 20.625 26.125 13.781 1 83 186 ARG A CA 1
ATOM 1401 C C . ARG A 1 186 ? 20.344 25.328 12.5 1 83 186 ARG A C 1
ATOM 1403 O O . ARG A 1 186 ? 21.188 25.297 11.594 1 83 186 ARG A O 1
ATOM 1410 N N . GLN A 1 187 ? 19.25 24.766 12.453 1 83.44 187 GLN A N 1
ATOM 1411 C CA . GLN A 1 187 ? 18.891 23.984 11.273 1 83.44 187 GLN A CA 1
ATOM 1412 C C . GLN A 1 187 ? 18.766 24.875 10.039 1 83.44 187 GLN A C 1
ATOM 1414 O O . GLN A 1 187 ? 19.156 24.484 8.945 1 83.44 187 GLN A O 1
ATOM 1419 N N . LEU A 1 188 ? 18.172 25.938 10.25 1 85.38 188 LEU A N 1
ATOM 1420 C CA . LEU A 1 188 ? 17.984 26.891 9.156 1 85.38 188 LEU A CA 1
ATOM 1421 C C . LEU A 1 188 ? 19.312 27.359 8.594 1 85.38 188 LEU A C 1
ATOM 1423 O O . LEU A 1 188 ? 19.469 27.516 7.375 1 85.38 188 LEU A O 1
ATOM 1427 N N . GLN A 1 189 ? 20.281 27.5 9.469 1 79.81 189 GLN A N 1
ATOM 1428 C CA . GLN A 1 189 ? 21.609 27.953 9.07 1 79.81 189 GLN A CA 1
ATOM 1429 C C . GLN A 1 189 ? 22.359 26.875 8.289 1 79.81 189 GLN A C 1
ATOM 1431 O O . GLN A 1 189 ? 23.141 27.188 7.395 1 79.81 189 GLN A O 1
ATOM 1436 N N . GLU A 1 190 ? 22 25.656 8.602 1 79.62 190 GLU A N 1
ATOM 1437 C CA . GLU A 1 190 ? 22.719 24.531 7.996 1 79.62 190 GLU A CA 1
ATOM 1438 C C . GLU A 1 190 ? 21.828 23.812 6.98 1 79.62 190 GLU A C 1
ATOM 1440 O O . GLU A 1 190 ? 22.219 22.766 6.453 1 79.62 190 GLU A O 1
ATOM 1445 N N . ALA A 1 191 ? 20.766 24.328 6.723 1 70 191 ALA A N 1
ATOM 1446 C CA . ALA A 1 191 ? 19.688 23.641 6.023 1 70 191 ALA A CA 1
ATOM 1447 C C . ALA A 1 191 ? 20.109 23.281 4.602 1 70 191 ALA A C 1
ATOM 1449 O O . ALA A 1 191 ? 19.688 22.234 4.074 1 70 191 ALA A O 1
ATOM 1450 N N . HIS A 1 192 ? 20.891 24.078 4.004 1 71.38 192 HIS A N 1
ATOM 1451 C CA . HIS A 1 192 ? 21.25 23.875 2.607 1 71.38 192 HIS A CA 1
ATOM 1452 C C . HIS A 1 192 ? 21.828 22.484 2.396 1 71.38 192 HIS A C 1
ATOM 1454 O O . HIS A 1 192 ? 21.594 21.844 1.366 1 71.38 192 HIS A O 1
ATOM 1460 N N . ASN A 1 193 ? 22.422 22.016 3.369 1 69.44 193 ASN A N 1
ATOM 1461 C CA . ASN A 1 193 ? 23.062 20.703 3.197 1 69.44 193 ASN A CA 1
ATOM 1462 C C . ASN A 1 193 ? 22.234 19.594 3.834 1 69.44 193 ASN A C 1
ATOM 1464 O O . ASN A 1 193 ? 22.281 18.438 3.389 1 69.44 193 ASN A O 1
ATOM 1468 N N . HIS A 1 194 ? 21.484 19.984 4.711 1 69.25 194 HIS A N 1
ATOM 1469 C CA . HIS A 1 194 ? 20.938 18.922 5.543 1 69.25 194 HIS A CA 1
ATOM 1470 C C . HIS A 1 194 ? 19.469 18.656 5.215 1 69.25 194 HIS A C 1
ATOM 1472 O O . HIS A 1 194 ? 18.922 17.625 5.609 1 69.25 194 HIS A O 1
ATOM 1478 N N . ARG A 1 195 ? 18.938 19.438 4.391 1 76.94 195 ARG A N 1
ATOM 1479 C CA . ARG A 1 195 ? 17.5 19.297 4.191 1 76.94 195 ARG A CA 1
ATOM 1480 C C . ARG A 1 195 ? 17.172 19 2.732 1 76.94 195 ARG A C 1
ATOM 1482 O O . ARG A 1 195 ? 16.031 19.172 2.291 1 76.94 195 ARG A O 1
ATOM 1489 N N . SER A 1 196 ? 18.172 18.531 2.049 1 83.81 196 SER A N 1
ATOM 1490 C CA . SER A 1 196 ? 17.984 18.266 0.626 1 83.81 196 SER A CA 1
ATOM 1491 C C . SER A 1 196 ? 17.016 17.125 0.397 1 83.81 196 SER A C 1
ATOM 1493 O O . SER A 1 196 ? 16.297 17.109 -0.61 1 83.81 196 SER A O 1
ATOM 1495 N N . ALA A 1 197 ? 16.812 16.281 1.39 1 81.5 197 ALA A N 1
ATOM 1496 C CA . ALA A 1 197 ? 15.969 15.094 1.233 1 81.5 197 ALA A CA 1
ATOM 1497 C C . ALA A 1 197 ? 14.5 15.477 1.183 1 81.5 197 ALA A C 1
ATOM 1499 O O . ALA A 1 197 ? 13.68 14.766 0.592 1 81.5 197 ALA A O 1
ATOM 1500 N N . ASP A 1 198 ? 14.125 16.547 1.736 1 85.25 198 ASP A N 1
ATOM 1501 C CA . ASP A 1 198 ? 12.734 17 1.718 1 85.25 198 ASP A CA 1
ATOM 1502 C C . ASP A 1 198 ? 12.562 18.234 0.835 1 85.25 198 ASP A C 1
ATOM 1504 O O . ASP A 1 198 ? 11.594 18.969 0.977 1 85.25 198 ASP A O 1
ATOM 1508 N N . LEU A 1 199 ? 13.664 18.531 0.033 1 91.81 199 LEU A N 1
ATOM 1509 C CA . LEU A 1 199 ? 13.688 19.672 -0.879 1 91.81 199 LEU A CA 1
ATOM 1510 C C . LEU A 1 199 ? 13.516 20.969 -0.116 1 91.81 199 LEU A C 1
ATOM 1512 O O . LEU A 1 199 ? 12.852 21.891 -0.596 1 91.81 199 LEU A O 1
ATOM 1516 N N . TRP A 1 200 ? 13.953 21.016 1.135 1 92.69 200 TRP A N 1
ATOM 1517 C CA . TRP A 1 200 ? 14.086 22.172 2.006 1 92.69 200 TRP A CA 1
ATOM 1518 C C . TRP A 1 200 ? 12.719 22.75 2.359 1 92.69 200 TRP A C 1
ATOM 1520 O O . TRP A 1 200 ? 12.602 23.922 2.719 1 92.69 200 TRP A O 1
ATOM 1530 N N . HIS A 1 201 ? 11.641 21.969 2.16 1 94.44 201 HIS A N 1
ATOM 1531 C CA . HIS A 1 201 ? 10.312 22.453 2.525 1 94.44 201 HIS A CA 1
ATOM 1532 C C . HIS A 1 201 ? 9.984 22.109 3.973 1 94.44 201 HIS A C 1
ATOM 1534 O O . HIS A 1 201 ? 10.68 21.312 4.602 1 94.44 201 HIS A O 1
ATOM 1540 N N . TYR A 1 202 ? 8.977 22.766 4.5 1 94 202 TYR A N 1
ATOM 1541 C CA . TYR A 1 202 ? 8.492 22.641 5.871 1 94 202 TYR A CA 1
ATOM 1542 C C . TYR A 1 202 ? 7.035 23.062 5.977 1 94 202 TYR A C 1
ATOM 1544 O O . TYR A 1 202 ? 6.449 23.547 5 1 94 202 TYR A O 1
ATOM 1552 N N . ILE A 1 203 ? 6.496 22.844 7.164 1 97.06 203 ILE A N 1
ATOM 1553 C CA . ILE A 1 203 ? 5.188 23.406 7.48 1 97.06 203 ILE A CA 1
ATOM 1554 C C . ILE A 1 203 ? 5.051 23.578 8.992 1 97.06 203 ILE A C 1
ATOM 1556 O O . ILE A 1 203 ? 5.574 22.781 9.766 1 97.06 203 ILE A O 1
ATOM 1560 N N . GLU A 1 204 ? 4.426 24.688 9.336 1 97.38 204 GLU A N 1
ATOM 1561 C CA . GLU A 1 204 ? 4.191 24.938 10.75 1 97.38 204 GLU A CA 1
ATOM 1562 C C . GLU A 1 204 ? 2.982 24.172 11.266 1 97.38 204 GLU A C 1
ATOM 1564 O O . GLU A 1 204 ? 1.97 24.062 10.57 1 97.38 204 GLU A O 1
ATOM 1569 N N . VAL A 1 205 ? 3.031 23.656 12.469 1 97.75 205 VAL A N 1
ATOM 1570 C CA . VAL A 1 205 ? 2.096 22.688 13.023 1 97.75 205 VAL A CA 1
ATOM 1571 C C . VAL A 1 205 ? 0.686 23.266 13.039 1 97.75 205 VAL A C 1
ATOM 1573 O O . VAL A 1 205 ? -0.294 22.562 12.82 1 97.75 205 VAL A O 1
ATOM 1576 N N . ARG A 1 206 ? 0.496 24.562 13.305 1 98 206 ARG A N 1
ATOM 1577 C CA . ARG A 1 206 ? -0.828 25.172 13.336 1 98 206 ARG A CA 1
ATOM 1578 C C . ARG A 1 206 ? -1.443 25.219 11.938 1 98 206 ARG A C 1
ATOM 1580 O O . ARG A 1 206 ? -2.668 25.188 11.797 1 98 206 ARG A O 1
ATOM 1587 N N . ASP A 1 207 ? -0.565 25.344 10.961 1 98.69 207 ASP A N 1
ATOM 1588 C CA . ASP A 1 207 ? -1.056 25.25 9.594 1 98.69 207 ASP A CA 1
ATOM 1589 C C . ASP A 1 207 ? -1.525 23.844 9.273 1 98.69 207 ASP A C 1
ATOM 1591 O O . ASP A 1 207 ? -2.529 23.656 8.578 1 98.69 207 ASP A O 1
ATOM 1595 N N . VAL A 1 208 ? -0.829 22.812 9.727 1 98.81 208 VAL A N 1
ATOM 1596 C CA . VAL A 1 208 ? -1.263 21.438 9.531 1 98.81 208 VAL A CA 1
ATOM 1597 C C . VAL A 1 208 ? -2.635 21.234 10.164 1 98.81 208 VAL A C 1
ATOM 1599 O O . VAL A 1 208 ? -3.523 20.625 9.562 1 98.81 208 VAL A O 1
ATOM 1602 N N . ALA A 1 209 ? -2.779 21.75 11.383 1 98.88 209 ALA A N 1
ATOM 1603 C CA . ALA A 1 209 ? -4.051 21.641 12.094 1 98.88 209 ALA A CA 1
ATOM 1604 C C . ALA A 1 209 ? -5.188 22.266 11.289 1 98.88 209 ALA A C 1
ATOM 1606 O O . ALA A 1 209 ? -6.266 21.688 11.172 1 98.88 209 ALA A O 1
ATOM 1607 N N . ARG A 1 210 ? -4.91 23.422 10.758 1 98.81 210 ARG A N 1
ATOM 1608 C CA . ARG A 1 210 ? -5.902 24.094 9.938 1 98.81 210 ARG A CA 1
ATOM 1609 C C . ARG A 1 210 ? -6.242 23.266 8.695 1 98.81 210 ARG A C 1
ATOM 1611 O O . ARG A 1 210 ? -7.398 23.219 8.281 1 98.81 210 ARG A O 1
ATOM 1618 N N . ALA A 1 211 ? -5.238 22.656 8.078 1 98.88 211 ALA A N 1
ATOM 1619 C CA . ALA A 1 211 ? -5.477 21.812 6.914 1 98.88 211 ALA A CA 1
ATOM 1620 C C . ALA A 1 211 ? -6.43 20.672 7.25 1 98.88 211 ALA A C 1
ATOM 1622 O O . ALA A 1 211 ? -7.332 20.359 6.473 1 98.88 211 ALA A O 1
ATOM 1623 N N . PHE A 1 212 ? -6.262 20.031 8.398 1 98.81 212 PHE A N 1
ATOM 1624 C CA . PHE A 1 212 ? -7.148 18.953 8.828 1 98.81 212 PHE A CA 1
ATOM 1625 C C . PHE A 1 212 ? -8.578 19.469 9 1 98.81 212 PHE A C 1
ATOM 1627 O O . PHE A 1 212 ? -9.523 18.828 8.531 1 98.81 212 PHE A O 1
ATOM 1634 N N . ARG A 1 213 ? -8.719 20.594 9.688 1 98.81 213 ARG A N 1
ATOM 1635 C CA . ARG A 1 213 ? -10.055 21.141 9.891 1 98.81 213 ARG A CA 1
ATOM 1636 C C . ARG A 1 213 ? -10.742 21.391 8.555 1 98.81 213 ARG A C 1
ATOM 1638 O O . ARG A 1 213 ? -11.891 20.984 8.352 1 98.81 213 ARG A O 1
ATOM 1645 N N . LEU A 1 214 ? -10.039 22.109 7.68 1 98.56 214 LEU A N 1
ATOM 1646 C CA . LEU A 1 214 ? -10.625 22.469 6.391 1 98.56 214 LEU A CA 1
ATOM 1647 C C . LEU A 1 214 ? -10.992 21.219 5.598 1 98.56 214 LEU A C 1
ATOM 1649 O O . LEU A 1 214 ? -12.031 21.188 4.934 1 98.56 214 LEU A O 1
ATOM 1653 N N . ALA A 1 215 ? -10.125 20.188 5.637 1 98.12 215 ALA A N 1
ATOM 1654 C CA . ALA A 1 215 ? -10.398 18.922 4.941 1 98.12 215 ALA A CA 1
ATOM 1655 C C . ALA A 1 215 ? -11.672 18.281 5.473 1 98.12 215 ALA A C 1
ATOM 1657 O O . ALA A 1 215 ? -12.438 17.688 4.711 1 98.12 215 ALA A O 1
ATOM 1658 N N . LEU A 1 216 ? -11.93 18.359 6.754 1 98 216 LEU A N 1
ATOM 1659 C CA . LEU A 1 216 ? -13.086 17.719 7.383 1 98 216 LEU A CA 1
ATOM 1660 C C . LEU A 1 216 ? -14.352 18.531 7.137 1 98 216 LEU A C 1
ATOM 1662 O O . LEU A 1 216 ? -15.453 17.969 7.121 1 98 216 LEU A O 1
ATOM 1666 N N . GLU A 1 217 ? -14.172 19.797 6.938 1 96.31 217 GLU A N 1
ATOM 1667 C CA . GLU A 1 217 ? -15.312 20.672 6.691 1 96.31 217 GLU A CA 1
ATOM 1668 C C . GLU A 1 217 ? -15.727 20.641 5.223 1 96.31 217 GLU A C 1
ATOM 1670 O O . GLU A 1 217 ? -16.844 21.047 4.875 1 96.31 217 GLU A O 1
ATOM 1675 N N . ASN A 1 218 ? -14.742 20.172 4.434 1 85.19 218 ASN A N 1
ATOM 1676 C CA . ASN A 1 218 ? -14.953 20.188 2.99 1 85.19 218 ASN A CA 1
ATOM 1677 C C . ASN A 1 218 ? -15.969 19.125 2.564 1 85.19 218 ASN A C 1
ATOM 1679 O O . ASN A 1 218 ? -15.984 18.016 3.111 1 85.19 218 ASN A O 1
ATOM 1683 N N . VAL A 1 219 ? -16.672 19.469 1.496 1 80.75 219 VAL A N 1
ATOM 1684 C CA . VAL A 1 219 ? -17.781 18.594 1.1 1 80.75 219 VAL A CA 1
ATOM 1685 C C . VAL A 1 219 ? -17.391 17.797 -0.15 1 80.75 219 VAL A C 1
ATOM 1687 O O . VAL A 1 219 ? -18.219 17.094 -0.724 1 80.75 219 VAL A O 1
ATOM 1690 N N . THR A 1 220 ? -16.094 17.828 -0.462 1 87.88 220 THR A N 1
ATOM 1691 C CA . THR A 1 220 ? -15.695 17.094 -1.654 1 87.88 220 THR A CA 1
ATOM 1692 C C . THR A 1 220 ? -15.789 15.586 -1.422 1 87.88 220 THR A C 1
ATOM 1694 O O . THR A 1 220 ? -15.477 15.102 -0.331 1 87.88 220 THR A O 1
ATOM 1697 N N . SER A 1 221 ? -16.266 14.859 -2.443 1 94.19 221 SER A N 1
ATOM 1698 C CA . SER A 1 221 ? -16.375 13.406 -2.389 1 94.19 221 SER A CA 1
ATOM 1699 C C . SER A 1 221 ? -15.148 12.727 -2.98 1 94.19 221 SER A C 1
ATOM 1701 O O . SER A 1 221 ? -14.359 13.359 -3.682 1 94.19 221 SER A O 1
ATOM 1703 N N . GLY A 1 222 ? -14.969 11.484 -2.615 1 95.62 222 GLY A N 1
ATOM 1704 C CA . GLY A 1 222 ? -13.922 10.664 -3.217 1 95.62 222 GLY A CA 1
ATOM 1705 C C . GLY A 1 222 ? -12.648 10.625 -2.398 1 95.62 222 GLY A C 1
ATOM 1706 O O . GLY A 1 222 ? -12.672 10.891 -1.193 1 95.62 222 GLY A O 1
ATOM 1707 N N . TYR A 1 223 ? -11.641 10.117 -2.996 1 97.06 223 TYR A N 1
ATOM 1708 C CA . TYR A 1 223 ? -10.32 9.922 -2.408 1 97.06 223 TYR A CA 1
ATOM 1709 C C . TYR A 1 223 ? -9.344 10.977 -2.895 1 97.06 223 TYR A C 1
ATOM 1711 O O . TYR A 1 223 ? -9.211 11.203 -4.102 1 97.06 223 TYR A O 1
ATOM 1719 N N . HIS A 1 224 ? -8.664 11.695 -1.962 1 97.81 224 HIS A N 1
ATOM 1720 C CA . HIS A 1 224 ? -7.734 12.758 -2.311 1 97.81 224 HIS A CA 1
ATOM 1721 C C . HIS A 1 224 ? -6.438 12.641 -1.517 1 97.81 224 HIS A C 1
ATOM 1723 O O . HIS A 1 224 ? -6.445 12.18 -0.373 1 97.81 224 HIS A O 1
ATOM 1729 N N . THR A 1 225 ? -5.297 13.062 -2.107 1 98.25 225 THR A N 1
ATOM 1730 C CA . THR A 1 225 ? -3.988 13 -1.462 1 98.25 225 THR A CA 1
ATOM 1731 C C . THR A 1 225 ? -3.24 14.32 -1.628 1 98.25 225 THR A C 1
ATOM 1733 O O . THR A 1 225 ? -2.098 14.336 -2.09 1 98.25 225 THR A O 1
ATOM 1736 N N . PRO A 1 226 ? -3.766 15.43 -1.17 1 98.44 226 PRO A N 1
ATOM 1737 C CA . PRO A 1 226 ? -3.082 16.719 -1.349 1 98.44 226 PRO A CA 1
ATOM 1738 C C . PRO A 1 226 ? -1.778 16.797 -0.558 1 98.44 226 PRO A C 1
ATOM 1740 O O . PRO A 1 226 ? -1.677 16.234 0.537 1 98.44 226 PRO A O 1
ATOM 1743 N N . ILE A 1 227 ? -0.83 17.531 -1.115 1 98.56 227 ILE A N 1
ATOM 1744 C CA . ILE A 1 227 ? 0.428 17.828 -0.441 1 98.56 227 ILE A CA 1
ATOM 1745 C C . ILE A 1 227 ? 0.259 19.062 0.438 1 98.56 227 ILE A C 1
ATOM 1747 O O . ILE A 1 227 ? -0.236 20.094 -0.02 1 98.56 227 ILE A O 1
ATOM 1751 N N . ILE A 1 228 ? 0.63 18.906 1.684 1 98.62 228 ILE A N 1
ATOM 1752 C CA . ILE A 1 228 ? 0.498 19.953 2.682 1 98.62 228 ILE A CA 1
ATOM 1753 C C . ILE A 1 228 ? 1.879 20.484 3.055 1 98.62 228 ILE A C 1
ATOM 1755 O O . ILE A 1 228 ? 2.59 19.875 3.859 1 98.62 228 ILE A O 1
ATOM 1759 N N . VAL A 1 229 ? 2.195 21.625 2.521 1 98.06 229 VAL A N 1
ATOM 1760 C CA . VAL A 1 229 ? 3.531 22.188 2.662 1 98.06 229 VAL A CA 1
ATOM 1761 C C . VAL A 1 229 ? 3.459 23.719 2.584 1 98.06 229 VAL A C 1
ATOM 1763 O O . VAL A 1 229 ? 2.488 24.266 2.062 1 98.06 229 VAL A O 1
ATOM 1766 N N . THR A 1 230 ? 4.457 24.344 3.207 1 97.69 230 THR A N 1
ATOM 1767 C CA . THR A 1 230 ? 4.617 25.781 3.029 1 97.69 230 THR A CA 1
ATOM 1768 C C . THR A 1 230 ? 5.219 26.094 1.664 1 97.69 230 THR A C 1
ATOM 1770 O O . THR A 1 230 ? 6.133 25.406 1.21 1 97.69 230 THR A O 1
ATOM 1773 N N . ARG A 1 231 ? 4.629 27.109 1.013 1 97.12 231 ARG A N 1
ATOM 1774 C CA . ARG A 1 231 ? 5.164 27.547 -0.271 1 97.12 231 ARG A CA 1
ATOM 1775 C C . ARG A 1 231 ? 6.395 28.438 -0.076 1 97.12 231 ARG A C 1
ATOM 1777 O O . ARG A 1 231 ? 6.434 29.578 -0.55 1 97.12 231 ARG A O 1
ATOM 1784 N N . ASP A 1 232 ? 7.32 27.969 0.705 1 93.62 232 ASP A N 1
ATOM 1785 C CA . ASP A 1 232 ? 8.594 28.578 1.077 1 93.62 232 ASP A CA 1
ATOM 1786 C C . ASP A 1 232 ? 9.625 27.516 1.451 1 93.62 232 ASP A C 1
ATOM 1788 O O . ASP A 1 232 ? 9.266 26.375 1.733 1 93.62 232 ASP A O 1
ATOM 1792 N N . LEU A 1 233 ? 10.859 27.969 1.369 1 93.81 233 LEU A N 1
ATOM 1793 C CA . LEU A 1 233 ? 11.93 27.031 1.696 1 93.81 233 LEU A CA 1
ATOM 1794 C C . LEU A 1 233 ? 12.523 27.344 3.068 1 93.81 233 LEU A C 1
ATOM 1796 O O . LEU A 1 233 ? 12.594 28.5 3.471 1 93.81 233 LEU A O 1
ATOM 1800 N N . TRP A 1 234 ? 12.906 26.25 3.742 1 92.12 234 TRP A N 1
ATOM 1801 C CA . TRP A 1 234 ? 13.602 26.359 5.016 1 92.12 234 TRP A CA 1
ATOM 1802 C C . TRP A 1 234 ? 15.086 26.656 4.801 1 92.12 234 TRP A C 1
ATOM 1804 O O . TRP A 1 234 ? 15.953 25.938 5.293 1 92.12 234 TRP A O 1
ATOM 1814 N N . THR A 1 235 ? 15.391 27.625 4.051 1 90.44 235 THR A N 1
ATOM 1815 C CA . THR A 1 235 ? 16.734 28.078 3.719 1 90.44 235 THR A CA 1
ATOM 1816 C C . THR A 1 235 ? 16.703 29.469 3.092 1 90.44 235 THR A C 1
ATOM 1818 O O . THR A 1 235 ? 15.625 29.969 2.742 1 90.44 235 THR A O 1
ATOM 1821 N N . THR A 1 236 ? 17.859 30.125 3.066 1 87.38 236 THR A N 1
ATOM 1822 C CA . THR A 1 236 ? 17.953 31.422 2.422 1 87.38 236 THR A CA 1
ATOM 1823 C C . THR A 1 236 ? 18.469 31.281 0.989 1 87.38 236 THR A C 1
ATOM 1825 O O . THR A 1 236 ? 18.516 32.25 0.242 1 87.38 236 THR A O 1
ATOM 1828 N N . HIS A 1 237 ? 18.797 30.125 0.6 1 90.06 237 HIS A N 1
ATOM 1829 C CA . HIS A 1 237 ? 19.344 29.906 -0.733 1 90.06 237 HIS A CA 1
ATOM 1830 C C . HIS A 1 237 ? 18.25 29.875 -1.785 1 90.06 237 HIS A C 1
ATOM 1832 O O . HIS A 1 237 ? 17.094 29.531 -1.482 1 90.06 237 HIS A O 1
ATOM 1838 N N . SER A 1 238 ? 18.656 30.234 -2.996 1 91.06 238 SER A N 1
ATOM 1839 C CA . SER A 1 238 ? 17.672 30.266 -4.074 1 91.06 238 SER A CA 1
ATOM 1840 C C . SER A 1 238 ? 17.359 28.844 -4.559 1 91.06 238 SER A C 1
ATOM 1842 O O . SER A 1 238 ? 18.172 27.938 -4.391 1 91.06 238 SER A O 1
ATOM 1844 N N . HIS A 1 239 ? 16.172 28.719 -5.195 1 93.81 239 HIS A N 1
ATOM 1845 C CA . HIS A 1 239 ? 15.742 27.438 -5.762 1 93.81 239 HIS A CA 1
ATOM 1846 C C . HIS A 1 239 ? 16.766 26.922 -6.762 1 93.81 239 HIS A C 1
ATOM 1848 O O . HIS A 1 239 ? 17.125 25.734 -6.719 1 93.81 239 HIS A O 1
ATOM 1854 N N . ARG A 1 240 ? 17.234 27.766 -7.602 1 93.5 240 ARG A N 1
ATOM 1855 C CA . ARG A 1 240 ? 18.156 27.375 -8.656 1 93.5 240 ARG A CA 1
ATOM 1856 C C . ARG A 1 240 ? 19.484 26.922 -8.07 1 93.5 240 ARG A C 1
ATOM 1858 O O . ARG A 1 240 ? 20.062 25.922 -8.516 1 93.5 240 ARG A O 1
ATOM 1865 N N . GLU A 1 241 ? 20 27.625 -7.105 1 92.5 241 GLU A N 1
ATOM 1866 C CA . GLU A 1 241 ? 21.25 27.266 -6.461 1 92.5 241 GLU A CA 1
ATOM 1867 C C . GLU A 1 241 ? 21.156 25.891 -5.797 1 92.5 241 GLU A C 1
ATOM 1869 O O . GLU A 1 241 ? 22.078 25.078 -5.895 1 92.5 241 GLU A O 1
ATOM 1874 N N . LEU A 1 242 ? 20.094 25.672 -5.148 1 93.06 242 LEU A N 1
ATOM 1875 C CA . LEU A 1 242 ? 19.891 24.422 -4.418 1 93.06 242 LEU A CA 1
ATOM 1876 C C . LEU A 1 242 ? 19.859 23.234 -5.371 1 93.06 242 LEU A C 1
ATOM 1878 O O . LEU A 1 242 ? 20.547 22.234 -5.141 1 93.06 242 LEU A O 1
ATOM 1882 N N . ILE A 1 243 ? 19.109 23.312 -6.469 1 93.75 243 ILE A N 1
ATOM 1883 C CA . ILE A 1 243 ? 18.969 22.234 -7.43 1 93.75 243 ILE A CA 1
ATOM 1884 C C . ILE A 1 243 ? 20.297 21.984 -8.133 1 93.75 243 ILE A C 1
ATOM 1886 O O . ILE A 1 243 ? 20.734 20.844 -8.297 1 93.75 243 ILE A O 1
ATOM 1890 N N . ALA A 1 244 ? 20.953 23.078 -8.508 1 93.38 244 ALA A N 1
ATOM 1891 C CA . ALA A 1 244 ? 22.25 22.938 -9.18 1 93.38 244 ALA A CA 1
ATOM 1892 C C . ALA A 1 244 ? 23.25 22.203 -8.297 1 93.38 244 ALA A C 1
ATOM 1894 O O . ALA A 1 244 ? 24.031 21.391 -8.789 1 93.38 244 ALA A O 1
ATOM 1895 N N . ARG A 1 245 ? 23.188 22.453 -7.07 1 91.56 245 ARG A N 1
ATOM 1896 C CA . ARG A 1 245 ? 24.172 21.906 -6.141 1 91.56 245 ARG A CA 1
ATOM 1897 C C . ARG A 1 245 ? 23.797 20.484 -5.73 1 91.56 245 ARG A C 1
ATOM 1899 O O . ARG A 1 245 ? 24.672 19.625 -5.598 1 91.56 245 ARG A O 1
ATOM 1906 N N . HIS A 1 246 ? 22.531 20.219 -5.48 1 90.62 246 HIS A N 1
ATOM 1907 C CA . HIS A 1 246 ? 22.172 18.969 -4.797 1 90.62 246 HIS A CA 1
ATOM 1908 C C . HIS A 1 246 ? 21.438 18.016 -5.73 1 90.62 246 HIS A C 1
ATOM 1910 O O . HIS A 1 246 ? 21.422 16.812 -5.496 1 90.62 246 HIS A O 1
ATOM 1916 N N . TYR A 1 247 ? 20.734 18.547 -6.742 1 91.69 247 TYR A N 1
ATOM 1917 C CA . TYR A 1 247 ? 19.969 17.734 -7.688 1 91.69 247 TYR A CA 1
ATOM 1918 C C . TYR A 1 247 ? 20.172 18.219 -9.117 1 91.69 247 TYR A C 1
ATOM 1920 O O . TYR A 1 247 ? 19.219 18.547 -9.812 1 91.69 247 TYR A O 1
ATOM 1928 N N . PRO A 1 248 ? 21.438 18.094 -9.57 1 93.81 248 PRO A N 1
ATOM 1929 C CA . PRO A 1 248 ? 21.719 18.625 -10.914 1 93.81 248 PRO A CA 1
ATOM 1930 C C . PRO A 1 248 ? 20.891 17.938 -12 1 93.81 248 PRO A C 1
ATOM 1932 O O . PRO A 1 248 ? 20.578 18.547 -13.023 1 93.81 248 PRO A O 1
ATOM 1935 N N . GLU A 1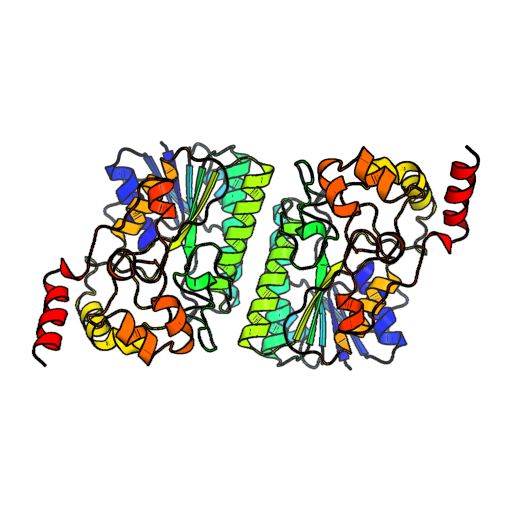 249 ? 20.453 16.734 -11.82 1 93.31 249 GLU A N 1
ATOM 1936 C CA . GLU A 1 249 ? 19.656 15.992 -12.789 1 93.31 249 GLU A CA 1
ATOM 1937 C C . GLU A 1 249 ? 18.266 16.625 -12.953 1 93.31 249 GLU A C 1
ATOM 1939 O O . GLU A 1 249 ? 17.562 16.344 -13.922 1 93.31 249 GLU A O 1
ATOM 1944 N N . LEU A 1 250 ? 17.906 17.484 -12.023 1 94.88 250 LEU A N 1
ATOM 1945 C CA . LEU A 1 250 ? 16.578 18.078 -12.055 1 94.88 250 LEU A CA 1
ATOM 1946 C C . LEU A 1 250 ? 16.625 19.469 -12.68 1 94.88 250 LEU A C 1
ATOM 1948 O O . LEU A 1 250 ? 15.594 20.125 -12.844 1 94.88 250 LEU A O 1
ATOM 1952 N N . GLU A 1 251 ? 17.734 20 -13.078 1 95.06 251 GLU A N 1
ATOM 1953 C CA . GLU A 1 251 ? 17.922 21.344 -13.617 1 95.06 251 GLU A CA 1
ATOM 1954 C C . GLU A 1 251 ? 17.016 21.594 -14.82 1 95.06 251 GLU A C 1
ATOM 1956 O O . GLU A 1 251 ? 16.484 22.688 -14.984 1 95.06 251 GLU A O 1
ATOM 1961 N N . PRO A 1 252 ? 16.844 20.578 -15.641 1 95.12 252 PRO A N 1
ATOM 1962 C CA . PRO A 1 252 ? 15.992 20.812 -16.812 1 95.12 252 PRO A CA 1
ATOM 1963 C C . PRO A 1 252 ? 14.57 21.219 -16.422 1 95.12 252 PRO A C 1
ATOM 1965 O O . PRO A 1 252 ? 13.906 21.938 -17.188 1 95.12 252 PRO A O 1
ATOM 1968 N N . PHE A 1 253 ? 14.117 20.844 -15.312 1 94.88 253 PHE A N 1
ATOM 1969 C CA . PHE A 1 253 ? 12.75 21.141 -14.906 1 94.88 253 PHE A CA 1
ATOM 1970 C C . PHE A 1 253 ? 12.625 22.562 -14.406 1 94.88 253 PHE A C 1
ATOM 1972 O O . PHE A 1 253 ? 11.516 23.094 -14.281 1 94.88 253 PHE A O 1
ATOM 1979 N N . LEU A 1 254 ? 13.703 23.266 -14.07 1 93.44 254 LEU A N 1
ATOM 1980 C CA . LEU A 1 254 ? 13.68 24.641 -13.578 1 93.44 254 LEU A CA 1
ATOM 1981 C C . LEU A 1 254 ? 13.258 25.609 -14.688 1 93.44 254 LEU A C 1
ATOM 1983 O O . LEU A 1 254 ? 12.906 26.75 -14.406 1 93.44 254 LEU A O 1
ATOM 1987 N N . ASN A 1 255 ? 13.336 25.109 -15.859 1 87.94 255 ASN A N 1
ATOM 1988 C CA . ASN A 1 255 ? 12.992 25.953 -17 1 87.94 255 ASN A CA 1
ATOM 1989 C C . ASN A 1 255 ? 11.539 25.766 -17.406 1 87.94 255 ASN A C 1
ATOM 1991 O O . ASN A 1 255 ? 11.109 26.297 -18.438 1 87.94 255 ASN A O 1
ATOM 1995 N N . SER A 1 256 ? 10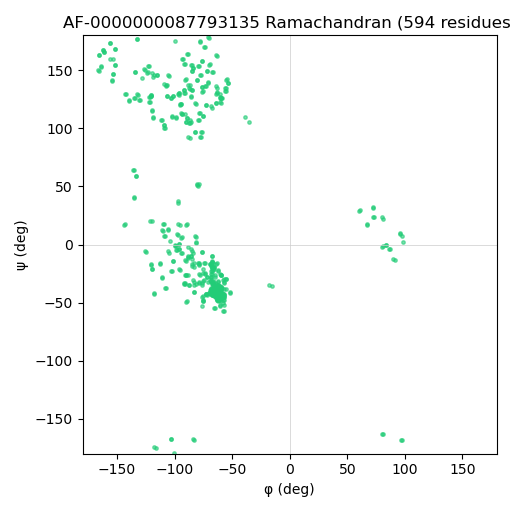.766 25.031 -16.688 1 91.06 256 SER A N 1
ATOM 1996 C CA . SER A 1 256 ? 9.344 24.875 -16.953 1 91.06 256 SER A CA 1
ATOM 1997 C C . SER A 1 256 ? 8.562 26.141 -16.641 1 91.06 256 SER A C 1
ATOM 1999 O O . SER A 1 256 ? 9.148 27.141 -16.203 1 91.06 256 SER A O 1
ATOM 2001 N N . ASP A 1 257 ? 7.242 26.109 -16.891 1 94.19 257 ASP A N 1
ATOM 2002 C CA . ASP A 1 257 ? 6.391 27.266 -16.625 1 94.19 257 ASP A CA 1
ATOM 2003 C C . ASP A 1 257 ? 5.992 27.328 -15.148 1 94.19 257 ASP A C 1
ATOM 2005 O O . ASP A 1 257 ? 5.281 28.234 -14.734 1 94.19 257 ASP A O 1
ATOM 2009 N N . TRP A 1 258 ? 6.57 26.469 -14.406 1 95.44 258 TRP A N 1
ATOM 2010 C CA . TRP A 1 258 ? 6.281 26.453 -12.977 1 95.44 258 TRP A CA 1
ATOM 2011 C C . TRP A 1 258 ? 6.984 27.609 -12.266 1 95.44 258 TRP A C 1
ATOM 2013 O O . TRP A 1 258 ? 8.18 27.828 -12.469 1 95.44 258 TRP A O 1
ATOM 2023 N N . ASP A 1 259 ? 6.227 28.344 -11.422 1 96.12 259 ASP A N 1
ATOM 2024 C CA . ASP A 1 259 ? 6.77 29.453 -10.641 1 96.12 259 ASP A CA 1
ATOM 2025 C C . ASP A 1 259 ? 7.316 28.953 -9.305 1 96.12 259 ASP A C 1
ATOM 2027 O O . ASP A 1 259 ? 6.605 28.953 -8.297 1 96.12 259 ASP A O 1
ATOM 2031 N N . PHE A 1 260 ? 8.555 28.641 -9.234 1 96.25 260 PHE A N 1
ATOM 2032 C CA . PHE A 1 260 ? 9.18 28.062 -8.055 1 96.25 260 PHE A CA 1
ATOM 2033 C C . PHE A 1 260 ? 9.219 29.062 -6.914 1 96.25 260 PHE A C 1
ATOM 2035 O O . PHE A 1 260 ? 9.164 28.688 -5.742 1 96.25 260 PHE A O 1
ATOM 2042 N N . GLU A 1 261 ? 9.359 30.312 -7.207 1 93.25 261 GLU A N 1
ATOM 2043 C CA . GLU A 1 261 ? 9.398 31.344 -6.176 1 93.25 261 GLU A CA 1
ATOM 2044 C C . GLU A 1 261 ? 8.055 31.469 -5.469 1 93.25 261 GLU A C 1
ATOM 2046 O O . GLU A 1 261 ? 8 31.719 -4.262 1 93.25 261 GLU A O 1
ATOM 2051 N N . ARG A 1 262 ? 7.074 31.25 -6.223 1 94.56 262 ARG A N 1
ATOM 2052 C CA . ARG A 1 262 ? 5.73 31.406 -5.684 1 94.56 262 ARG A CA 1
ATOM 2053 C C . ARG A 1 262 ? 5.242 30.125 -5.027 1 94.56 262 ARG A C 1
ATOM 2055 O O . ARG A 1 262 ? 4.543 30.156 -4.012 1 94.56 262 ARG A O 1
ATOM 2062 N N . PHE A 1 263 ? 5.617 28.953 -5.551 1 96.25 263 PHE A N 1
ATOM 2063 C CA . PHE A 1 263 ? 4.922 27.734 -5.148 1 96.25 263 PHE A CA 1
ATOM 2064 C C . PHE A 1 263 ? 5.895 26.734 -4.52 1 96.25 263 PHE A C 1
ATOM 2066 O O . PHE A 1 263 ? 5.477 25.812 -3.832 1 96.25 263 PHE A O 1
ATOM 2073 N N . GLY A 1 264 ? 7.191 26.891 -4.711 1 96.19 264 GLY A N 1
ATOM 2074 C CA . GLY A 1 264 ? 8.18 25.953 -4.188 1 96.19 264 GLY A CA 1
ATOM 2075 C C . GLY A 1 264 ? 8.328 24.703 -5.043 1 96.19 264 GLY A C 1
ATOM 2076 O O . GLY A 1 264 ? 7.984 24.719 -6.227 1 96.19 264 GLY A O 1
ATOM 2077 N N . PHE A 1 265 ? 8.945 23.641 -4.449 1 97 265 PHE A N 1
ATOM 2078 C CA . PHE A 1 265 ? 9.297 22.438 -5.188 1 97 265 PHE A CA 1
ATOM 2079 C C . PHE A 1 265 ? 8.156 21.422 -5.148 1 97 265 PHE A C 1
ATOM 2081 O O . PHE A 1 265 ? 8.195 20.406 -5.848 1 97 265 PHE A O 1
ATOM 2088 N N . TYR A 1 266 ? 7.211 21.609 -4.285 1 97.06 266 TYR A N 1
ATOM 2089 C CA . TYR A 1 266 ? 6.035 20.75 -4.195 1 97.06 266 TYR A CA 1
ATOM 2090 C C . TYR A 1 266 ? 4.797 21.453 -4.73 1 97.06 266 TYR A C 1
ATOM 2092 O O . TYR A 1 266 ? 4.598 22.641 -4.48 1 97.06 266 TYR A O 1
ATOM 2100 N N . ASP A 1 267 ? 4 20.797 -5.488 1 98.12 267 ASP A N 1
ATOM 2101 C CA . ASP A 1 267 ? 2.729 21.344 -5.953 1 98.12 267 ASP A CA 1
ATOM 2102 C C . ASP A 1 267 ? 1.641 21.188 -4.895 1 98.12 267 ASP A C 1
ATOM 2104 O O . ASP A 1 267 ? 1.006 20.141 -4.801 1 98.12 267 ASP A O 1
ATOM 2108 N N . SER A 1 268 ? 1.405 22.219 -4.109 1 98.31 268 SER A N 1
ATOM 2109 C CA . SER A 1 268 ? 0.408 22.172 -3.045 1 98.31 268 SER A CA 1
ATOM 2110 C C . SER A 1 268 ? -0.912 22.797 -3.504 1 98.31 268 SER A C 1
ATOM 2112 O O . SER A 1 268 ? -1.812 23.016 -2.693 1 98.31 268 SER A O 1
ATOM 2114 N N . ARG A 1 269 ? -1.098 23.125 -4.789 1 98 269 ARG A N 1
ATOM 2115 C CA . ARG A 1 269 ? -2.277 23.781 -5.34 1 98 269 ARG A CA 1
ATOM 2116 C C . ARG A 1 269 ? -3.521 22.922 -5.16 1 98 269 ARG A C 1
ATOM 2118 O O . ARG A 1 269 ? -4.613 23.438 -4.918 1 98 269 ARG A O 1
ATOM 2125 N N . PRO A 1 270 ? -3.426 21.578 -5.176 1 97.94 270 PRO A N 1
ATOM 2126 C CA . PRO A 1 270 ? -4.625 20.766 -4.965 1 97.94 270 PRO A CA 1
ATOM 2127 C C . PRO A 1 270 ? -5.273 21.016 -3.605 1 97.94 270 PRO A C 1
ATOM 2129 O O . PRO A 1 270 ? -6.504 20.984 -3.49 1 97.94 270 PRO A O 1
ATOM 2132 N N . ALA A 1 271 ? -4.5 21.234 -2.584 1 98.12 271 ALA A N 1
ATOM 2133 C CA . ALA A 1 271 ? -5.066 21.547 -1.272 1 98.12 271 ALA A CA 1
ATOM 2134 C C . ALA A 1 271 ? -5.867 22.844 -1.312 1 98.12 271 ALA A C 1
ATOM 2136 O O . ALA A 1 271 ? -6.93 22.953 -0.69 1 98.12 271 ALA A O 1
ATOM 2137 N N . GLU A 1 272 ? -5.348 23.828 -2.014 1 97.88 272 GLU A N 1
ATOM 2138 C CA . GLU A 1 272 ? -6.043 25.094 -2.188 1 97.88 272 GLU A CA 1
ATOM 2139 C C . GLU A 1 272 ? -7.332 24.922 -2.984 1 97.88 272 GLU A C 1
ATOM 2141 O O . GLU A 1 272 ? -8.375 25.453 -2.613 1 97.88 272 GLU A O 1
ATOM 2146 N N . GLU A 1 273 ? -7.27 24.172 -4.043 1 96.94 273 GLU A N 1
ATOM 2147 C CA . GLU A 1 273 ? -8.406 23.953 -4.926 1 96.94 273 GLU A CA 1
ATOM 2148 C C . GLU A 1 273 ? -9.5 23.141 -4.234 1 96.94 273 GLU A C 1
ATOM 2150 O O . GLU A 1 273 ? -10.688 23.406 -4.398 1 96.94 273 GLU A O 1
ATOM 2155 N N . LEU A 1 274 ? -9.133 22.141 -3.477 1 96.25 274 LEU A N 1
ATOM 2156 C CA . LEU A 1 274 ? -10.07 21.203 -2.869 1 96.25 274 LEU A CA 1
ATOM 2157 C C . LEU A 1 274 ? -10.789 21.844 -1.685 1 96.25 274 LEU A C 1
ATOM 2159 O O . LEU A 1 274 ? -12.008 21.734 -1.561 1 96.25 274 LEU A O 1
ATOM 2163 N N . PHE A 1 275 ? -9.977 22.484 -0.785 1 96.69 275 PHE A N 1
ATOM 2164 C CA . PHE A 1 275 ? -10.641 22.953 0.434 1 96.69 275 PHE A CA 1
ATOM 2165 C C . PHE A 1 275 ? -10.062 24.281 0.891 1 96.69 275 PHE A C 1
ATOM 2167 O O . PHE A 1 275 ? -10.172 24.641 2.064 1 96.69 275 PHE A O 1
ATOM 2174 N N . GLY A 1 276 ? -9.336 25.031 0.021 1 97.12 276 GLY A N 1
ATOM 2175 C CA . GLY A 1 276 ? -8.945 26.406 0.255 1 97.12 276 GLY A CA 1
ATOM 2176 C C . GLY A 1 276 ? -7.738 26.547 1.16 1 97.12 276 GLY A C 1
ATOM 2177 O O . GLY A 1 276 ? -7.535 27.594 1.78 1 97.12 276 GLY A O 1
ATOM 2178 N N . PHE A 1 277 ? -6.914 25.578 1.263 1 98.38 277 PHE A N 1
ATOM 2179 C CA . PHE A 1 277 ? -5.797 25.625 2.199 1 98.38 277 PHE A CA 1
ATOM 2180 C C . PHE A 1 277 ? -4.551 26.188 1.525 1 98.38 277 PHE A C 1
ATOM 2182 O O . PHE A 1 277 ? -4.137 25.703 0.472 1 98.38 277 PHE A O 1
ATOM 2189 N N . VAL A 1 278 ? -3.934 27.125 2.145 1 98.5 278 VAL A N 1
ATOM 2190 C CA . VAL A 1 278 ? -2.592 27.641 1.881 1 98.5 278 VAL A CA 1
ATOM 2191 C C . VAL A 1 278 ? -1.873 27.906 3.201 1 98.5 278 VAL A C 1
ATOM 2193 O O . VAL A 1 278 ? -2.4 28.609 4.07 1 98.5 278 VAL A O 1
ATOM 2196 N N . ALA A 1 279 ? -0.72 27.297 3.359 1 98.38 279 ALA A N 1
ATOM 2197 C CA . ALA A 1 279 ? 0.039 27.547 4.582 1 98.38 279 ALA A CA 1
ATOM 2198 C C . ALA A 1 279 ? 0.295 29.031 4.77 1 98.38 279 ALA A C 1
ATOM 2200 O O . ALA A 1 279 ? 0.589 29.75 3.809 1 98.38 279 ALA A O 1
ATOM 2201 N N . GLN A 1 280 ? 0.222 29.484 6.016 1 97.62 280 GLN A N 1
ATOM 2202 C CA . GLN A 1 280 ? 0.292 30.922 6.262 1 97.62 280 GLN A CA 1
ATOM 2203 C C . GLN A 1 280 ? 1.483 31.281 7.152 1 97.62 280 GLN A C 1
ATOM 2205 O O . GLN A 1 280 ? 1.916 32.438 7.191 1 97.62 280 GLN A O 1
ATOM 2210 N N . ARG A 1 281 ? 1.974 30.406 7.855 1 96.25 281 ARG A N 1
ATOM 2211 C CA . ARG A 1 281 ? 3.012 30.688 8.836 1 96.25 281 ARG A CA 1
ATOM 2212 C C . ARG A 1 281 ? 4.398 30.438 8.258 1 96.25 281 ARG A C 1
ATOM 2214 O O . ARG A 1 281 ? 4.738 29.312 7.918 1 96.25 281 ARG A O 1
ATOM 2221 N N . LEU A 1 282 ? 5.203 31.5 8.242 1 95.31 282 LEU A N 1
ATOM 2222 C CA . LEU A 1 282 ? 6.543 31.469 7.668 1 95.31 282 LEU A CA 1
ATOM 2223 C C . LEU A 1 282 ? 7.602 31.703 8.742 1 95.31 282 LEU A C 1
ATOM 2225 O O . LEU A 1 282 ? 7.387 32.469 9.672 1 95.31 282 LEU A O 1
ATOM 2229 N N . TRP A 1 283 ? 8.719 31 8.5 1 92.31 283 TRP A N 1
ATOM 2230 C CA . TRP A 1 283 ? 9.781 31.172 9.484 1 92.31 283 TRP A CA 1
ATOM 2231 C C . TRP A 1 283 ? 10.305 32.594 9.477 1 92.31 283 TRP A C 1
ATOM 2233 O O . TRP A 1 283 ? 10.727 33.125 10.516 1 92.31 283 TRP A O 1
ATOM 2243 N N . ARG A 1 284 ? 10.211 33.281 8.43 1 90.25 284 ARG A N 1
ATOM 2244 C CA . ARG A 1 284 ? 10.695 34.656 8.305 1 90.25 284 ARG A CA 1
ATOM 2245 C C . ARG A 1 284 ? 9.867 35.625 9.164 1 90.25 284 ARG A C 1
ATOM 2247 O O . ARG A 1 284 ? 10.328 36.719 9.5 1 90.25 284 ARG A O 1
ATOM 2254 N N . ASP A 1 285 ? 8.68 35.188 9.453 1 90.69 285 ASP A N 1
ATOM 2255 C CA . ASP A 1 285 ? 7.805 36.031 10.273 1 90.69 285 ASP A CA 1
ATOM 2256 C C . ASP A 1 285 ? 8.086 35.812 11.758 1 90.69 285 ASP A C 1
ATOM 2258 O O . ASP A 1 285 ? 7.512 36.5 12.602 1 90.69 285 ASP A O 1
ATOM 2262 N N . VAL A 1 286 ? 8.945 34.875 12.125 1 90.44 286 VAL A N 1
ATOM 2263 C CA . VAL A 1 286 ? 9.344 34.594 13.5 1 90.44 286 VAL A CA 1
ATOM 2264 C C . VAL A 1 286 ? 10.617 35.375 13.828 1 90.44 286 VAL A C 1
ATOM 2266 O O . VAL A 1 286 ? 11.688 35.094 13.305 1 90.44 286 VAL A O 1
ATOM 2269 N N . PRO A 1 287 ? 10.523 36.312 14.672 1 86.25 287 PRO A N 1
ATOM 2270 C CA . PRO A 1 287 ? 11.648 37.219 14.938 1 86.25 287 PRO A CA 1
ATOM 2271 C C . PRO A 1 287 ? 12.938 36.469 15.258 1 86.25 287 PRO A C 1
ATOM 2273 O O . PRO A 1 287 ? 14.008 36.812 14.734 1 86.25 287 PRO A O 1
ATOM 2276 N N . GLU A 1 288 ? 12.875 35.438 16.016 1 83.44 288 GLU A N 1
ATOM 2277 C CA . GLU A 1 288 ? 14.055 34.656 16.422 1 83.44 288 GLU A CA 1
ATOM 2278 C C . GLU A 1 288 ? 14.688 33.938 15.234 1 83.44 288 GLU A C 1
ATOM 2280 O O . GLU A 1 288 ? 15.898 33.75 15.195 1 83.44 288 GLU A O 1
ATOM 2285 N N . LEU A 1 289 ? 13.867 33.562 14.266 1 87.12 289 LEU A N 1
ATOM 2286 C CA . LEU A 1 289 ? 14.344 32.812 13.117 1 87.12 289 LEU A CA 1
ATOM 2287 C C . LEU A 1 289 ? 14.75 33.75 11.977 1 87.12 289 LEU A C 1
ATOM 2289 O O . LEU A 1 289 ? 15.656 33.438 11.203 1 87.12 289 LEU A O 1
ATOM 2293 N N . ASN A 1 290 ? 14.062 34.812 11.883 1 83.56 290 ASN A N 1
ATOM 2294 C CA . ASN A 1 290 ? 14.328 35.781 10.828 1 83.56 290 ASN A CA 1
ATOM 2295 C C . ASN A 1 290 ? 15.742 36.375 10.938 1 83.56 290 ASN A C 1
ATOM 2297 O O . ASN A 1 290 ? 16.312 36.812 9.945 1 83.56 290 ASN A O 1
ATOM 2301 N N . GLN A 1 291 ? 16.359 36.312 12.148 1 77.19 291 GLN A N 1
ATOM 2302 C CA . GLN A 1 291 ? 17.703 36.844 12.359 1 77.19 291 GLN A CA 1
ATOM 2303 C C . GLN A 1 291 ? 18.75 36.031 11.617 1 77.19 291 GLN A C 1
ATOM 2305 O O . GLN A 1 291 ? 19.828 36.531 11.289 1 77.19 291 GLN A O 1
ATOM 2310 N N . VAL A 1 292 ? 18.5 34.75 11.398 1 65.44 292 VAL A N 1
ATOM 2311 C CA . VAL A 1 292 ? 19.406 33.906 10.664 1 65.44 292 VAL A CA 1
ATOM 2312 C C . VAL A 1 292 ? 19.578 34.406 9.234 1 65.44 292 VAL A C 1
ATOM 2314 O O . VAL A 1 292 ? 20.688 34.375 8.68 1 65.44 292 VAL A O 1
ATOM 2317 N N . SER A 1 293 ? 18.516 34.75 8.578 1 60.84 293 SER A N 1
ATOM 2318 C CA . SER A 1 293 ? 18.5 35.281 7.211 1 60.84 293 SER A CA 1
ATOM 2319 C C . SER A 1 293 ? 19.359 36.531 7.082 1 60.84 293 SER A C 1
ATOM 2321 O O . SER A 1 293 ? 20 36.75 6.051 1 60.84 293 SER A O 1
ATOM 2323 N N . LYS A 1 294 ? 19.5 37.312 8.125 1 57.38 294 LYS A N 1
ATOM 2324 C CA . LYS A 1 294 ? 20.25 38.562 8.102 1 57.38 294 LYS A CA 1
ATOM 2325 C C . LYS A 1 294 ? 21.75 38.312 8.289 1 57.38 294 LYS A C 1
ATOM 2327 O O . LYS A 1 294 ? 22.578 39.031 7.707 1 57.38 294 LYS A O 1
ATOM 2332 N N . ASN A 1 295 ? 22.062 37.344 9.062 1 53.03 295 ASN A N 1
ATOM 2333 C CA . ASN A 1 295 ? 23.469 37.094 9.297 1 53.03 295 ASN A CA 1
ATOM 2334 C C . ASN A 1 295 ? 24.141 36.406 8.102 1 53.03 295 ASN A C 1
ATOM 2336 O O . ASN A 1 295 ? 25.328 36.594 7.84 1 53.03 295 ASN A O 1
ATOM 2340 N N . GLU A 1 296 ? 23.391 35.531 7.371 1 51.97 296 GLU A N 1
ATOM 2341 C CA . GLU A 1 296 ? 23.984 34.875 6.203 1 51.97 296 GLU A CA 1
ATOM 2342 C C . GLU A 1 296 ? 24.078 35.844 5.023 1 51.97 296 GLU A C 1
ATOM 2344 O O . GLU A 1 296 ? 25 35.75 4.215 1 51.97 296 GLU A O 1
ATOM 2349 N N . ALA A 1 297 ? 23.172 36.781 4.895 1 42.75 297 ALA A N 1
ATOM 2350 C CA . ALA A 1 297 ? 23.281 37.844 3.91 1 42.75 297 ALA A CA 1
ATOM 2351 C C . ALA A 1 297 ? 24.438 38.781 4.258 1 42.75 297 ALA A C 1
ATOM 2353 O O . ALA A 1 297 ? 24.984 39.469 3.379 1 42.75 297 ALA A O 1
ATOM 2354 N N . ALA A 1 298 ? 24.891 38.938 5.508 1 40.72 298 ALA A N 1
ATOM 2355 C CA . ALA A 1 298 ? 26 39.781 5.91 1 40.72 298 ALA A CA 1
ATOM 2356 C C . ALA A 1 298 ? 27.344 39.062 5.723 1 40.72 298 ALA A C 1
ATOM 2358 O O . ALA A 1 298 ? 28.406 39.688 5.863 1 40.72 298 ALA A O 1
ATOM 2359 N N . LEU A 1 299 ? 27.266 37.781 5.559 1 36.12 299 LEU A N 1
ATOM 2360 C CA . LEU A 1 299 ? 28.531 37.125 5.234 1 36.12 299 LEU A CA 1
ATOM 2361 C C . LEU A 1 299 ? 28.688 36.969 3.727 1 36.12 299 LEU A C 1
ATOM 2363 O O . LEU A 1 299 ? 29.797 37.031 3.203 1 36.12 299 LEU A O 1
ATOM 2367 N N . MET B 1 1 ? 19.375 -25.359 -4.051 1 96.62 1 MET B N 1
ATOM 2368 C CA . MET B 1 1 ? 19.125 -24.312 -3.062 1 96.62 1 MET B CA 1
ATOM 2369 C C . MET B 1 1 ? 18.25 -24.828 -1.93 1 96.62 1 MET B C 1
ATOM 2371 O O . MET B 1 1 ? 17.531 -25.812 -2.102 1 96.62 1 MET B O 1
ATOM 2375 N N . LYS B 1 2 ? 18.422 -24.25 -0.818 1 98.5 2 LYS B N 1
ATOM 2376 C CA . LYS B 1 2 ? 17.453 -24.422 0.253 1 98.5 2 LYS B CA 1
ATOM 2377 C C . LYS B 1 2 ? 16.422 -23.281 0.25 1 98.5 2 LYS B C 1
ATOM 2379 O O . LYS B 1 2 ? 16.781 -22.125 0.396 1 98.5 2 LYS B O 1
ATOM 2384 N N . ILE B 1 3 ? 15.164 -23.656 0.101 1 98.81 3 ILE B N 1
ATOM 2385 C CA . ILE B 1 3 ? 14.133 -22.656 -0.118 1 98.81 3 ILE B CA 1
ATOM 2386 C C . ILE B 1 3 ? 13.078 -22.75 0.981 1 98.81 3 ILE B C 1
ATOM 2388 O O . ILE B 1 3 ? 12.555 -23.828 1.253 1 98.81 3 ILE B O 1
ATOM 2392 N N . LEU B 1 4 ? 12.789 -21.609 1.653 1 98.88 4 LEU B N 1
ATOM 2393 C CA . LEU B 1 4 ? 11.672 -21.516 2.582 1 98.88 4 LEU B CA 1
ATOM 2394 C C . LEU B 1 4 ? 10.359 -21.281 1.831 1 98.88 4 LEU B C 1
ATOM 2396 O O . LEU B 1 4 ? 10.25 -20.328 1.056 1 98.88 4 LEU B O 1
ATOM 2400 N N . VAL B 1 5 ? 9.398 -22.172 1.991 1 98.88 5 VAL B N 1
ATOM 2401 C CA . VAL B 1 5 ? 8.062 -22.016 1.42 1 98.88 5 VAL B CA 1
ATOM 2402 C C . VAL B 1 5 ? 7.043 -21.781 2.535 1 98.88 5 VAL B C 1
ATOM 2404 O O . VAL B 1 5 ? 6.734 -22.703 3.303 1 98.88 5 VAL B O 1
ATOM 2407 N N . THR B 1 6 ? 6.57 -20.547 2.635 1 98.62 6 THR B N 1
ATOM 2408 C CA . THR B 1 6 ? 5.484 -20.297 3.574 1 98.62 6 THR B CA 1
ATOM 2409 C C . THR B 1 6 ? 4.133 -20.609 2.936 1 98.62 6 THR B C 1
ATOM 2411 O O . THR B 1 6 ? 3.959 -20.438 1.728 1 98.62 6 THR B O 1
ATOM 2414 N N . GLY B 1 7 ? 3.176 -21.031 3.783 1 97.38 7 GLY B N 1
ATOM 2415 C CA . GLY B 1 7 ? 1.903 -21.469 3.234 1 97.38 7 GLY B CA 1
ATOM 2416 C C . GLY B 1 7 ? 1.994 -22.812 2.516 1 97.38 7 GLY B C 1
ATOM 2417 O O . GLY B 1 7 ? 1.244 -23.062 1.571 1 97.38 7 GLY B O 1
ATOM 2418 N N . ALA B 1 8 ? 2.852 -23.656 2.953 1 98.12 8 ALA B N 1
ATOM 2419 C CA . ALA B 1 8 ? 3.191 -24.875 2.232 1 98.12 8 ALA B CA 1
ATOM 2420 C C . ALA B 1 8 ? 2.074 -25.906 2.348 1 98.12 8 ALA B C 1
ATOM 2422 O O . ALA B 1 8 ? 2.043 -26.875 1.596 1 98.12 8 ALA B O 1
ATOM 2423 N N . ALA B 1 9 ? 1.155 -25.734 3.287 1 96.75 9 ALA B N 1
ATOM 2424 C CA . ALA B 1 9 ? 0.061 -26.688 3.451 1 96.75 9 ALA B CA 1
ATOM 2425 C C . ALA B 1 9 ? -1.132 -26.312 2.578 1 96.75 9 ALA B C 1
ATOM 2427 O O . ALA B 1 9 ? -2.084 -27.078 2.447 1 96.75 9 ALA B O 1
ATOM 2428 N N . GLY B 1 10 ? -1.107 -25.109 1.982 1 95.44 10 GLY B N 1
ATOM 2429 C CA . GLY B 1 10 ? -2.189 -24.672 1.121 1 95.44 10 GLY B CA 1
ATOM 2430 C C . GLY B 1 10 ? -2.143 -25.281 -0.266 1 95.44 10 GLY B C 1
ATOM 2431 O O . GLY B 1 10 ? -1.183 -25.969 -0.612 1 95.44 10 GLY B O 1
ATOM 2432 N N . LEU B 1 11 ? -3.16 -25 -1.066 1 94.31 11 LEU B N 1
ATOM 2433 C CA . LEU B 1 11 ? -3.27 -25.547 -2.412 1 94.31 11 LEU B CA 1
ATOM 2434 C C . LEU B 1 11 ? -2.051 -25.172 -3.252 1 94.31 11 LEU B C 1
ATOM 2436 O O . LEU B 1 11 ? -1.33 -26.062 -3.727 1 94.31 11 LEU B O 1
ATOM 2440 N N . VAL B 1 12 ? -1.787 -23.859 -3.383 1 97.25 12 VAL B N 1
ATOM 2441 C CA . VAL B 1 12 ? -0.693 -23.422 -4.242 1 97.25 12 VAL B CA 1
ATOM 2442 C C . VAL B 1 12 ? 0.645 -23.734 -3.572 1 97.25 12 VAL B C 1
ATOM 2444 O O . VAL B 1 12 ? 1.57 -24.219 -4.215 1 97.25 12 VAL B O 1
ATOM 2447 N N . GLY B 1 13 ? 0.75 -23.484 -2.262 1 98.06 13 GLY B N 1
ATOM 2448 C CA . GLY B 1 13 ? 1.984 -23.703 -1.526 1 98.06 13 GLY B CA 1
ATOM 2449 C C . GLY B 1 13 ? 2.473 -25.141 -1.602 1 98.06 13 GLY B C 1
ATOM 2450 O O . GLY B 1 13 ? 3.67 -25.391 -1.763 1 98.06 13 GLY B O 1
ATOM 2451 N N . GLY B 1 14 ? 1.525 -26.078 -1.472 1 97.94 14 GLY B N 1
ATOM 2452 C CA . GLY B 1 14 ? 1.887 -27.484 -1.59 1 97.94 14 GLY B CA 1
ATOM 2453 C C . GLY B 1 14 ? 2.449 -27.828 -2.951 1 97.94 14 GLY B C 1
ATOM 2454 O O . GLY B 1 14 ? 3.439 -28.562 -3.049 1 97.94 14 GLY B O 1
ATOM 2455 N N . HIS B 1 15 ? 1.847 -27.328 -3.984 1 98.25 15 HIS B N 1
ATOM 2456 C CA . HIS B 1 15 ? 2.324 -27.578 -5.336 1 98.25 15 HIS B CA 1
ATOM 2457 C C . HIS B 1 15 ? 3.684 -26.938 -5.578 1 98.25 15 HIS B C 1
ATOM 2459 O O . HIS B 1 15 ? 4.52 -27.484 -6.301 1 98.25 15 HIS B O 1
ATOM 2465 N N . VAL B 1 16 ? 3.918 -25.75 -4.977 1 98.81 16 VAL B N 1
ATOM 2466 C CA . VAL B 1 16 ? 5.211 -25.094 -5.098 1 98.81 16 VAL B CA 1
ATOM 2467 C C . VAL B 1 16 ? 6.293 -25.938 -4.43 1 98.81 16 VAL B C 1
ATOM 2469 O O . VAL B 1 16 ? 7.359 -26.156 -5.008 1 98.81 16 VAL B O 1
ATOM 2472 N N . ALA B 1 17 ? 5.996 -26.438 -3.248 1 98.81 17 ALA B N 1
ATOM 2473 C CA . ALA B 1 17 ? 6.949 -27.297 -2.539 1 98.81 17 ALA B CA 1
ATOM 2474 C C . ALA B 1 17 ? 7.309 -28.531 -3.367 1 98.81 17 ALA B C 1
ATOM 2476 O O . ALA B 1 17 ? 8.484 -28.859 -3.51 1 98.81 17 ALA B O 1
ATOM 2477 N N . ARG B 1 18 ? 6.312 -29.203 -3.963 1 98.44 18 ARG B N 1
ATOM 2478 C CA . ARG B 1 18 ? 6.535 -30.391 -4.789 1 98.44 18 ARG B CA 1
ATOM 2479 C C . ARG B 1 18 ? 7.391 -30.062 -6.004 1 98.44 18 ARG B C 1
ATOM 2481 O O . ARG B 1 18 ? 8.336 -30.781 -6.324 1 98.44 18 ARG B O 1
ATOM 2488 N N . GLU B 1 19 ? 6.992 -28.953 -6.641 1 98.69 19 GLU B N 1
ATOM 2489 C CA . GLU B 1 19 ? 7.711 -28.5 -7.828 1 98.69 19 GLU B CA 1
ATOM 2490 C C . GLU B 1 19 ? 9.188 -28.266 -7.523 1 98.69 19 GLU B C 1
ATOM 2492 O O . GLU B 1 19 ? 10.062 -28.641 -8.305 1 98.69 19 GLU B O 1
ATOM 2497 N N . LEU B 1 20 ? 9.5 -27.641 -6.406 1 98.75 20 LEU B N 1
ATOM 2498 C CA . LEU B 1 20 ? 10.875 -27.344 -6.008 1 98.75 20 LEU B CA 1
ATOM 2499 C C . LEU B 1 20 ? 11.633 -28.625 -5.695 1 98.75 20 LEU B C 1
ATOM 2501 O O . LEU B 1 20 ? 12.766 -28.812 -6.152 1 98.75 20 LEU B O 1
ATOM 2505 N N . LEU B 1 21 ? 11.016 -29.578 -4.973 1 98.69 21 LEU B N 1
ATOM 2506 C CA . LEU B 1 21 ? 11.633 -30.844 -4.637 1 98.69 21 LEU B CA 1
ATOM 2507 C C . LEU B 1 21 ? 11.977 -31.641 -5.898 1 98.69 21 LEU B C 1
ATOM 2509 O O . LEU B 1 21 ? 13.078 -32.156 -6.027 1 98.69 21 LEU B O 1
ATOM 2513 N N . GLU B 1 22 ? 11.031 -31.656 -6.809 1 98.31 22 GLU B N 1
ATOM 2514 C CA . GLU B 1 22 ? 11.18 -32.438 -8.039 1 98.31 22 GLU B CA 1
ATOM 2515 C C . GLU B 1 22 ? 12.266 -31.844 -8.93 1 98.31 22 GLU B C 1
ATOM 2517 O O . GLU B 1 22 ? 12.734 -32.5 -9.859 1 98.31 22 GLU B O 1
ATOM 2522 N N . ASN B 1 23 ? 12.617 -30.656 -8.664 1 98.31 23 ASN B N 1
ATOM 2523 C CA . ASN B 1 23 ? 13.656 -30.016 -9.477 1 98.31 23 ASN B CA 1
ATOM 2524 C C . ASN B 1 23 ? 14.953 -29.844 -8.688 1 98.31 23 ASN B C 1
ATOM 2526 O O . ASN B 1 23 ? 15.727 -28.922 -8.969 1 98.31 23 ASN B O 1
ATOM 2530 N N . GLY B 1 24 ? 15.133 -30.547 -7.598 1 98.19 24 GLY B N 1
ATOM 2531 C CA . GLY B 1 24 ? 16.422 -30.734 -6.969 1 98.19 24 GLY B CA 1
ATOM 2532 C C . GLY B 1 24 ? 16.688 -29.75 -5.828 1 98.19 24 GLY B C 1
ATOM 2533 O O . GLY B 1 24 ? 17.797 -29.688 -5.301 1 98.19 24 GLY B O 1
ATOM 2534 N N . HIS B 1 25 ? 15.727 -28.984 -5.398 1 98.56 25 HIS B N 1
ATOM 2535 C CA . HIS B 1 25 ? 15.898 -28.062 -4.285 1 98.56 25 HIS B CA 1
ATOM 2536 C C . HIS B 1 25 ? 15.531 -28.719 -2.961 1 98.56 25 HIS B C 1
ATOM 2538 O O . HIS B 1 25 ? 14.828 -29.734 -2.938 1 98.56 25 HIS B O 1
ATOM 2544 N N . GLU B 1 26 ? 16.094 -28.188 -1.935 1 98.75 26 GLU B N 1
ATOM 2545 C CA . GLU B 1 26 ? 15.633 -28.5 -0.586 1 98.75 26 GLU B CA 1
ATOM 2546 C C . GLU B 1 26 ? 14.547 -27.531 -0.131 1 98.75 26 GLU B C 1
ATOM 2548 O O . GLU B 1 26 ? 14.617 -26.344 -0.421 1 98.75 26 GLU B O 1
ATOM 2553 N N . VAL B 1 27 ? 13.562 -28.141 0.614 1 98.81 27 VAL B N 1
ATOM 2554 C CA . VAL B 1 27 ? 12.43 -27.297 0.987 1 98.81 27 VAL B CA 1
ATOM 2555 C C . VAL B 1 27 ? 12.281 -27.266 2.506 1 98.81 27 VAL B C 1
ATOM 2557 O O . VAL B 1 27 ? 12.234 -28.312 3.148 1 98.81 27 VAL B O 1
ATOM 2560 N N . ARG B 1 28 ? 12.312 -26.141 3.088 1 98.81 28 ARG B N 1
ATOM 2561 C CA . ARG B 1 28 ? 11.773 -25.875 4.418 1 98.81 28 ARG B CA 1
ATOM 2562 C C . ARG B 1 28 ? 10.352 -25.328 4.328 1 98.81 28 ARG B C 1
ATOM 2564 O O . ARG B 1 28 ? 10.133 -24.219 3.824 1 98.81 28 ARG B O 1
ATOM 2571 N N . ALA B 1 29 ? 9.391 -26.141 4.809 1 98.75 29 ALA B N 1
ATOM 2572 C CA . ALA B 1 29 ? 7.973 -25.797 4.711 1 98.75 29 ALA B CA 1
ATOM 2573 C C . ALA B 1 29 ? 7.477 -25.156 5.996 1 98.75 29 ALA B C 1
ATOM 2575 O O . ALA B 1 29 ? 7.719 -25.672 7.094 1 98.75 29 ALA B O 1
ATOM 2576 N N . LEU B 1 30 ? 6.836 -24.016 5.863 1 98.56 30 LEU B N 1
ATOM 2577 C CA . LEU B 1 30 ? 6.262 -23.328 7.016 1 98.56 30 LEU B CA 1
ATOM 2578 C C . LEU B 1 30 ? 4.754 -23.156 6.844 1 98.56 30 LEU B C 1
ATOM 2580 O O . LEU B 1 30 ? 4.297 -22.672 5.809 1 98.56 30 LEU B O 1
ATOM 2584 N N . ASP B 1 31 ? 4.016 -23.547 7.797 1 97.62 31 ASP B N 1
ATOM 2585 C CA . ASP B 1 31 ? 2.568 -23.375 7.836 1 97.62 31 ASP B CA 1
ATOM 2586 C C . ASP B 1 31 ? 2.035 -23.547 9.258 1 97.62 31 ASP B C 1
ATOM 2588 O O . ASP B 1 31 ? 2.773 -23.938 10.164 1 97.62 31 ASP B O 1
ATOM 2592 N N . VAL B 1 32 ? 0.782 -23.156 9.445 1 95.31 32 VAL B N 1
ATOM 2593 C CA . VAL B 1 32 ? 0.142 -23.297 10.75 1 95.31 32 VAL B CA 1
ATOM 2594 C C . VAL B 1 32 ? -0.451 -24.703 10.883 1 95.31 32 VAL B C 1
ATOM 2596 O O . VAL B 1 32 ? -0.874 -25.094 11.969 1 95.31 32 VAL B O 1
ATOM 2599 N N . THR B 1 33 ? -0.481 -25.453 9.781 1 95.06 33 THR B N 1
ATOM 2600 C CA . THR B 1 33 ? -0.981 -26.812 9.781 1 95.06 33 THR B CA 1
ATOM 2601 C C . THR B 1 33 ? -0.025 -27.75 9.039 1 95.06 33 THR B C 1
ATOM 2603 O O . THR B 1 33 ? 0.972 -27.297 8.469 1 95.06 33 THR B O 1
ATOM 2606 N N . HIS B 1 34 ? -0.31 -29 9.016 1 93.75 34 HIS B N 1
ATOM 2607 C CA . HIS B 1 34 ? 0.558 -30 8.406 1 93.75 34 HIS B CA 1
ATOM 2608 C C . HIS B 1 34 ? 0.423 -30 6.883 1 93.75 34 HIS B C 1
ATOM 2610 O O . HIS B 1 34 ? -0.67 -29.781 6.355 1 93.75 34 HIS B O 1
ATOM 2616 N N . VAL B 1 35 ? 1.56 -30.281 6.246 1 95.19 35 VAL B N 1
ATOM 2617 C CA . VAL B 1 35 ? 1.554 -30.438 4.797 1 95.19 35 VAL B CA 1
ATOM 2618 C C . VAL B 1 35 ? 0.915 -31.766 4.422 1 95.19 35 VAL B C 1
ATOM 2620 O O . VAL B 1 35 ? 0.65 -32.594 5.293 1 95.19 35 VAL B O 1
ATOM 2623 N N . SER B 1 36 ? 0.658 -31.938 3.131 1 93.88 36 SER B N 1
ATOM 2624 C CA . SER B 1 36 ? 0.086 -33.188 2.65 1 93.88 36 SER B CA 1
ATOM 2625 C C . SER B 1 36 ? 1.039 -34.344 2.885 1 93.88 36 SER B C 1
ATOM 2627 O O . SER B 1 36 ? 2.246 -34.156 3.047 1 93.88 36 SER B O 1
ATOM 2629 N N . ALA B 1 37 ? 0.528 -35.5 2.826 1 92.25 37 ALA B N 1
ATOM 2630 C CA . ALA B 1 37 ? 1.259 -36.719 3.168 1 92.25 37 ALA B CA 1
ATOM 2631 C C . ALA B 1 37 ? 2.445 -36.938 2.23 1 92.25 37 ALA B C 1
ATOM 2633 O O . ALA B 1 37 ? 3.504 -37.406 2.654 1 92.25 37 ALA B O 1
ATOM 2634 N N . ASP B 1 38 ? 2.279 -36.625 1 1 92.94 38 ASP B N 1
ATOM 2635 C CA . ASP B 1 38 ? 3.318 -36.844 0.002 1 92.94 38 ASP B CA 1
ATOM 2636 C C . ASP B 1 38 ? 4.523 -35.938 0.242 1 92.94 38 ASP B C 1
ATOM 2638 O O . ASP B 1 38 ? 5.621 -36.219 -0.253 1 92.94 38 ASP B O 1
ATOM 2642 N N . LEU B 1 39 ? 4.34 -34.875 0.981 1 95.81 39 LEU B N 1
ATOM 2643 C CA . LEU B 1 39 ? 5.418 -33.938 1.295 1 95.81 39 LEU B CA 1
ATOM 2644 C C . LEU B 1 39 ? 6.047 -34.281 2.645 1 95.81 39 LEU B C 1
ATOM 2646 O O . LEU B 1 39 ? 7.188 -33.906 2.912 1 95.81 39 LEU B O 1
ATOM 2650 N N . SER B 1 40 ? 5.156 -35 3.355 1 91.5 40 SER B N 1
ATOM 2651 C CA . SER B 1 40 ? 5.609 -35.344 4.695 1 91.5 40 SER B CA 1
ATOM 2652 C C . SER B 1 40 ? 6.887 -36.188 4.645 1 91.5 40 SER B C 1
ATOM 2654 O O . SER B 1 40 ? 6.969 -37.156 3.896 1 91.5 40 SER B O 1
ATOM 2656 N N . GLY B 1 41 ? 7.922 -35.844 5.316 1 93.81 41 GLY B N 1
ATOM 2657 C CA . GLY B 1 41 ? 9.188 -36.531 5.355 1 93.81 41 GLY B CA 1
ATOM 2658 C C . GLY B 1 41 ? 10.164 -36.062 4.293 1 93.81 41 GLY B C 1
ATOM 2659 O O . GLY B 1 41 ? 11.352 -36.406 4.34 1 93.81 41 GLY B O 1
ATOM 2660 N N . ARG B 1 42 ? 9.672 -35.312 3.336 1 97.38 42 ARG B N 1
ATOM 2661 C CA . ARG B 1 42 ? 10.523 -34.844 2.246 1 97.38 42 ARG B CA 1
ATOM 2662 C C . ARG B 1 42 ? 10.938 -33.406 2.457 1 97.38 42 ARG B C 1
ATOM 2664 O O . ARG B 1 42 ? 11.836 -32.906 1.775 1 97.38 42 ARG B O 1
ATOM 2671 N N . VAL B 1 43 ? 10.258 -32.75 3.385 1 98.19 43 VAL B N 1
ATOM 2672 C CA . VAL B 1 43 ? 10.539 -31.359 3.654 1 98.19 43 VAL B CA 1
ATOM 2673 C C . VAL B 1 43 ? 10.906 -31.172 5.125 1 98.19 43 VAL B C 1
ATOM 2675 O O . VAL B 1 43 ? 10.57 -32 5.965 1 98.19 43 VAL B O 1
ATOM 2678 N N . GLU B 1 44 ? 11.672 -30.172 5.469 1 98.12 44 GLU B N 1
ATOM 2679 C CA . GLU B 1 44 ? 11.82 -29.688 6.84 1 98.12 44 GLU B CA 1
ATOM 2680 C C . GLU B 1 44 ? 10.625 -28.828 7.258 1 98.12 44 GLU B C 1
ATOM 2682 O O . GLU B 1 44 ? 10.414 -27.734 6.723 1 98.12 44 GLU B O 1
ATOM 2687 N N . MET B 1 45 ? 9.867 -29.375 8.227 1 97.62 45 MET B N 1
ATOM 2688 C CA . MET B 1 45 ? 8.625 -28.688 8.586 1 97.62 45 MET B CA 1
ATOM 2689 C C . MET B 1 45 ? 8.852 -27.719 9.727 1 97.62 45 MET B C 1
ATOM 2691 O O . MET B 1 45 ? 9.508 -28.047 10.719 1 97.62 45 MET B O 1
ATOM 2695 N N . VAL B 1 46 ? 8.344 -26.484 9.617 1 97.88 46 VAL B N 1
ATOM 2696 C CA . VAL B 1 46 ? 8.281 -25.469 10.664 1 97.88 46 VAL B CA 1
ATOM 2697 C C . VAL B 1 46 ? 6.828 -25.094 10.93 1 97.88 46 VAL B C 1
ATOM 2699 O O . VAL B 1 46 ? 6.148 -24.547 10.055 1 97.88 46 VAL B O 1
ATOM 2702 N N . TYR B 1 47 ? 6.363 -25.391 12.109 1 97.38 47 TYR B N 1
ATOM 2703 C CA . TYR B 1 47 ? 5.016 -25 12.5 1 97.38 47 TYR B CA 1
ATOM 2704 C C . TYR B 1 47 ? 5.012 -23.609 13.141 1 97.38 47 TYR B C 1
ATOM 2706 O O . TYR B 1 47 ? 5.488 -23.438 14.266 1 97.38 47 TYR B O 1
ATOM 2714 N N . ALA B 1 48 ? 4.461 -22.594 12.406 1 96.25 48 ALA B N 1
ATOM 2715 C CA . ALA B 1 48 ? 4.445 -21.234 12.922 1 96.25 48 ALA B CA 1
ATOM 2716 C C . ALA B 1 48 ? 3.455 -20.375 12.148 1 96.25 48 ALA B C 1
ATOM 2718 O O . ALA B 1 48 ? 3.109 -20.672 11.008 1 96.25 48 ALA B O 1
ATOM 2719 N N . ASP B 1 49 ? 2.988 -19.375 12.82 1 93.94 49 ASP B N 1
ATOM 2720 C CA . ASP B 1 49 ? 2.232 -18.297 12.195 1 93.94 49 ASP B CA 1
ATOM 2721 C C . ASP B 1 49 ? 3.162 -17.188 11.695 1 93.94 49 ASP B C 1
ATOM 2723 O O . ASP B 1 49 ? 4.125 -16.828 12.375 1 93.94 49 ASP B O 1
ATOM 2727 N N . ILE B 1 50 ? 2.881 -16.703 10.516 1 92.88 50 ILE B N 1
ATOM 2728 C CA . ILE B 1 50 ? 3.793 -15.719 9.93 1 92.88 50 ILE B CA 1
ATOM 2729 C C . ILE B 1 50 ? 3.752 -14.422 10.734 1 92.88 50 ILE B C 1
ATOM 2731 O O . ILE B 1 50 ? 4.617 -13.562 10.578 1 92.88 50 ILE B O 1
ATOM 2735 N N . SER B 1 51 ? 2.752 -14.219 11.594 1 88.25 51 SER B N 1
ATOM 2736 C CA . SER B 1 51 ? 2.678 -13.031 12.438 1 88.25 51 SER B CA 1
ATOM 2737 C C . SER B 1 51 ? 3.643 -13.125 13.609 1 88.25 51 SER B C 1
ATOM 2739 O O . SER B 1 51 ? 3.777 -12.18 14.391 1 88.25 51 SER B O 1
ATOM 2741 N N . ASP B 1 52 ? 4.281 -14.281 13.75 1 91.5 52 ASP B N 1
ATOM 2742 C CA . ASP B 1 52 ? 5.344 -14.43 14.742 1 91.5 52 ASP B CA 1
ATOM 2743 C C . ASP B 1 52 ? 6.695 -14.008 14.164 1 91.5 52 ASP B C 1
ATOM 2745 O O . ASP B 1 52 ? 7.363 -14.797 13.492 1 91.5 52 ASP B O 1
ATOM 2749 N N . ARG B 1 53 ? 7.125 -12.898 14.555 1 90.69 53 ARG B N 1
ATOM 2750 C CA . ARG B 1 53 ? 8.328 -12.297 14 1 90.69 53 ARG B CA 1
ATOM 2751 C C . ARG B 1 53 ? 9.547 -13.18 14.234 1 90.69 53 ARG B C 1
ATOM 2753 O O . ARG B 1 53 ? 10.344 -13.414 13.328 1 90.69 53 ARG B O 1
ATOM 2760 N N . MET B 1 54 ? 9.703 -13.617 15.461 1 94.94 54 MET B N 1
ATOM 2761 C CA . MET B 1 54 ? 10.867 -14.422 15.82 1 94.94 54 MET B CA 1
ATOM 2762 C C . MET B 1 54 ? 10.859 -15.758 15.094 1 94.94 54 MET B C 1
ATOM 2764 O O . MET B 1 54 ? 11.906 -16.25 14.68 1 94.94 54 MET B O 1
ATOM 2768 N N . ALA B 1 55 ? 9.719 -16.281 14.922 1 96.19 55 ALA B N 1
ATOM 2769 C CA . ALA B 1 55 ? 9.609 -17.516 14.172 1 96.19 55 ALA B CA 1
ATOM 2770 C C . ALA B 1 55 ? 10.039 -17.328 12.719 1 96.19 55 ALA B C 1
ATOM 2772 O O . ALA B 1 55 ? 10.664 -18.203 12.125 1 96.19 55 ALA B O 1
ATOM 2773 N N . MET B 1 56 ? 9.734 -16.188 12.164 1 96.31 56 MET B N 1
ATOM 2774 C CA . MET B 1 56 ? 10.117 -15.906 10.789 1 96.31 56 MET B CA 1
ATOM 2775 C C . MET B 1 56 ? 11.625 -15.75 10.664 1 96.31 56 MET B C 1
ATOM 2777 O O . MET B 1 56 ? 12.234 -16.234 9.711 1 96.31 56 MET B O 1
ATOM 2781 N N . LEU B 1 57 ? 12.188 -15.109 11.648 1 97.19 57 LEU B N 1
ATOM 2782 C CA . LEU B 1 57 ? 13.641 -14.945 11.656 1 97.19 57 LEU B CA 1
ATOM 2783 C C . LEU B 1 57 ? 14.336 -16.297 11.711 1 97.19 57 LEU B C 1
ATOM 2785 O O . LEU B 1 57 ? 15.273 -16.562 10.953 1 97.19 57 LEU B O 1
ATOM 2789 N N . ARG B 1 58 ? 13.805 -17.156 12.547 1 98.06 58 ARG B N 1
ATOM 2790 C CA . ARG B 1 58 ? 14.398 -18.484 12.703 1 98.06 58 ARG B CA 1
ATOM 2791 C C . ARG B 1 58 ? 14.188 -19.312 11.445 1 98.06 58 ARG B C 1
ATOM 2793 O O . ARG B 1 58 ? 15.102 -20 10.992 1 98.06 58 ARG B O 1
ATOM 2800 N N . ALA B 1 59 ? 13.039 -19.25 10.898 1 98.56 59 ALA B N 1
ATOM 2801 C CA . ALA B 1 59 ? 12.688 -20.078 9.742 1 98.56 59 ALA B CA 1
ATOM 2802 C C . ALA B 1 59 ? 13.523 -19.703 8.523 1 98.56 59 ALA B C 1
ATOM 2804 O O . ALA B 1 59 ? 13.859 -20.562 7.707 1 98.56 59 ALA B O 1
ATOM 2805 N N . ALA B 1 60 ? 13.859 -18.422 8.383 1 98.56 60 ALA B N 1
ATOM 2806 C CA . ALA B 1 60 ? 14.57 -17.938 7.207 1 98.56 60 ALA B CA 1
ATOM 2807 C C . ALA B 1 60 ? 16.062 -18.266 7.305 1 98.56 60 ALA B C 1
ATOM 2809 O O . ALA B 1 60 ? 16.781 -18.203 6.301 1 98.56 60 ALA B O 1
ATOM 2810 N N . HIS B 1 61 ? 16.5 -18.562 8.492 1 98.38 61 HIS B N 1
ATOM 2811 C CA . HIS B 1 61 ? 17.922 -18.797 8.711 1 98.38 61 HIS B CA 1
ATOM 2812 C C . HIS B 1 61 ? 18.422 -19.953 7.859 1 98.38 61 HIS B C 1
ATOM 2814 O O . HIS B 1 61 ? 17.844 -21.047 7.867 1 98.38 61 HIS B O 1
ATOM 2820 N N . GLY B 1 62 ? 19.484 -19.719 7.062 1 98.19 62 GLY B N 1
ATOM 2821 C CA . GLY B 1 62 ? 20.141 -20.766 6.289 1 98.19 62 GLY B CA 1
ATOM 2822 C C . GLY B 1 62 ? 19.5 -20.984 4.934 1 98.19 62 GLY B C 1
ATOM 2823 O O . GLY B 1 62 ? 19.969 -21.812 4.141 1 98.19 62 GLY B O 1
ATOM 2824 N N . CYS B 1 63 ? 18.438 -20.328 4.625 1 98.56 63 CYS B N 1
ATOM 2825 C CA . CYS B 1 63 ? 17.781 -20.469 3.332 1 98.56 63 CYS B CA 1
ATOM 2826 C C . CYS B 1 63 ? 18.438 -19.578 2.287 1 98.56 63 CYS B C 1
ATOM 2828 O O . CYS B 1 63 ? 18.953 -18.516 2.617 1 98.56 63 CYS B O 1
ATOM 2830 N N . ASP B 1 64 ? 18.328 -20.047 1.077 1 97.81 64 ASP B N 1
ATOM 2831 C CA . ASP B 1 64 ? 18.891 -19.297 -0.041 1 97.81 64 ASP B CA 1
ATOM 2832 C C . ASP B 1 64 ? 17.844 -18.344 -0.642 1 97.81 64 ASP B C 1
ATOM 2834 O O . ASP B 1 64 ? 18.188 -17.312 -1.204 1 97.81 64 ASP B O 1
ATOM 2838 N N . SER B 1 65 ? 16.656 -18.75 -0.619 1 98.12 65 SER B N 1
ATOM 2839 C CA . SER B 1 65 ? 15.539 -17.984 -1.17 1 98.12 65 SER B CA 1
ATOM 2840 C C . SER B 1 65 ? 14.234 -18.312 -0.441 1 98.12 65 SER B C 1
ATOM 2842 O O . SER B 1 65 ? 14.195 -19.234 0.381 1 98.12 65 SER B O 1
ATOM 2844 N N . ILE B 1 66 ? 13.219 -17.5 -0.699 1 98.75 66 ILE B N 1
ATOM 2845 C CA . ILE B 1 66 ? 11.922 -17.688 -0.052 1 98.75 66 ILE B CA 1
ATOM 2846 C C . ILE B 1 66 ? 10.812 -17.625 -1.095 1 98.75 66 ILE B C 1
ATOM 2848 O O . ILE B 1 66 ? 10.797 -16.734 -1.944 1 98.75 66 ILE B O 1
ATOM 2852 N N . ALA B 1 67 ? 9.93 -18.609 -1.113 1 98.88 67 ALA B N 1
ATOM 2853 C CA . ALA B 1 67 ? 8.617 -18.547 -1.744 1 98.88 67 ALA B CA 1
ATOM 2854 C C . ALA B 1 67 ? 7.527 -18.25 -0.714 1 98.88 67 ALA B C 1
ATOM 2856 O O . ALA B 1 67 ? 7.203 -19.125 0.108 1 98.88 67 ALA B O 1
ATOM 2857 N N . HIS B 1 68 ? 6.992 -17.062 -0.781 1 98.75 68 HIS B N 1
ATOM 2858 C CA . HIS B 1 68 ? 6.031 -16.641 0.233 1 98.75 68 HIS B CA 1
ATOM 2859 C C . HIS B 1 68 ? 4.602 -16.734 -0.29 1 98.75 68 HIS B C 1
ATOM 2861 O O . HIS B 1 68 ? 4.184 -15.922 -1.118 1 98.75 68 HIS B O 1
ATOM 2867 N N . LEU B 1 69 ? 3.801 -17.703 0.243 1 97.94 69 LEU B N 1
ATOM 2868 C CA . LEU B 1 69 ? 2.436 -17.906 -0.225 1 97.94 69 LEU B CA 1
ATOM 2869 C C . LEU B 1 69 ? 1.449 -17.859 0.937 1 97.94 69 LEU B C 1
ATOM 2871 O O . LEU B 1 69 ? 0.234 -17.859 0.725 1 97.94 69 LEU B O 1
ATOM 2875 N N . ALA B 1 70 ? 1.966 -17.766 2.127 1 93.19 70 ALA B N 1
ATOM 2876 C CA . ALA B 1 70 ? 1.078 -17.75 3.287 1 93.19 70 ALA B CA 1
ATOM 2877 C C . ALA B 1 70 ? 0.187 -16.516 3.279 1 93.19 70 ALA B C 1
ATOM 2879 O O . ALA B 1 70 ? 0.68 -15.383 3.178 1 93.19 70 ALA B O 1
ATOM 2880 N N . ALA B 1 71 ? -1.013 -16.688 3.279 1 88.06 71 ALA B N 1
ATOM 2881 C CA . ALA B 1 71 ? -2.031 -15.648 3.352 1 88.06 71 ALA B CA 1
ATOM 2882 C C . ALA B 1 71 ? -3.4 -16.234 3.676 1 88.06 71 ALA B C 1
ATOM 2884 O O . ALA B 1 71 ? -3.641 -17.422 3.447 1 88.06 71 ALA B O 1
ATOM 2885 N N . ILE B 1 72 ? -4.152 -15.492 4.316 1 76.25 72 ILE B N 1
ATOM 2886 C CA . ILE B 1 72 ? -5.566 -15.828 4.422 1 76.25 72 ILE B CA 1
ATOM 2887 C C . ILE B 1 72 ? -6.324 -15.281 3.213 1 76.25 72 ILE B C 1
ATOM 2889 O O . ILE B 1 72 ? -6.379 -14.07 3.006 1 76.25 72 ILE B O 1
ATOM 2893 N N . SER B 1 73 ? -6.734 -16.156 2.25 1 61.56 73 SER B N 1
ATOM 2894 C CA . SER B 1 73 ? -7.297 -15.758 0.965 1 61.56 73 SER B CA 1
ATOM 2895 C C . SER B 1 73 ? -8.789 -15.461 1.082 1 61.56 73 SER B C 1
ATOM 2897 O O . SER B 1 73 ? -9.344 -14.734 0.254 1 61.56 73 SER B O 1
ATOM 2899 N N . ASN B 1 74 ? -9.508 -16.219 2.041 1 56.59 74 ASN B N 1
ATOM 2900 C CA . ASN B 1 74 ? -10.961 -16.156 1.937 1 56.59 74 ASN B CA 1
ATOM 2901 C C . ASN B 1 74 ? -11.516 -14.844 2.473 1 56.59 74 ASN B C 1
ATOM 2903 O O . ASN B 1 74 ? -11.539 -14.617 3.684 1 56.59 74 ASN B O 1
ATOM 2907 N N . PRO B 1 75 ? -11.75 -13.898 1.431 1 48.84 75 PRO B N 1
ATOM 2908 C CA . PRO B 1 75 ? -12.305 -12.594 1.8 1 48.84 75 PRO B CA 1
ATOM 2909 C C . PRO B 1 75 ? -13.633 -12.703 2.541 1 48.84 75 PRO B C 1
ATOM 2911 O O . PRO B 1 75 ? -14 -11.805 3.301 1 48.84 75 PRO B O 1
ATOM 2914 N N . ILE B 1 76 ? -14.453 -13.828 2.139 1 46.03 76 ILE B N 1
ATOM 2915 C CA . ILE B 1 76 ? -15.859 -13.891 2.514 1 46.03 76 ILE B CA 1
ATOM 2916 C C . ILE B 1 76 ? -15.984 -14.273 3.984 1 46.03 76 ILE B C 1
ATOM 2918 O O . ILE B 1 76 ? -16.891 -13.812 4.684 1 46.03 76 ILE B O 1
ATOM 2922 N N . HIS B 1 77 ? -15.352 -15.312 4.246 1 46.12 77 HIS B N 1
ATOM 2923 C CA . HIS B 1 77 ? -15.75 -15.945 5.496 1 46.12 77 HIS B CA 1
ATOM 2924 C C . HIS B 1 77 ? -15.016 -15.336 6.684 1 46.12 77 HIS B C 1
ATOM 2926 O O . HIS B 1 77 ? -15.336 -15.625 7.84 1 46.12 77 HIS B O 1
ATOM 2932 N N . GLY B 1 78 ? -14.039 -14.586 6.488 1 47.66 78 GLY B N 1
ATOM 2933 C CA . GLY B 1 78 ? -13.297 -14.18 7.672 1 47.66 78 GLY B CA 1
ATOM 2934 C C . GLY B 1 78 ? -13.539 -12.734 8.055 1 47.66 78 GLY B C 1
ATOM 2935 O O . GLY B 1 78 ? -13.953 -11.93 7.227 1 47.66 78 GLY B O 1
ATOM 2936 N N . ARG B 1 79 ? -13.914 -12.531 9.344 1 46.53 79 ARG B N 1
ATOM 2937 C CA . ARG B 1 79 ? -13.938 -11.203 9.953 1 46.53 79 ARG B CA 1
ATOM 2938 C C . ARG B 1 79 ? -12.789 -10.344 9.43 1 46.53 79 ARG B C 1
ATOM 2940 O O . ARG B 1 79 ? -11.633 -10.781 9.414 1 46.53 79 ARG B O 1
ATOM 2947 N N . GLU B 1 80 ? -13.203 -9.32 8.492 1 54.56 80 GLU B N 1
ATOM 2948 C CA . GLU B 1 80 ? -12.336 -8.336 7.859 1 54.56 80 GLU B CA 1
ATOM 2949 C C . GLU B 1 80 ? -10.992 -8.242 8.578 1 54.56 80 GLU B C 1
ATOM 2951 O O . GLU B 1 80 ? -9.938 -8.18 7.934 1 54.56 80 GLU B O 1
ATOM 2956 N N . LEU B 1 81 ? -11.109 -8.406 9.992 1 56.06 81 LEU B N 1
ATOM 2957 C CA . LEU B 1 81 ? -9.953 -8.156 10.844 1 56.06 81 LEU B CA 1
ATOM 2958 C C . LEU B 1 81 ? -8.945 -9.297 10.75 1 56.06 81 LEU B C 1
ATOM 2960 O O . LEU B 1 81 ? -7.734 -9.07 10.781 1 56.06 81 LEU B O 1
ATOM 2964 N N . GLU B 1 82 ? -9.469 -10.477 10.305 1 62.88 82 GLU B N 1
ATOM 2965 C CA . GLU B 1 82 ? -8.648 -11.68 10.406 1 62.88 82 GLU B CA 1
ATOM 2966 C C . GLU B 1 82 ? -7.777 -11.867 9.172 1 62.88 82 GLU B C 1
ATOM 2968 O O . GLU B 1 82 ? -6.785 -12.594 9.203 1 62.88 82 GLU B O 1
ATOM 2973 N N . ILE B 1 83 ? -7.969 -10.977 8.297 1 73 83 ILE B N 1
ATOM 2974 C CA . ILE B 1 83 ? -7.27 -11.188 7.035 1 73 83 ILE B CA 1
ATOM 2975 C C . ILE B 1 83 ? -6.121 -10.188 6.906 1 73 83 ILE B C 1
ATOM 2977 O O . ILE B 1 83 ? -4.996 -10.562 6.574 1 73 83 ILE B O 1
ATOM 2981 N N . PHE B 1 84 ? -6.324 -9.039 7.332 1 78.25 84 PHE B N 1
ATOM 2982 C CA . PHE B 1 84 ? -5.43 -7.941 6.984 1 78.25 84 PHE B CA 1
ATOM 2983 C C . PHE B 1 84 ? -4.129 -8.031 7.77 1 78.25 84 PHE B C 1
ATOM 2985 O O . PHE B 1 84 ? -3.041 -7.98 7.191 1 78.25 84 PHE B O 1
ATOM 2992 N N . GLU B 1 85 ? -4.277 -8.297 9.039 1 78.5 85 GLU B N 1
ATOM 2993 C CA . GLU B 1 85 ? -3.096 -8.281 9.898 1 78.5 85 GLU B CA 1
ATOM 2994 C C . GLU B 1 85 ? -2.121 -9.391 9.516 1 78.5 85 GLU B C 1
ATOM 2996 O O . GLU B 1 85 ? -0.97 -9.117 9.164 1 78.5 85 GLU B O 1
ATOM 3001 N N . PRO B 1 86 ? -2.561 -10.586 9.477 1 78.94 86 PRO B N 1
ATOM 3002 C CA . PRO B 1 86 ? -1.6 -11.633 9.109 1 78.94 86 PRO B CA 1
ATOM 3003 C C . PRO B 1 86 ? -1.04 -11.453 7.695 1 78.94 86 PRO B C 1
ATOM 3005 O O . PRO B 1 86 ? 0.135 -11.734 7.453 1 78.94 86 PRO B O 1
ATOM 3008 N N . ASN B 1 87 ? -1.891 -10.984 6.809 1 89.38 87 ASN B N 1
ATOM 3009 C CA . ASN B 1 87 ? -1.439 -10.867 5.43 1 89.38 87 ASN B CA 1
ATOM 3010 C C . ASN B 1 87 ? -0.402 -9.758 5.27 1 89.38 87 ASN B C 1
ATOM 3012 O O . ASN B 1 87 ? 0.616 -9.945 4.602 1 89.38 87 ASN B O 1
ATOM 3016 N N . VAL B 1 88 ? -0.649 -8.656 5.926 1 91 88 VAL B N 1
ATOM 3017 C CA . VAL B 1 88 ? 0.199 -7.492 5.684 1 91 88 VAL B CA 1
ATOM 3018 C C . VAL B 1 88 ? 1.39 -7.516 6.641 1 91 88 VAL B C 1
ATOM 3020 O O . VAL B 1 88 ? 2.541 -7.434 6.211 1 91 88 VAL B O 1
ATOM 3023 N N . VAL B 1 89 ? 1.123 -7.719 7.918 1 89.69 89 VAL B N 1
ATOM 3024 C CA . VAL B 1 89 ? 2.178 -7.703 8.93 1 89.69 89 VAL B CA 1
ATOM 3025 C C . VAL B 1 89 ? 3.025 -8.969 8.812 1 89.69 89 VAL B C 1
ATOM 3027 O O . VAL B 1 89 ? 4.254 -8.914 8.922 1 89.69 89 VAL B O 1
ATOM 3030 N N . GLY B 1 90 ? 2.348 -10.07 8.625 1 92.38 90 GLY B N 1
ATOM 3031 C CA . GLY B 1 90 ? 3.076 -11.312 8.438 1 92.38 90 GLY B CA 1
ATOM 3032 C C . GLY B 1 90 ? 4.027 -11.266 7.254 1 92.38 90 GLY B C 1
ATOM 3033 O O . GLY B 1 90 ? 5.172 -11.719 7.359 1 92.38 90 GLY B O 1
ATOM 3034 N N . THR B 1 91 ? 3.57 -10.742 6.129 1 95 91 THR B N 1
ATOM 3035 C CA . THR B 1 91 ? 4.418 -10.609 4.949 1 95 91 THR B CA 1
ATOM 3036 C C . THR B 1 91 ? 5.605 -9.695 5.238 1 95 91 THR B C 1
ATOM 3038 O O . THR B 1 91 ? 6.73 -9.977 4.82 1 95 91 THR B O 1
ATOM 3041 N N . HIS B 1 92 ? 5.367 -8.625 5.965 1 92.62 92 HIS B N 1
ATOM 3042 C CA . HIS B 1 92 ? 6.473 -7.758 6.367 1 92.62 92 HIS B CA 1
ATOM 3043 C C . HIS B 1 92 ? 7.52 -8.539 7.156 1 92.62 92 HIS B C 1
ATOM 3045 O O . HIS B 1 92 ? 8.719 -8.375 6.93 1 92.62 92 HIS B O 1
ATOM 3051 N N . TYR B 1 93 ? 7.066 -9.367 8.078 1 93.31 93 TYR B N 1
ATOM 3052 C CA . TYR B 1 93 ? 8 -10.125 8.906 1 93.31 93 TYR B CA 1
ATOM 3053 C C . TYR B 1 93 ? 8.797 -11.102 8.055 1 93.31 93 TYR B C 1
ATOM 3055 O O . TYR B 1 93 ? 10 -11.289 8.273 1 93.31 93 TYR B O 1
ATOM 3063 N N . VAL B 1 94 ? 8.203 -11.703 7.113 1 96.62 94 VAL B N 1
ATOM 3064 C CA . VAL B 1 94 ? 8.883 -12.641 6.227 1 96.62 94 VAL B CA 1
ATOM 3065 C C . VAL B 1 94 ? 9.961 -11.906 5.434 1 96.62 94 VAL B C 1
ATOM 3067 O O . VAL B 1 94 ? 11.109 -12.359 5.371 1 96.62 94 VAL B O 1
ATOM 3070 N N . LEU B 1 95 ? 9.609 -10.781 4.867 1 96.44 95 LEU B N 1
ATOM 3071 C CA . LEU B 1 95 ? 10.539 -10.016 4.047 1 96.44 95 LEU B CA 1
ATOM 3072 C C . LEU B 1 95 ? 11.656 -9.43 4.898 1 96.44 95 LEU B C 1
ATOM 3074 O O . LEU B 1 95 ? 12.812 -9.383 4.469 1 96.44 95 LEU B O 1
ATOM 3078 N N . ALA B 1 96 ? 11.297 -8.984 6.102 1 93.38 96 ALA B N 1
ATOM 3079 C CA . ALA B 1 96 ? 12.305 -8.469 7.02 1 93.38 96 ALA B CA 1
ATOM 3080 C C . ALA B 1 96 ? 13.297 -9.555 7.418 1 93.38 96 ALA B C 1
ATOM 3082 O O . ALA B 1 96 ? 14.492 -9.297 7.547 1 93.38 96 ALA B O 1
ATOM 3083 N N . ALA B 1 97 ? 12.789 -10.742 7.66 1 96.62 97 ALA B N 1
ATOM 3084 C CA . ALA B 1 97 ? 13.664 -11.875 7.973 1 96.62 97 ALA B CA 1
ATOM 3085 C C . ALA B 1 97 ? 14.625 -12.164 6.824 1 96.62 97 ALA B C 1
ATOM 3087 O O . ALA B 1 97 ? 15.805 -12.422 7.047 1 96.62 97 ALA B O 1
ATOM 3088 N N . ALA B 1 98 ? 14.102 -12.125 5.621 1 97.88 98 ALA B N 1
ATOM 3089 C CA . ALA B 1 98 ? 14.953 -12.297 4.445 1 97.88 98 ALA B CA 1
ATOM 3090 C C . ALA B 1 98 ? 16.062 -11.25 4.406 1 97.88 98 ALA B C 1
ATOM 3092 O O . ALA B 1 98 ? 17.234 -11.578 4.195 1 97.88 98 ALA B O 1
ATOM 3093 N N . GLU B 1 99 ? 15.672 -10.023 4.617 1 95.56 99 GLU B N 1
ATOM 3094 C CA . GLU B 1 99 ? 16.625 -8.922 4.625 1 95.56 99 GLU B CA 1
ATOM 3095 C C . GLU B 1 99 ? 17.688 -9.133 5.699 1 95.56 99 GLU B C 1
ATOM 3097 O O . GLU B 1 99 ? 18.891 -8.961 5.441 1 95.56 99 GLU B O 1
ATOM 3102 N N . ALA B 1 100 ? 17.281 -9.531 6.871 1 95.56 100 ALA B N 1
ATOM 3103 C CA . ALA B 1 100 ? 18.172 -9.711 8.016 1 95.56 100 ALA B CA 1
ATOM 3104 C C . ALA B 1 100 ? 19.203 -10.789 7.738 1 95.56 100 ALA B C 1
ATOM 3106 O O . ALA B 1 100 ? 20.344 -10.695 8.211 1 95.56 100 ALA B O 1
ATOM 3107 N N . HIS B 1 101 ? 18.828 -11.789 7.012 1 97.75 101 HIS B N 1
ATOM 3108 C CA . HIS B 1 101 ? 19.719 -12.914 6.762 1 97.75 101 HIS B CA 1
ATOM 3109 C C . HIS B 1 101 ? 20.438 -12.758 5.43 1 97.75 101 HIS B C 1
ATOM 3111 O O . HIS B 1 101 ? 21.172 -13.648 5.008 1 97.75 101 HIS B O 1
ATOM 3117 N N . GLY B 1 102 ? 20.172 -11.648 4.695 1 97.12 102 GLY B N 1
ATOM 3118 C CA . GLY B 1 102 ? 20.859 -11.398 3.432 1 97.12 102 GLY B CA 1
ATOM 3119 C C . GLY B 1 102 ? 20.375 -12.305 2.312 1 97.12 102 GLY B C 1
ATOM 3120 O O . GLY B 1 102 ? 21.156 -12.648 1.414 1 97.12 102 GLY B O 1
ATOM 3121 N N . ILE B 1 103 ? 19.188 -12.797 2.432 1 97.25 103 ILE B N 1
ATOM 3122 C CA . ILE B 1 103 ? 18.625 -13.625 1.369 1 97.25 103 ILE B CA 1
ATOM 3123 C C . ILE B 1 103 ? 18.469 -12.789 0.1 1 97.25 103 ILE B C 1
ATOM 3125 O O . ILE B 1 103 ? 17.906 -11.688 0.139 1 97.25 103 ILE B O 1
ATOM 3129 N N . ALA B 1 104 ? 18.828 -13.32 -1.009 1 93.25 104 ALA B N 1
ATOM 3130 C CA . ALA B 1 104 ? 19 -12.531 -2.227 1 93.25 104 ALA B CA 1
ATOM 3131 C C . ALA B 1 104 ? 17.688 -12.461 -3.014 1 93.25 104 ALA B C 1
ATOM 3133 O O . ALA B 1 104 ? 17.484 -11.539 -3.807 1 93.25 104 ALA B O 1
ATOM 3134 N N . ARG B 1 105 ? 16.844 -13.492 -2.828 1 97.12 105 ARG B N 1
ATOM 3135 C CA . ARG B 1 105 ? 15.688 -13.578 -3.723 1 97.12 105 ARG B CA 1
ATOM 3136 C C . ARG B 1 105 ? 14.445 -14.062 -2.977 1 97.12 105 ARG B C 1
ATOM 3138 O O . ARG B 1 105 ? 14.508 -15.047 -2.232 1 97.12 105 ARG B O 1
ATOM 3145 N N . VAL B 1 106 ? 13.383 -13.297 -3.16 1 98.44 106 VAL B N 1
ATOM 3146 C CA . VAL B 1 106 ? 12.086 -13.68 -2.615 1 98.44 106 VAL B CA 1
ATOM 3147 C C . VAL B 1 106 ? 11.016 -13.586 -3.705 1 98.44 106 VAL B C 1
ATOM 3149 O O . VAL B 1 106 ? 10.945 -12.586 -4.422 1 98.44 106 VAL B O 1
ATOM 3152 N N . ALA B 1 107 ? 10.305 -14.664 -3.953 1 98.69 107 ALA B N 1
ATOM 3153 C CA . ALA B 1 107 ? 9.078 -14.648 -4.746 1 98.69 107 ALA B CA 1
ATOM 3154 C C . ALA B 1 107 ? 7.84 -14.703 -3.848 1 98.69 107 ALA B C 1
ATOM 3156 O O . ALA B 1 107 ? 7.773 -15.523 -2.928 1 98.69 107 ALA B O 1
ATOM 3157 N N . LEU B 1 108 ? 6.938 -13.805 -4.031 1 98.19 108 LEU B N 1
ATOM 3158 C CA . LEU B 1 108 ? 5.746 -13.812 -3.188 1 98.19 108 LEU B CA 1
ATOM 3159 C C . LEU B 1 108 ? 4.48 -13.828 -4.039 1 98.19 108 LEU B C 1
ATOM 3161 O O . LEU B 1 108 ? 4.48 -13.336 -5.168 1 98.19 108 LEU B O 1
ATOM 3165 N N . ALA B 1 109 ? 3.416 -14.438 -3.486 1 98.06 109 ALA B N 1
ATOM 3166 C CA . ALA B 1 109 ? 2.113 -14.492 -4.145 1 98.06 109 ALA B CA 1
ATOM 3167 C C . ALA B 1 109 ? 1.399 -13.148 -4.066 1 98.06 109 ALA B C 1
ATOM 3169 O O . ALA B 1 109 ? 1.07 -12.672 -2.977 1 98.06 109 ALA B O 1
ATOM 3170 N N . SER B 1 110 ? 1.28 -12.516 -5.152 1 97.44 110 SER B N 1
ATOM 3171 C CA . SER B 1 110 ? 0.333 -11.422 -5.332 1 97.44 110 SER B CA 1
ATOM 3172 C C . SER B 1 110 ? -0.893 -11.875 -6.117 1 97.44 110 SER B C 1
ATOM 3174 O O . SER B 1 110 ? -1.237 -13.055 -6.113 1 97.44 110 SER B O 1
ATOM 3176 N N . SER B 1 111 ? -1.709 -10.945 -6.582 1 94.75 111 SER B N 1
ATOM 3177 C CA . SER B 1 111 ? -2.979 -11.32 -7.191 1 94.75 111 SER B CA 1
ATOM 3178 C C . SER B 1 111 ? -3.441 -10.281 -8.203 1 94.75 111 SER B C 1
ATOM 3180 O O . SER B 1 111 ? -3.246 -9.078 -7.996 1 94.75 111 SER B O 1
ATOM 3182 N N . CYS B 1 112 ? -4.098 -10.781 -9.227 1 93.88 112 CYS B N 1
ATOM 3183 C CA . CYS B 1 112 ? -4.719 -9.867 -10.18 1 93.88 112 CYS B CA 1
ATOM 3184 C C . CYS B 1 112 ? -5.875 -9.109 -9.539 1 93.88 112 CYS B C 1
ATOM 3186 O O . CYS B 1 112 ? -6.348 -8.117 -10.086 1 93.88 112 CYS B O 1
ATOM 3188 N N . SER B 1 113 ? -6.273 -9.5 -8.336 1 90.94 113 SER B N 1
ATOM 3189 C CA . SER B 1 113 ? -7.355 -8.812 -7.637 1 90.94 113 SER B CA 1
ATOM 3190 C C . SER B 1 113 ? -6.98 -7.367 -7.32 1 90.94 113 SER B C 1
ATOM 3192 O O . SER B 1 113 ? -7.848 -6.543 -7.035 1 90.94 113 SER B O 1
ATOM 3194 N N . ILE B 1 114 ? -5.73 -7.035 -7.383 1 93.06 114 ILE B N 1
ATOM 3195 C CA . ILE B 1 114 ? -5.277 -5.688 -7.051 1 93.06 114 ILE B CA 1
ATOM 3196 C C . ILE B 1 114 ? -5.836 -4.691 -8.07 1 93.06 114 ILE B C 1
ATOM 3198 O O . ILE B 1 114 ? -5.875 -3.488 -7.809 1 93.06 114 ILE B O 1
ATOM 3202 N N . TYR B 1 115 ? -6.246 -5.223 -9.234 1 92.06 115 TYR B N 1
ATOM 3203 C CA . TYR B 1 115 ? -6.805 -4.359 -10.266 1 92.06 115 TYR B CA 1
ATOM 3204 C C . TYR B 1 115 ? -8.273 -4.059 -9.992 1 92.06 115 TYR B C 1
ATOM 3206 O O . TYR B 1 115 ? -8.891 -3.248 -10.688 1 92.06 115 TYR B O 1
ATOM 3214 N N . GLY B 1 116 ? -8.844 -4.539 -8.914 1 85.62 116 GLY B N 1
ATOM 3215 C CA . GLY B 1 116 ? -10.203 -4.238 -8.492 1 85.62 116 GLY B CA 1
ATOM 3216 C C . GLY B 1 116 ? -11.195 -5.309 -8.883 1 85.62 116 GLY B C 1
ATOM 3217 O O . GLY B 1 116 ? -12.406 -5.113 -8.758 1 85.62 116 GLY B O 1
ATOM 3218 N N . ALA B 1 117 ? -10.883 -6.453 -9.508 1 71.69 117 ALA B N 1
ATOM 3219 C CA . ALA B 1 117 ? -11.734 -7.59 -9.852 1 71.69 117 ALA B CA 1
ATOM 3220 C C . ALA B 1 117 ? -11.234 -8.867 -9.188 1 71.69 117 ALA B C 1
ATOM 3222 O O . ALA B 1 117 ? -10.047 -8.992 -8.883 1 71.69 117 ALA B O 1
ATOM 3223 N N . PRO B 1 118 ? -12.039 -9.867 -8.781 1 62.97 118 PRO B N 1
ATOM 3224 C CA . PRO B 1 118 ? -13.484 -10.07 -8.852 1 62.97 118 PRO B CA 1
ATOM 3225 C C . PRO B 1 118 ? -14.195 -9.75 -7.539 1 62.97 118 PRO B C 1
ATOM 3227 O O . PRO B 1 118 ? -15.422 -9.758 -7.48 1 62.97 118 PRO B O 1
ATOM 3230 N N . PHE B 1 119 ? -13.398 -9.328 -6.504 1 61.88 119 PHE B N 1
ATOM 3231 C CA . PHE B 1 119 ? -14.039 -9.25 -5.199 1 61.88 119 PHE B CA 1
ATOM 3232 C C . PHE B 1 119 ? -14.531 -7.832 -4.926 1 61.88 119 PHE B C 1
ATOM 3234 O O . PHE B 1 119 ? -14.875 -7.492 -3.793 1 61.88 119 PHE B O 1
ATOM 3241 N N . ALA B 1 120 ? -14.617 -7.062 -5.984 1 63.69 120 ALA B N 1
ATOM 3242 C CA . ALA B 1 120 ? -15.031 -5.668 -5.82 1 63.69 120 ALA B CA 1
ATOM 3243 C C . ALA B 1 120 ? -16.516 -5.566 -5.523 1 63.69 120 ALA B C 1
ATOM 3245 O O . ALA B 1 120 ? -17.312 -6.391 -5.992 1 63.69 120 ALA B O 1
ATOM 3246 N N . LYS B 1 121 ? -16.859 -4.711 -4.57 1 66.69 121 LYS B N 1
ATOM 3247 C CA . LYS B 1 121 ? -18.266 -4.457 -4.25 1 66.69 121 LYS B CA 1
ATOM 3248 C C . LYS B 1 121 ? -18.953 -3.73 -5.398 1 66.69 121 LYS B C 1
ATOM 3250 O O . LYS B 1 121 ? -20.156 -3.947 -5.637 1 66.69 121 LYS B O 1
ATOM 3255 N N . ASN B 1 122 ? -18.234 -2.861 -5.996 1 66.69 122 ASN B N 1
ATOM 3256 C CA . ASN B 1 122 ? -18.781 -2.053 -7.07 1 66.69 122 ASN B CA 1
ATOM 3257 C C . ASN B 1 122 ? -18.391 -2.588 -8.445 1 66.69 122 ASN B C 1
ATOM 3259 O O . ASN B 1 122 ? -17.688 -3.596 -8.539 1 66.69 122 ASN B O 1
ATOM 3263 N N . THR B 1 123 ? -18.906 -1.985 -9.453 1 65.25 123 THR B N 1
ATOM 3264 C CA . THR B 1 123 ? -18.703 -2.422 -10.828 1 65.25 123 THR B CA 1
ATOM 3265 C C . THR B 1 123 ? -17.234 -2.381 -11.195 1 65.25 123 THR B C 1
ATOM 3267 O O . THR B 1 123 ? -16.547 -1.392 -10.93 1 65.25 123 THR B O 1
ATOM 3270 N N . PHE B 1 124 ? -16.875 -3.463 -11.695 1 71.81 124 PHE B N 1
ATOM 3271 C CA . PHE B 1 124 ? -15.523 -3.631 -12.211 1 71.81 124 PHE B CA 1
ATOM 3272 C C . PHE B 1 124 ? -15.266 -2.691 -13.383 1 71.81 124 PHE B C 1
ATOM 3274 O O . PHE B 1 124 ? -16.156 -2.475 -14.211 1 71.81 124 PHE B O 1
ATOM 3281 N N . HIS B 1 125 ? -14.195 -1.996 -13.352 1 82 125 HIS B N 1
ATOM 3282 C CA . HIS B 1 125 ? -13.82 -1.127 -14.461 1 82 125 HIS B CA 1
ATOM 3283 C C . HIS B 1 125 ? -12.336 -1.279 -14.805 1 82 125 HIS B C 1
ATOM 3285 O O . HIS B 1 125 ? -11.492 -1.327 -13.906 1 82 125 HIS B O 1
ATOM 3291 N N . PHE B 1 126 ? -12.086 -1.575 -16.094 1 91 126 PHE B N 1
ATOM 3292 C CA . PHE B 1 126 ? -10.727 -1.554 -16.625 1 91 126 PHE B CA 1
ATOM 3293 C C . PHE B 1 126 ? -10.508 -0.344 -17.531 1 91 126 PHE B C 1
ATOM 3295 O O . PHE B 1 126 ? -11.375 -0.009 -18.344 1 91 126 PHE B O 1
ATOM 3302 N N . ASP B 1 127 ? -9.414 0.281 -17.406 1 93.56 127 ASP B N 1
ATOM 3303 C CA . ASP B 1 127 ? -9.148 1.51 -18.141 1 93.56 127 ASP B CA 1
ATOM 3304 C C . ASP B 1 127 ? -8.742 1.206 -19.578 1 93.56 127 ASP B C 1
ATOM 3306 O O . ASP B 1 127 ? -9.008 2 -20.484 1 93.56 127 ASP B O 1
ATOM 3310 N N . TYR B 1 128 ? -8.062 0.086 -19.797 1 95.88 128 TYR B N 1
ATOM 3311 C CA . TYR B 1 128 ? -7.598 -0.277 -21.141 1 95.88 128 TYR B CA 1
ATOM 3312 C C . TYR B 1 128 ? -7.273 -1.764 -21.219 1 95.88 128 TYR B C 1
ATOM 3314 O O . TYR B 1 128 ? -7.25 -2.455 -20.188 1 95.88 128 TYR B O 1
ATOM 3322 N N . LEU B 1 129 ? -7.129 -2.238 -22.484 1 96.44 129 LEU B N 1
ATOM 3323 C CA . LEU B 1 129 ? -6.676 -3.592 -22.781 1 96.44 129 LEU B CA 1
ATOM 3324 C C . LEU B 1 129 ? -5.445 -3.562 -23.688 1 96.44 129 LEU B C 1
ATOM 3326 O O . LEU B 1 129 ? -5.309 -2.674 -24.531 1 96.44 129 LEU B O 1
ATOM 3330 N N . PRO B 1 130 ? -4.555 -4.574 -23.5 1 97.38 130 PRO B N 1
ATOM 3331 C CA . PRO B 1 130 ? -4.586 -5.555 -22.422 1 97.38 130 PRO B CA 1
ATOM 3332 C C . PRO B 1 130 ? -4.246 -4.945 -21.062 1 97.38 130 PRO B C 1
ATOM 3334 O O . PRO B 1 130 ? -3.611 -3.891 -21 1 97.38 130 PRO B O 1
ATOM 3337 N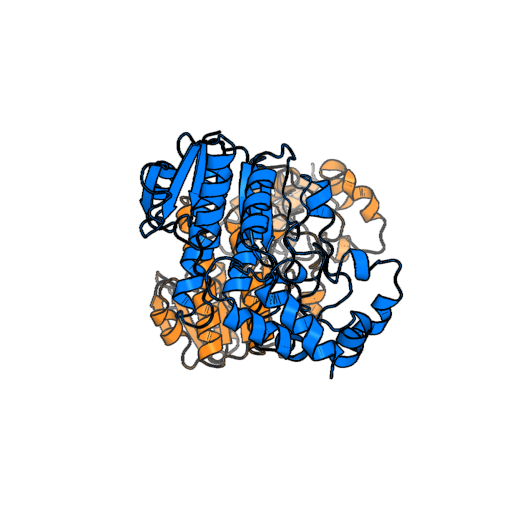 N . VAL B 1 131 ? -4.746 -5.598 -20 1 96.44 131 VAL B N 1
ATOM 3338 C CA . VAL B 1 131 ? -4.316 -5.242 -18.656 1 96.44 131 VAL B CA 1
ATOM 3339 C C . VAL B 1 131 ? -2.854 -5.629 -18.469 1 96.44 131 VAL B C 1
ATOM 3341 O O . VAL B 1 131 ? -2.477 -6.785 -18.656 1 96.44 131 VAL B O 1
ATOM 3344 N N . ASP B 1 132 ? -2.082 -4.668 -18.203 1 97.38 132 ASP B N 1
ATOM 3345 C CA . ASP B 1 132 ? -0.662 -4.922 -17.984 1 97.38 132 ASP B CA 1
ATOM 3346 C C . ASP B 1 132 ? -0.252 -4.527 -16.562 1 97.38 132 ASP B C 1
ATOM 3348 O O . ASP B 1 132 ? -1.106 -4.25 -15.719 1 97.38 132 ASP B O 1
ATOM 3352 N N . GLU B 1 133 ? 1.041 -4.602 -16.266 1 96.5 133 GLU B N 1
ATOM 3353 C CA . GLU B 1 133 ? 1.528 -4.375 -14.906 1 96.5 133 GLU B CA 1
ATOM 3354 C C . GLU B 1 133 ? 1.332 -2.92 -14.484 1 96.5 133 GLU B C 1
ATOM 3356 O O . GLU B 1 133 ? 1.32 -2.609 -13.289 1 96.5 133 GLU B O 1
ATOM 3361 N N . LEU B 1 134 ? 1.161 -2.057 -15.438 1 93.94 134 LEU B N 1
ATOM 3362 C CA . LEU B 1 134 ? 1.045 -0.629 -15.156 1 93.94 134 LEU B CA 1
ATOM 3363 C C . LEU B 1 134 ? -0.417 -0.219 -15.016 1 93.94 134 LEU B C 1
ATOM 3365 O O . LEU B 1 134 ? -0.716 0.929 -14.68 1 93.94 134 LEU B O 1
ATOM 3369 N N . HIS B 1 135 ? -1.366 -1.165 -15.328 1 95.25 135 HIS B N 1
ATOM 3370 C CA . HIS B 1 135 ? -2.787 -0.854 -15.211 1 95.25 135 HIS B CA 1
ATOM 3371 C C . HIS B 1 135 ? -3.121 -0.32 -13.82 1 95.25 135 HIS B C 1
ATOM 3373 O O . HIS B 1 135 ? -2.607 -0.823 -12.82 1 95.25 135 HIS B O 1
ATOM 3379 N N . PRO B 1 136 ? -3.98 0.698 -13.742 1 91.88 136 PRO B N 1
ATOM 3380 C CA . PRO B 1 136 ? -4.332 1.257 -12.43 1 91.88 136 PRO B CA 1
ATOM 3381 C C . PRO B 1 136 ? -4.879 0.206 -11.469 1 91.88 136 PRO B C 1
ATOM 3383 O O . PRO B 1 136 ? -5.664 -0.658 -11.875 1 91.88 136 PRO B O 1
ATOM 3386 N N . GLN B 1 137 ? -4.371 0.265 -10.234 1 91.12 137 GLN B N 1
ATOM 3387 C CA . GLN B 1 137 ? -4.855 -0.613 -9.172 1 91.12 137 GLN B CA 1
ATOM 3388 C C . GLN B 1 137 ? -6.09 -0.028 -8.492 1 91.12 137 GLN B C 1
ATOM 3390 O O . GLN B 1 137 ? -6.137 1.169 -8.203 1 91.12 137 GLN B O 1
ATOM 3395 N N . ARG B 1 138 ? -7.105 -0.865 -8.312 1 90.62 138 ARG B N 1
ATOM 3396 C CA . ARG B 1 138 ? -8.367 -0.414 -7.73 1 90.62 138 ARG B CA 1
ATOM 3397 C C . ARG B 1 138 ? -8.875 -1.401 -6.684 1 90.62 138 ARG B C 1
ATOM 3399 O O . ARG B 1 138 ? -10.062 -1.727 -6.652 1 90.62 138 ARG B O 1
ATOM 3406 N N . ALA B 1 139 ? -7.91 -1.91 -5.902 1 88.25 139 ALA B N 1
ATOM 3407 C CA . ALA B 1 139 ? -8.266 -2.875 -4.863 1 88.25 139 ALA B CA 1
ATOM 3408 C C . ALA B 1 139 ? -9.336 -2.311 -3.934 1 88.25 139 ALA B C 1
ATOM 3410 O O . ALA B 1 139 ? -9.25 -1.154 -3.514 1 88.25 139 ALA B O 1
ATOM 3411 N N . GLU B 1 140 ? -10.383 -3.092 -3.658 1 84.88 140 GLU B N 1
ATOM 3412 C CA . GLU B 1 140 ? -11.453 -2.67 -2.752 1 84.88 140 GLU B CA 1
ATOM 3413 C C . GLU B 1 140 ? -11.539 -3.588 -1.535 1 84.88 140 GLU B C 1
ATOM 3415 O O . GLU B 1 140 ? -11.641 -3.115 -0.401 1 84.88 140 GLU B O 1
ATOM 3420 N N . GLU B 1 141 ? -11.422 -4.852 -1.836 1 83.62 141 GLU B N 1
ATOM 3421 C CA . GLU B 1 141 ? -11.555 -5.828 -0.761 1 83.62 141 GLU B CA 1
ATOM 3422 C C . GLU B 1 141 ? -10.227 -6.027 -0.029 1 83.62 141 GLU B C 1
ATOM 3424 O O . GLU B 1 141 ? -9.156 -5.844 -0.612 1 83.62 141 GLU B O 1
ATOM 3429 N N . LEU B 1 142 ? -10.312 -6.438 1.227 1 83.5 142 LEU B N 1
ATOM 3430 C CA . LEU B 1 142 ? -9.172 -6.48 2.129 1 83.5 142 LEU B CA 1
ATOM 3431 C C . LEU B 1 142 ? -8.086 -7.398 1.583 1 83.5 142 LEU B C 1
ATOM 3433 O O . LEU B 1 142 ? -6.891 -7.141 1.768 1 83.5 142 LEU B O 1
ATOM 3437 N N . TYR B 1 143 ? -8.5 -8.461 0.978 1 87.62 143 TYR B N 1
ATOM 3438 C CA . TYR B 1 143 ? -7.508 -9.359 0.391 1 87.62 143 TYR B CA 1
ATOM 3439 C C . TYR B 1 143 ? -6.691 -8.633 -0.674 1 87.62 143 TYR B C 1
ATOM 3441 O O . TYR B 1 143 ? -5.457 -8.633 -0.625 1 87.62 143 TYR B O 1
ATOM 3449 N N . ALA B 1 144 ? -7.375 -8.023 -1.61 1 89.94 144 ALA B N 1
ATOM 3450 C CA . ALA B 1 144 ? -6.703 -7.289 -2.682 1 89.94 144 ALA B CA 1
ATOM 3451 C C . ALA B 1 144 ? -5.852 -6.156 -2.119 1 89.94 144 ALA B C 1
ATOM 3453 O O . ALA B 1 144 ? -4.727 -5.93 -2.576 1 89.94 144 ALA B O 1
ATOM 3454 N N . VAL B 1 145 ? -6.375 -5.484 -1.135 1 90.5 145 VAL B N 1
ATOM 3455 C CA . VAL B 1 145 ? -5.645 -4.395 -0.491 1 90.5 145 VAL B CA 1
ATOM 3456 C C . VAL B 1 145 ? -4.383 -4.941 0.175 1 90.5 145 VAL B C 1
ATOM 3458 O O . VAL B 1 145 ? -3.316 -4.328 0.092 1 90.5 145 VAL B O 1
ATOM 3461 N N . SER B 1 146 ? -4.516 -6.059 0.813 1 91.69 146 SER B N 1
ATOM 3462 C CA . SER B 1 146 ? -3.363 -6.672 1.466 1 91.69 146 SER B CA 1
ATOM 3463 C C . SER B 1 146 ? -2.277 -7.027 0.454 1 91.69 146 SER B C 1
ATOM 3465 O O . SER B 1 146 ? -1.09 -6.82 0.713 1 91.69 146 SER B O 1
ATOM 3467 N N . LYS B 1 147 ? -2.688 -7.582 -0.633 1 94.62 147 LYS B N 1
ATOM 3468 C CA . LYS B 1 147 ? -1.713 -7.93 -1.663 1 94.62 147 LYS B CA 1
ATOM 3469 C C . LYS B 1 147 ? -1.022 -6.684 -2.209 1 94.62 147 LYS B C 1
ATOM 3471 O O . LYS B 1 147 ? 0.189 -6.691 -2.439 1 94.62 147 LYS B O 1
ATOM 3476 N N . ALA B 1 148 ? -1.802 -5.656 -2.443 1 94.44 148 ALA B N 1
ATOM 3477 C CA . ALA B 1 148 ? -1.215 -4.395 -2.896 1 94.44 148 ALA B CA 1
ATOM 3478 C C . ALA B 1 148 ? -0.223 -3.854 -1.871 1 94.44 148 ALA B C 1
ATOM 3480 O O . ALA B 1 148 ? 0.854 -3.375 -2.232 1 94.44 148 ALA B O 1
ATOM 3481 N N . ALA B 1 149 ? -0.569 -3.9 -0.633 1 93.81 149 ALA B N 1
ATOM 3482 C CA . ALA B 1 149 ? 0.318 -3.461 0.44 1 93.81 149 ALA B CA 1
ATOM 3483 C C . ALA B 1 149 ? 1.591 -4.301 0.479 1 93.81 149 ALA B C 1
ATOM 3485 O O . ALA B 1 149 ? 2.68 -3.777 0.729 1 93.81 149 ALA B O 1
ATOM 3486 N N . ASN B 1 150 ? 1.458 -5.559 0.256 1 96.38 150 ASN B N 1
ATOM 3487 C CA . ASN B 1 150 ? 2.615 -6.449 0.224 1 96.38 150 ASN B CA 1
ATOM 3488 C C . ASN B 1 150 ? 3.576 -6.078 -0.903 1 96.38 150 ASN B C 1
ATOM 3490 O O . ASN B 1 150 ? 4.793 -6.145 -0.733 1 96.38 150 ASN B O 1
ATOM 3494 N N . GLU B 1 151 ? 3.035 -5.723 -2.062 1 97.12 151 GLU B N 1
ATOM 3495 C CA . GLU B 1 151 ? 3.875 -5.289 -3.174 1 97.12 151 GLU B CA 1
ATOM 3496 C C . GLU B 1 151 ? 4.668 -4.035 -2.809 1 97.12 151 GLU B C 1
ATOM 3498 O O . GLU B 1 151 ? 5.844 -3.912 -3.162 1 97.12 151 GLU B O 1
ATOM 3503 N N . LEU B 1 152 ? 4.02 -3.141 -2.09 1 94.56 152 LEU B N 1
ATOM 3504 C CA . LEU B 1 152 ? 4.699 -1.935 -1.631 1 94.56 152 LEU B CA 1
ATOM 3505 C C . LEU B 1 152 ? 5.883 -2.287 -0.736 1 94.56 152 LEU B C 1
ATOM 3507 O O . LEU B 1 152 ? 6.977 -1.733 -0.896 1 94.56 152 LEU B O 1
ATOM 3511 N N . THR B 1 153 ? 5.668 -3.148 0.151 1 94.5 153 THR B N 1
ATOM 3512 C CA . THR B 1 153 ? 6.715 -3.572 1.075 1 94.5 153 THR B CA 1
ATOM 3513 C C . THR B 1 153 ? 7.855 -4.25 0.324 1 94.5 153 THR B C 1
ATOM 3515 O O . THR B 1 153 ? 9.031 -3.965 0.58 1 94.5 153 THR B O 1
ATOM 3518 N N . ALA B 1 154 ? 7.504 -5.105 -0.571 1 97.31 154 ALA B N 1
ATOM 3519 C CA . ALA B 1 154 ? 8.508 -5.801 -1.367 1 97.31 154 ALA B CA 1
ATOM 3520 C C . ALA B 1 154 ? 9.359 -4.816 -2.162 1 97.31 154 ALA B C 1
ATOM 3522 O O . ALA B 1 154 ? 10.586 -4.93 -2.197 1 97.31 154 ALA B O 1
ATOM 3523 N N . ALA B 1 155 ? 8.703 -3.861 -2.791 1 95.94 155 ALA B N 1
ATOM 3524 C CA . ALA B 1 155 ? 9.406 -2.842 -3.562 1 95.94 155 ALA B CA 1
ATOM 3525 C C . ALA B 1 155 ? 10.367 -2.047 -2.68 1 95.94 155 ALA B C 1
ATOM 3527 O O . ALA B 1 155 ? 11.508 -1.786 -3.068 1 95.94 155 ALA B O 1
ATOM 3528 N N . ALA B 1 156 ? 9.891 -1.671 -1.503 1 92.56 156 ALA B N 1
ATOM 3529 C CA . ALA B 1 156 ? 10.688 -0.88 -0.567 1 92.56 156 ALA B CA 1
ATOM 3530 C C . ALA B 1 156 ? 11.945 -1.631 -0.15 1 92.56 156 ALA B C 1
ATOM 3532 O O . ALA B 1 156 ? 13.047 -1.067 -0.16 1 92.56 156 ALA B O 1
ATOM 3533 N N . ILE B 1 157 ? 11.805 -2.842 0.164 1 93.62 157 ILE B N 1
ATOM 3534 C CA . ILE B 1 157 ? 12.93 -3.645 0.628 1 93.62 157 ILE B CA 1
ATOM 3535 C C . ILE B 1 157 ? 13.906 -3.881 -0.522 1 93.62 157 ILE B C 1
ATOM 3537 O O . ILE B 1 157 ? 15.125 -3.834 -0.332 1 93.62 157 ILE B O 1
ATOM 3541 N N . SER B 1 158 ? 13.336 -4.145 -1.675 1 94.94 158 SER B N 1
ATOM 3542 C CA . SER B 1 158 ? 14.203 -4.289 -2.844 1 94.94 158 SER B CA 1
ATOM 3543 C C . SER B 1 158 ? 15.047 -3.043 -3.061 1 94.94 158 SER B C 1
ATOM 3545 O O . SER B 1 158 ? 16.25 -3.143 -3.324 1 94.94 158 SER B O 1
ATOM 3547 N N . ARG B 1 159 ? 14.453 -1.877 -2.924 1 90.69 159 ARG B N 1
ATOM 3548 C CA . ARG B 1 159 ? 15.148 -0.609 -3.143 1 90.69 159 ARG B CA 1
ATOM 3549 C C . ARG B 1 159 ? 16.25 -0.404 -2.109 1 90.69 159 ARG B C 1
ATOM 3551 O O . ARG B 1 159 ? 17.359 0.022 -2.453 1 90.69 159 ARG B O 1
ATOM 3558 N N . ARG B 1 160 ? 15.969 -0.768 -0.873 1 88.31 160 ARG B N 1
ATOM 3559 C CA . ARG B 1 160 ? 16.906 -0.366 0.174 1 88.31 160 ARG B CA 1
ATOM 3560 C C . ARG B 1 160 ? 17.969 -1.433 0.392 1 88.31 160 ARG B C 1
ATOM 3562 O O . ARG B 1 160 ? 19.078 -1.127 0.844 1 88.31 160 ARG B O 1
ATOM 3569 N N . SER B 1 161 ? 17.703 -2.734 0.09 1 91.06 161 SER B N 1
ATOM 3570 C CA . SER B 1 161 ? 18.625 -3.812 0.439 1 91.06 161 SER B CA 1
ATOM 3571 C C . SER B 1 161 ? 19.234 -4.441 -0.808 1 91.06 161 SER B C 1
ATOM 3573 O O . SER B 1 161 ? 20.219 -5.18 -0.719 1 91.06 161 SER B O 1
ATOM 3575 N N . GLY B 1 162 ? 18.656 -4.203 -1.949 1 93.38 162 GLY B N 1
ATOM 3576 C CA . GLY B 1 162 ? 19.109 -4.863 -3.164 1 93.38 162 GLY B CA 1
ATOM 3577 C C . GLY B 1 162 ? 18.516 -6.25 -3.344 1 93.38 162 GLY B C 1
ATOM 3578 O O . GLY B 1 162 ? 18.797 -6.922 -4.34 1 93.38 162 GLY B O 1
ATOM 3579 N N . MET B 1 163 ? 17.688 -6.723 -2.422 1 95.88 163 MET B N 1
ATOM 3580 C CA . MET B 1 163 ? 17 -8.008 -2.533 1 95.88 163 MET B CA 1
ATOM 3581 C C . MET B 1 163 ? 16.125 -8.055 -3.783 1 95.88 163 MET B C 1
ATOM 3583 O O . MET B 1 163 ? 15.375 -7.113 -4.051 1 95.88 163 MET B O 1
ATOM 3587 N N . ALA B 1 164 ? 16.312 -9.086 -4.625 1 97.62 164 ALA B N 1
ATOM 3588 C CA . ALA B 1 164 ? 15.391 -9.266 -5.742 1 97.62 164 ALA B CA 1
ATOM 3589 C C . ALA B 1 164 ? 14.039 -9.773 -5.262 1 97.62 164 ALA B C 1
ATOM 3591 O O . ALA B 1 164 ? 13.953 -10.797 -4.57 1 97.62 164 ALA B O 1
ATOM 3592 N N . THR B 1 165 ? 13.023 -9.031 -5.52 1 97.94 165 THR B N 1
ATOM 3593 C CA . THR B 1 165 ? 11.68 -9.438 -5.137 1 97.94 165 THR B CA 1
ATOM 3594 C C . THR B 1 165 ? 10.773 -9.547 -6.363 1 97.94 165 THR B C 1
ATOM 3596 O O . THR B 1 165 ? 10.766 -8.664 -7.215 1 97.94 165 THR B O 1
ATOM 3599 N N . THR B 1 166 ? 10.094 -10.664 -6.535 1 98.38 166 THR B N 1
ATOM 3600 C CA . THR B 1 166 ? 9.125 -10.891 -7.598 1 98.38 166 THR B CA 1
ATOM 3601 C C . THR B 1 166 ? 7.738 -11.172 -7.02 1 98.38 166 THR B C 1
ATOM 3603 O O . THR B 1 166 ? 7.527 -12.211 -6.387 1 98.38 166 THR B O 1
ATOM 3606 N N . CYS B 1 167 ? 6.844 -10.242 -7.18 1 98.56 167 CYS B N 1
ATOM 3607 C CA . CYS B 1 167 ? 5.449 -10.422 -6.785 1 98.56 167 CYS B CA 1
ATOM 3608 C C . CYS B 1 167 ? 4.629 -10.992 -7.941 1 98.56 167 CYS B C 1
ATOM 3610 O O . CYS B 1 167 ? 4.266 -10.258 -8.867 1 98.56 167 CYS B O 1
ATOM 3612 N N . LEU B 1 168 ? 4.297 -12.258 -7.848 1 98.75 168 LEU B N 1
ATOM 3613 C CA . LEU B 1 168 ? 3.549 -12.906 -8.922 1 98.75 168 LEU B CA 1
ATOM 3614 C C . LEU B 1 168 ? 2.064 -12.57 -8.82 1 98.75 168 LEU B C 1
ATOM 3616 O O . LEU B 1 168 ? 1.381 -13.008 -7.898 1 98.75 168 LEU B O 1
ATOM 3620 N N . ARG B 1 169 ? 1.592 -11.727 -9.719 1 98 169 ARG B N 1
ATOM 3621 C CA . ARG B 1 169 ? 0.167 -11.422 -9.766 1 98 169 ARG B CA 1
ATOM 3622 C C . ARG B 1 169 ? -0.617 -12.547 -10.422 1 98 169 ARG B C 1
ATOM 3624 O O . ARG B 1 169 ? -0.824 -12.539 -11.641 1 98 169 ARG B O 1
ATOM 3631 N N . ILE B 1 170 ? -1.072 -13.422 -9.594 1 97.69 170 ILE B N 1
ATOM 3632 C CA . ILE B 1 170 ? -1.673 -14.68 -10.016 1 97.69 170 ILE B CA 1
ATOM 3633 C C . ILE B 1 170 ? -3.164 -14.484 -10.281 1 97.69 170 ILE B C 1
ATOM 3635 O O . ILE B 1 170 ? -3.852 -13.812 -9.508 1 97.69 170 ILE B O 1
ATOM 3639 N N . ASN B 1 171 ? -3.619 -15 -11.375 1 94.81 171 ASN B N 1
ATOM 3640 C CA . ASN B 1 171 ? -5.047 -14.992 -11.664 1 94.81 171 ASN B CA 1
ATOM 3641 C C . ASN B 1 171 ? -5.766 -16.156 -10.984 1 94.81 171 ASN B C 1
ATOM 3643 O O . ASN B 1 171 ? -5.242 -16.75 -10.039 1 94.81 171 ASN B O 1
ATOM 3647 N N . ASN B 1 172 ? -7.02 -16.438 -11.336 1 92.56 172 ASN B N 1
ATOM 3648 C CA . ASN B 1 172 ? -7.836 -17.5 -10.742 1 92.56 172 ASN B CA 1
ATOM 3649 C C . ASN B 1 172 ? -7.199 -18.875 -10.93 1 92.56 172 ASN B C 1
ATOM 3651 O O . ASN B 1 172 ? -7.055 -19.344 -12.055 1 92.56 172 ASN B O 1
ATOM 3655 N N . VAL B 1 173 ? -6.965 -19.516 -9.781 1 94.69 173 VAL B N 1
ATOM 3656 C CA . VAL B 1 173 ? -6.219 -20.766 -9.812 1 94.69 173 VAL B CA 1
ATOM 3657 C C . VAL B 1 173 ? -7.191 -21.953 -9.828 1 94.69 173 VAL B C 1
ATOM 3659 O O . VAL B 1 173 ? -8.117 -22.016 -9.016 1 94.69 173 VAL B O 1
ATOM 3662 N N . TYR B 1 174 ? -6.969 -22.828 -10.719 1 93.5 174 TYR B N 1
ATOM 3663 C CA . TYR B 1 174 ? -7.695 -24.094 -10.781 1 93.5 174 TYR B CA 1
ATOM 3664 C C . TYR B 1 174 ? -6.75 -25.266 -10.609 1 93.5 174 TYR B C 1
ATOM 3666 O O . TYR B 1 174 ? -5.578 -25.203 -10.992 1 93.5 174 TYR B O 1
ATOM 3674 N N . ASP B 1 175 ? -7.301 -26.234 -9.977 1 94.81 175 ASP B N 1
ATOM 3675 C CA . ASP B 1 175 ? -6.609 -27.516 -9.883 1 94.81 175 ASP B CA 1
ATOM 3676 C C . ASP B 1 175 ? -7.305 -28.578 -10.734 1 94.81 175 ASP B C 1
ATOM 3678 O O . ASP B 1 175 ? -8.289 -29.172 -10.297 1 94.81 175 ASP B O 1
ATOM 3682 N N . PHE B 1 176 ? -6.777 -28.859 -11.922 1 91.81 176 PHE B N 1
ATOM 3683 C CA . PHE B 1 176 ? -7.398 -29.766 -12.875 1 91.81 176 PHE B CA 1
ATOM 3684 C C . PHE B 1 176 ? -7.406 -31.188 -12.336 1 91.81 176 PHE B C 1
ATOM 3686 O O . PHE B 1 176 ? -8.18 -32.031 -12.797 1 91.81 176 PHE B O 1
ATOM 3693 N N . GLY B 1 177 ? -6.531 -31.453 -11.367 1 82.31 177 GLY B N 1
ATOM 3694 C CA . GLY B 1 177 ? -6.426 -32.812 -10.812 1 82.31 177 GLY B CA 1
ATOM 3695 C C . GLY B 1 177 ? -7.176 -32.969 -9.508 1 82.31 177 GLY B C 1
ATOM 3696 O O . GLY B 1 177 ? -7.219 -34.062 -8.945 1 82.31 177 GLY B O 1
ATOM 3697 N N . GLY B 1 178 ? -7.793 -31.938 -8.875 1 75.56 178 GLY B N 1
ATOM 3698 C CA . GLY B 1 178 ? -8.266 -31.922 -7.504 1 75.56 178 GLY B CA 1
ATOM 3699 C C . GLY B 1 178 ? -9.695 -32.406 -7.363 1 75.56 178 GLY B C 1
ATOM 3700 O O . GLY B 1 178 ? -10.344 -32.188 -6.34 1 75.56 178 GLY B O 1
ATOM 3701 N N . GLY B 1 179 ? -10.148 -33.031 -8.258 1 69.5 179 GLY B N 1
ATOM 3702 C CA . GLY B 1 179 ? -11.445 -33.688 -8.133 1 69.5 179 GLY B CA 1
ATOM 3703 C C . GLY B 1 179 ? -12.609 -32.75 -8.336 1 69.5 179 GLY B C 1
ATOM 3704 O O . GLY B 1 179 ? -13.766 -33.125 -8.156 1 69.5 179 GLY B O 1
ATOM 3705 N N . HIS B 1 180 ? -12.375 -31.531 -8.539 1 77.75 180 HIS B N 1
ATOM 3706 C CA . HIS B 1 180 ? -13.492 -30.609 -8.68 1 77.75 180 HIS B CA 1
ATOM 3707 C C . HIS B 1 180 ? -13.828 -30.359 -10.148 1 77.75 180 HIS B C 1
ATOM 3709 O O . HIS B 1 180 ? -14.227 -29.266 -10.523 1 77.75 180 HIS B O 1
ATOM 3715 N N . GLN B 1 181 ? -13.711 -31.359 -10.867 1 78.38 181 GLN B N 1
ATOM 3716 C CA . GLN B 1 181 ? -13.867 -31.203 -12.312 1 78.38 181 GLN B CA 1
ATOM 3717 C C . GLN B 1 181 ? -15.328 -30.922 -12.672 1 78.38 181 GLN B C 1
ATOM 3719 O O . GLN B 1 181 ? -15.602 -30.172 -13.609 1 78.38 181 GLN B O 1
ATOM 3724 N N . HIS B 1 182 ? -16.188 -31.5 -11.875 1 77.94 182 HIS B N 1
ATOM 3725 C CA . HIS B 1 182 ? -17.609 -31.234 -12.148 1 77.94 182 HIS B CA 1
ATOM 3726 C C . HIS B 1 182 ? -17.953 -29.766 -11.922 1 77.94 182 HIS B C 1
ATOM 3728 O O . HIS B 1 182 ? -18.656 -29.156 -12.727 1 77.94 182 HIS B O 1
ATOM 3734 N N . TRP B 1 183 ? -17.406 -29.297 -10.906 1 81.88 183 TRP B N 1
ATOM 3735 C CA . TRP B 1 183 ? -17.609 -27.891 -10.609 1 81.88 183 TRP B CA 1
ATOM 3736 C C . TRP B 1 183 ? -16.984 -27.016 -11.68 1 81.88 183 TRP B C 1
ATOM 3738 O O . TRP B 1 183 ? -17.594 -26.047 -12.148 1 81.88 183 TRP B O 1
ATOM 3748 N N . MET B 1 184 ? -15.883 -27.406 -12.117 1 86.44 184 MET B N 1
ATOM 3749 C CA . MET B 1 184 ? -15.164 -26.656 -13.141 1 86.44 184 MET B CA 1
ATOM 3750 C C . MET B 1 184 ? -15.93 -26.688 -14.461 1 86.44 184 MET B C 1
ATOM 3752 O O . MET B 1 184 ? -16.016 -25.672 -15.156 1 86.44 184 MET B O 1
ATOM 3756 N N . LYS B 1 185 ? -16.453 -27.844 -14.695 1 83.06 185 LYS B N 1
ATOM 3757 C CA . LYS B 1 185 ? -17.234 -27.984 -15.922 1 83.06 185 LYS B CA 1
ATOM 3758 C C . LYS B 1 185 ? -18.453 -27.062 -15.922 1 83.06 185 LYS B C 1
ATOM 3760 O O . LYS B 1 185 ? -18.734 -26.391 -16.906 1 83.06 185 LYS B O 1
ATOM 3765 N N . ARG B 1 186 ? -19.094 -27.062 -14.836 1 82.94 186 ARG B N 1
ATOM 3766 C CA . ARG B 1 186 ? -20.266 -26.203 -14.703 1 82.94 186 ARG B CA 1
ATOM 3767 C C . ARG B 1 186 ? -19.859 -24.734 -14.836 1 82.94 186 ARG B C 1
ATOM 3769 O O . ARG B 1 186 ? -20.578 -23.953 -15.477 1 82.94 186 ARG B O 1
ATOM 3776 N N . GLN B 1 187 ? -18.797 -24.422 -14.281 1 83.38 187 GLN B N 1
ATOM 3777 C CA . GLN B 1 187 ? -18.328 -23.031 -14.352 1 83.38 187 GLN B CA 1
ATOM 3778 C C . GLN B 1 187 ? -17.984 -22.641 -15.781 1 83.38 187 GLN B C 1
ATOM 3780 O O . GLN B 1 187 ? -18.266 -21.516 -16.203 1 83.38 187 GLN B O 1
ATOM 3785 N N . LEU B 1 188 ? -17.391 -23.516 -16.406 1 85.25 188 LEU B N 1
ATOM 3786 C CA . LEU B 1 188 ? -16.984 -23.266 -17.797 1 85.25 188 LEU B CA 1
ATOM 3787 C C . LEU B 1 188 ? -18.203 -23.016 -18.672 1 85.25 188 LEU B C 1
ATOM 3789 O O . LEU B 1 188 ? -18.172 -22.172 -19.562 1 85.25 188 LEU B O 1
ATOM 3793 N N . GLN B 1 189 ? -19.266 -23.734 -18.375 1 79.88 189 GLN B N 1
ATOM 3794 C CA . GLN B 1 189 ? -20.5 -23.609 -19.156 1 79.88 189 GLN B CA 1
ATOM 3795 C C . GLN B 1 189 ? -21.188 -22.281 -18.875 1 79.88 189 GLN B C 1
ATOM 3797 O O . GLN B 1 189 ? -21.844 -21.719 -19.766 1 79.88 189 GLN B O 1
ATOM 3802 N N . GLU B 1 190 ? -20.953 -21.781 -17.688 1 80 190 GLU B N 1
ATOM 3803 C CA . GLU B 1 190 ? -21.641 -20.562 -17.266 1 80 190 GLU B CA 1
ATOM 3804 C C . GLU B 1 190 ? -20.672 -19.375 -17.219 1 80 190 GLU B C 1
ATOM 3806 O O . GLU B 1 190 ? -21.047 -18.281 -16.812 1 80 190 GLU B O 1
ATOM 3811 N N . ALA B 1 191 ? -19.547 -19.578 -17.656 1 70.5 191 ALA B N 1
ATOM 3812 C CA . ALA B 1 191 ? -18.438 -18.656 -17.406 1 70.5 191 ALA B CA 1
ATOM 3813 C C . ALA B 1 191 ? -18.688 -17.312 -18.078 1 70.5 191 ALA B C 1
ATOM 3815 O O . ALA B 1 191 ? -18.266 -16.266 -17.562 1 70.5 191 ALA B O 1
ATOM 3816 N N . HIS B 1 192 ? -19.328 -17.297 -19.156 1 72 192 HIS B N 1
ATOM 3817 C CA . HIS B 1 192 ? -19.516 -16.078 -19.922 1 72 192 HIS B CA 1
ATOM 3818 C C . HIS B 1 192 ? -20.156 -14.984 -19.062 1 72 192 HIS B C 1
ATOM 3820 O O . HIS B 1 192 ? -19.812 -13.805 -19.188 1 72 192 HIS B O 1
ATOM 3826 N N . ASN B 1 193 ? -20.906 -15.391 -18.156 1 69.94 193 ASN B N 1
ATOM 3827 C CA . ASN B 1 193 ? -21.578 -14.391 -17.344 1 69.94 193 ASN B CA 1
ATOM 3828 C C . ASN B 1 193 ? -20.922 -14.242 -15.977 1 69.94 193 ASN B C 1
ATOM 3830 O O . ASN B 1 193 ? -20.938 -13.164 -15.383 1 69.94 193 ASN B O 1
ATOM 3834 N N . HIS B 1 194 ? -20.281 -15.242 -15.625 1 70.44 194 HIS B N 1
ATOM 3835 C CA . HIS B 1 194 ? -19.938 -15.25 -14.211 1 70.44 194 HIS B CA 1
ATOM 3836 C C . HIS B 1 194 ? -18.453 -14.922 -14.008 1 70.44 194 HIS B C 1
ATOM 3838 O O . HIS B 1 194 ? -18.031 -14.609 -12.898 1 70.44 194 HIS B O 1
ATOM 3844 N N . ARG B 1 195 ? -17.734 -14.836 -15.047 1 77.75 195 ARG B N 1
ATOM 3845 C CA . ARG B 1 195 ? -16.297 -14.672 -14.859 1 77.75 195 ARG B CA 1
ATOM 3846 C C . ARG B 1 195 ? -15.812 -13.375 -15.492 1 77.75 195 ARG B C 1
ATOM 3848 O O . ARG B 1 195 ? -14.617 -13.227 -15.773 1 77.75 195 ARG B O 1
ATOM 3855 N N . SER B 1 196 ? -16.734 -12.477 -15.703 1 84.25 196 SER B N 1
ATOM 3856 C CA . SER B 1 196 ? -16.375 -11.219 -16.359 1 84.25 196 SER B CA 1
ATOM 3857 C C . SER B 1 196 ? -15.445 -10.391 -15.484 1 84.25 196 SER B C 1
ATOM 3859 O O . SER B 1 196 ? -14.602 -9.648 -15.992 1 84.25 196 SER B O 1
ATOM 3861 N N . ALA B 1 197 ? -15.43 -10.625 -14.188 1 81.44 197 ALA B N 1
ATOM 3862 C CA . ALA B 1 197 ? -14.641 -9.82 -13.258 1 81.44 197 ALA B CA 1
ATOM 3863 C C . ALA B 1 197 ? -13.156 -10.133 -13.383 1 81.44 197 ALA B C 1
ATOM 3865 O O . ALA B 1 197 ? -12.305 -9.289 -13.07 1 81.44 197 ALA B O 1
ATOM 3866 N N . ASP B 1 198 ? -12.812 -11.273 -13.844 1 85 198 ASP B N 1
ATOM 3867 C CA . ASP B 1 198 ? -11.406 -11.633 -14.016 1 85 198 ASP B CA 1
ATOM 3868 C C . ASP B 1 198 ? -11.047 -11.734 -15.5 1 85 198 ASP B C 1
ATOM 3870 O O . ASP B 1 198 ? -10.055 -12.375 -15.852 1 85 198 ASP B O 1
ATOM 3874 N N . LEU B 1 199 ? -12.008 -11.219 -16.359 1 91.62 199 LEU B N 1
ATOM 3875 C CA . LEU B 1 199 ? -11.836 -11.227 -17.812 1 91.62 199 LEU B CA 1
ATOM 3876 C C . LEU B 1 199 ? -11.688 -12.648 -18.328 1 91.62 199 LEU B C 1
ATOM 3878 O O . LEU B 1 199 ? -10.914 -12.898 -19.266 1 91.62 199 LEU B O 1
ATOM 3882 N N . TRP B 1 200 ? -12.289 -13.617 -17.641 1 92.56 200 TRP B N 1
ATOM 3883 C CA . TRP B 1 200 ? -12.461 -15.016 -18.031 1 92.56 200 TRP B CA 1
ATOM 3884 C C . TRP B 1 200 ? -11.117 -15.734 -18.078 1 92.56 200 TRP B C 1
ATOM 3886 O O . TRP B 1 200 ? -10.977 -16.766 -18.734 1 92.56 200 TRP B O 1
ATOM 3896 N N . HIS B 1 201 ? -10.07 -15.164 -17.453 1 94.44 201 HIS B N 1
ATOM 3897 C CA . HIS B 1 201 ? -8.781 -15.836 -17.422 1 94.44 201 HIS B CA 1
ATOM 3898 C C . HIS B 1 201 ? -8.664 -16.766 -16.219 1 94.44 201 HIS B C 1
ATOM 3900 O O . HIS B 1 201 ? -9.484 -16.703 -15.312 1 94.44 201 HIS B O 1
ATOM 3906 N N . TYR B 1 202 ? -7.699 -17.656 -16.281 1 94 202 TYR B N 1
ATOM 3907 C CA . TYR B 1 202 ? -7.414 -18.672 -15.273 1 94 202 TYR B CA 1
ATOM 3908 C C . TYR B 1 202 ? -5.957 -19.125 -15.352 1 94 202 TYR B C 1
ATOM 3910 O O . TYR B 1 202 ? -5.219 -18.703 -16.25 1 94 202 TYR B O 1
ATOM 3918 N N . ILE B 1 203 ? -5.598 -19.938 -14.375 1 97.06 203 ILE B N 1
ATOM 3919 C CA . ILE B 1 203 ? -4.309 -20.609 -14.453 1 97.06 203 ILE B CA 1
ATOM 3920 C C . ILE B 1 203 ? -4.363 -21.906 -13.641 1 97.06 203 ILE B C 1
ATOM 3922 O O . ILE B 1 203 ? -5.031 -21.969 -12.602 1 97.06 203 ILE B O 1
ATOM 3926 N N . GLU B 1 204 ? -3.729 -22.906 -14.188 1 97.38 204 GLU B N 1
ATOM 3927 C CA . GLU B 1 204 ? -3.666 -24.188 -13.484 1 97.38 204 GLU B CA 1
ATOM 3928 C C . GLU B 1 204 ? -2.584 -24.172 -12.406 1 97.38 204 GLU B C 1
ATOM 3930 O O . GLU B 1 204 ? -1.499 -23.625 -12.625 1 97.38 204 GLU B O 1
ATOM 3935 N N . VAL B 1 205 ? -2.83 -24.781 -11.289 1 97.75 205 VAL B N 1
ATOM 3936 C CA . VAL B 1 205 ? -2.039 -24.656 -10.07 1 97.75 205 VAL B CA 1
ATOM 3937 C C . VAL B 1 205 ? -0.609 -25.141 -10.328 1 97.75 205 VAL B C 1
ATOM 3939 O O . VAL B 1 205 ? 0.345 -24.578 -9.781 1 97.75 205 VAL B O 1
ATOM 3942 N N . ARG B 1 206 ? -0.365 -26.156 -11.133 1 98 206 ARG B N 1
ATOM 3943 C CA . ARG B 1 206 ? 0.979 -26.656 -11.422 1 98 206 ARG B CA 1
ATOM 3944 C C . ARG B 1 206 ? 1.775 -25.641 -12.227 1 98 206 ARG B C 1
ATOM 3946 O O . ARG B 1 206 ? 3.004 -25.594 -12.141 1 98 206 ARG B O 1
ATOM 3953 N N . ASP B 1 207 ? 1.046 -24.891 -13.055 1 98.69 207 ASP B N 1
ATOM 3954 C CA . ASP B 1 207 ? 1.707 -23.812 -13.766 1 98.69 207 ASP B CA 1
ATOM 3955 C C . ASP B 1 207 ? 2.125 -22.703 -12.797 1 98.69 207 ASP B C 1
ATOM 3957 O O . ASP B 1 207 ? 3.195 -22.109 -12.953 1 98.69 207 ASP B O 1
ATOM 3961 N N . VAL B 1 208 ? 1.307 -22.375 -11.812 1 98.81 208 VAL B N 1
ATOM 3962 C CA . VAL B 1 208 ? 1.675 -21.391 -10.805 1 98.81 208 VAL B CA 1
ATOM 3963 C C . VAL B 1 208 ? 2.936 -21.844 -10.07 1 98.81 208 VAL B C 1
ATOM 3965 O O . VAL B 1 208 ? 3.855 -21.047 -9.852 1 98.81 208 VAL B O 1
ATOM 3968 N N . ALA B 1 209 ? 2.951 -23.109 -9.711 1 98.88 209 ALA B N 1
ATOM 3969 C CA . ALA B 1 209 ? 4.105 -23.672 -9.008 1 98.88 209 ALA B CA 1
ATOM 3970 C C . ALA B 1 209 ? 5.375 -23.516 -9.844 1 98.88 209 ALA B C 1
ATOM 3972 O O . ALA B 1 209 ? 6.422 -23.125 -9.32 1 98.88 209 ALA B O 1
ATOM 3973 N N . ARG B 1 210 ? 5.242 -23.812 -11.102 1 98.81 210 ARG B N 1
ATOM 3974 C CA . ARG B 1 210 ? 6.379 -23.672 -12.008 1 98.81 210 ARG B CA 1
ATOM 3975 C C . ARG B 1 210 ? 6.824 -22.203 -12.086 1 98.81 210 ARG B C 1
ATOM 3977 O O . ARG B 1 210 ? 8.023 -21.922 -12.148 1 98.81 210 ARG B O 1
ATOM 3984 N N . ALA B 1 211 ? 5.875 -21.281 -12.117 1 98.88 211 ALA B N 1
ATOM 3985 C CA . ALA B 1 211 ? 6.211 -19.859 -12.148 1 98.88 211 ALA B CA 1
ATOM 3986 C C . ALA B 1 211 ? 7.039 -19.469 -10.93 1 98.88 211 ALA B C 1
ATOM 3988 O O . ALA B 1 211 ? 8.016 -18.719 -11.047 1 98.88 211 ALA B O 1
ATOM 3989 N N . PHE B 1 212 ? 6.684 -19.938 -9.742 1 98.81 212 PHE B N 1
ATOM 3990 C CA . PHE B 1 212 ? 7.438 -19.656 -8.523 1 98.81 212 PHE B CA 1
ATOM 3991 C C . PHE B 1 212 ? 8.859 -20.203 -8.633 1 98.81 212 PHE B C 1
ATOM 3993 O O . PHE B 1 212 ? 9.82 -19.5 -8.312 1 98.81 212 PHE B O 1
ATOM 4000 N N . ARG B 1 213 ? 8.984 -21.453 -9.07 1 98.81 213 ARG B N 1
ATOM 4001 C CA . ARG B 1 213 ? 10.312 -22.031 -9.195 1 98.81 213 ARG B CA 1
ATOM 4002 C C . ARG B 1 213 ? 11.195 -21.203 -10.125 1 98.81 213 ARG B C 1
ATOM 4004 O O . ARG B 1 213 ? 12.32 -20.859 -9.773 1 98.81 213 ARG B O 1
ATOM 4011 N N . LEU B 1 214 ? 10.648 -20.922 -11.305 1 98.56 214 LEU B N 1
ATOM 4012 C CA . LEU B 1 214 ? 11.414 -20.172 -12.305 1 98.56 214 LEU B CA 1
ATOM 4013 C C . LEU B 1 214 ? 11.812 -18.797 -11.773 1 98.56 214 LEU B C 1
ATOM 4015 O O . LEU B 1 214 ? 12.922 -18.328 -12.023 1 98.56 214 LEU B O 1
ATOM 4019 N N . ALA B 1 215 ? 10.883 -18.125 -11.055 1 98.12 215 ALA B N 1
ATOM 4020 C CA . ALA B 1 215 ? 11.172 -16.828 -10.477 1 98.12 215 ALA B CA 1
ATOM 4021 C C . ALA B 1 215 ? 12.32 -16.906 -9.477 1 98.12 215 ALA B C 1
ATOM 4023 O O . ALA B 1 215 ? 13.141 -15.992 -9.383 1 98.12 215 ALA B O 1
ATOM 4024 N N . LEU B 1 216 ? 12.406 -17.969 -8.719 1 98 216 LEU B N 1
ATOM 4025 C CA . LEU B 1 216 ? 13.43 -18.125 -7.688 1 98 216 LEU B CA 1
ATOM 4026 C C . LEU B 1 216 ? 14.766 -18.531 -8.297 1 98 216 LEU B C 1
ATOM 4028 O O . LEU B 1 216 ? 15.82 -18.234 -7.734 1 98 216 LEU B O 1
ATOM 4032 N N . GLU B 1 217 ? 14.695 -19.141 -9.43 1 96.31 217 GLU B N 1
ATOM 4033 C CA . GLU B 1 217 ? 15.914 -19.578 -10.109 1 96.31 217 GLU B CA 1
ATOM 4034 C C . GLU B 1 217 ? 16.5 -18.438 -10.945 1 96.31 217 GLU B C 1
ATOM 4036 O O . GLU B 1 217 ? 17.672 -18.484 -11.328 1 96.31 217 GLU B O 1
ATOM 4041 N N . ASN B 1 218 ? 15.602 -17.469 -11.188 1 85.25 218 ASN B N 1
ATOM 4042 C CA . ASN B 1 218 ? 16 -16.375 -12.055 1 85.25 218 ASN B CA 1
ATOM 4043 C C . ASN B 1 218 ? 17 -15.445 -11.367 1 85.25 218 ASN B C 1
ATOM 4045 O O . ASN B 1 218 ? 16.891 -15.18 -10.172 1 85.25 218 ASN B O 1
ATOM 4049 N N . VAL B 1 219 ? 17.859 -14.875 -12.195 1 80.75 219 VAL B N 1
ATOM 4050 C CA . VAL B 1 219 ? 18.953 -14.094 -11.625 1 80.75 219 VAL B CA 1
ATOM 4051 C C . VAL B 1 219 ? 18.688 -12.602 -11.828 1 80.75 219 VAL B C 1
ATOM 4053 O O . VAL B 1 219 ? 19.531 -11.766 -11.5 1 80.75 219 VAL B O 1
ATOM 4056 N N . THR B 1 220 ? 17.453 -12.289 -12.219 1 87.81 220 THR B N 1
ATOM 4057 C CA . THR B 1 220 ? 17.172 -10.875 -12.43 1 87.81 220 THR B CA 1
ATOM 4058 C C . THR B 1 220 ? 17.125 -10.125 -11.109 1 87.81 220 THR B C 1
ATOM 4060 O O . THR B 1 220 ? 16.625 -10.641 -10.109 1 87.81 220 THR B O 1
ATOM 4063 N N . SER B 1 221 ? 17.703 -8.914 -11.094 1 94.12 221 SER B N 1
ATOM 4064 C CA . SER B 1 221 ? 17.719 -8.055 -9.914 1 94.12 221 SER B CA 1
ATOM 4065 C C . SER B 1 221 ? 16.531 -7.094 -9.922 1 94.12 221 SER B C 1
ATOM 4067 O O . SER B 1 221 ? 15.875 -6.902 -10.953 1 94.12 221 SER B O 1
ATOM 4069 N N . GLY B 1 222 ? 16.219 -6.59 -8.758 1 95.56 222 GLY B N 1
ATOM 4070 C CA . GLY B 1 222 ? 15.219 -5.543 -8.633 1 95.56 222 GLY B CA 1
ATOM 4071 C C . GLY B 1 222 ? 13.844 -6.074 -8.258 1 95.56 222 GLY B C 1
ATOM 4072 O O . GLY B 1 222 ? 13.727 -7.176 -7.723 1 95.56 222 GLY B O 1
ATOM 4073 N N . TYR B 1 223 ? 12.898 -5.219 -8.367 1 97 223 TYR B N 1
ATOM 4074 C CA . TYR B 1 223 ? 11.5 -5.469 -8.023 1 97 223 TYR B CA 1
ATOM 4075 C C . TYR B 1 223 ? 10.664 -5.691 -9.281 1 97 223 TYR B C 1
ATOM 4077 O O . TYR B 1 223 ? 10.711 -4.891 -10.211 1 97 223 TYR B O 1
ATOM 4085 N N . HIS B 1 224 ? 9.914 -6.824 -9.359 1 97.75 224 HIS B N 1
ATOM 4086 C CA . HIS B 1 224 ? 9.109 -7.16 -10.523 1 97.75 224 HIS B CA 1
ATOM 4087 C C . HIS B 1 224 ? 7.715 -7.621 -10.109 1 97.75 224 HIS B C 1
ATOM 4089 O O . HIS B 1 224 ? 7.539 -8.219 -9.047 1 97.75 224 HIS B O 1
ATOM 4095 N N . THR B 1 225 ? 6.688 -7.352 -10.953 1 98.25 225 THR B N 1
ATOM 4096 C CA . THR B 1 225 ? 5.305 -7.73 -10.672 1 98.25 225 THR B CA 1
ATOM 4097 C C . THR B 1 225 ? 4.668 -8.383 -11.898 1 98.25 225 THR B C 1
ATOM 4099 O O . THR B 1 225 ? 3.602 -7.957 -12.352 1 98.25 225 THR B O 1
ATOM 4102 N N . PRO B 1 226 ? 5.195 -9.461 -12.406 1 98.44 226 PRO B N 1
ATOM 4103 C CA . PRO B 1 226 ? 4.621 -10.078 -13.602 1 98.44 226 PRO B CA 1
ATOM 4104 C C . PRO B 1 226 ? 3.236 -10.664 -13.352 1 98.44 226 PRO B C 1
ATOM 4106 O O . PRO B 1 226 ? 2.955 -11.156 -12.258 1 98.44 226 PRO B O 1
ATOM 4109 N N . ILE B 1 227 ? 2.41 -10.641 -14.391 1 98.5 227 ILE B N 1
ATOM 4110 C CA . ILE B 1 227 ? 1.096 -11.273 -14.375 1 98.5 227 ILE B CA 1
ATOM 4111 C C . ILE B 1 227 ? 1.224 -12.742 -14.766 1 98.5 227 ILE B C 1
ATOM 4113 O O . ILE B 1 227 ? 1.84 -13.062 -15.781 1 98.5 227 ILE B O 1
ATOM 4117 N N . ILE B 1 228 ? 0.682 -13.586 -13.914 1 98.69 228 ILE B N 1
ATOM 4118 C CA . ILE B 1 228 ? 0.745 -15.031 -14.102 1 98.69 228 ILE B CA 1
ATOM 4119 C C . ILE B 1 228 ? -0.638 -15.562 -14.469 1 98.69 228 ILE B C 1
ATOM 4121 O O . ILE B 1 228 ? -1.488 -15.75 -13.602 1 98.69 228 ILE B O 1
ATOM 4125 N N . VAL B 1 229 ? -0.805 -15.836 -15.727 1 98.06 229 VAL B N 1
ATOM 4126 C CA . VAL B 1 229 ? -2.111 -16.219 -16.266 1 98.06 229 VAL B CA 1
ATOM 4127 C C . VAL B 1 229 ? -1.931 -17.109 -17.484 1 98.06 229 VAL B C 1
ATOM 4129 O O . VAL B 1 229 ? -0.866 -17.109 -18.109 1 98.06 229 VAL B O 1
ATOM 4132 N N . THR B 1 230 ? -2.959 -17.922 -17.719 1 97.69 230 THR B N 1
ATOM 4133 C CA . THR B 1 230 ? -3.002 -18.688 -18.969 1 97.69 230 THR B CA 1
ATOM 4134 C C . THR B 1 230 ? -3.396 -17.781 -20.125 1 97.69 230 THR B C 1
ATOM 4136 O O . THR B 1 230 ? -4.285 -16.938 -20 1 97.69 230 THR B O 1
ATOM 4139 N N . ARG B 1 231 ? -2.65 -17.953 -21.234 1 97.12 231 ARG B N 1
ATOM 4140 C CA . ARG B 1 231 ? -2.986 -17.203 -22.438 1 97.12 231 ARG B CA 1
ATOM 4141 C C . ARG B 1 231 ? -4.172 -17.828 -23.172 1 97.12 231 ARG B C 1
ATOM 4143 O O . ARG B 1 231 ? -4.07 -18.188 -24.344 1 97.12 231 ARG B O 1
ATOM 4150 N N . ASP B 1 232 ? -5.238 -18.047 -22.453 1 93.75 232 ASP B N 1
ATOM 4151 C CA . ASP B 1 232 ? -6.508 -18.641 -22.859 1 93.75 232 ASP B CA 1
ATOM 4152 C C . ASP B 1 232 ? -7.645 -18.203 -21.938 1 93.75 232 ASP B C 1
ATOM 4154 O O . ASP B 1 232 ? -7.402 -17.719 -20.828 1 93.75 232 ASP B O 1
ATOM 4158 N N . LEU B 1 233 ? -8.836 -18.359 -22.5 1 93.81 233 LEU B N 1
ATOM 4159 C CA . LEU B 1 233 ? -9.992 -17.953 -21.703 1 93.81 233 LEU B CA 1
ATOM 4160 C C . LEU B 1 233 ? -10.742 -19.172 -21.172 1 93.81 233 LEU B C 1
ATOM 4162 O O . LEU B 1 233 ? -10.805 -20.203 -21.844 1 93.81 233 LEU B O 1
ATOM 4166 N N . TRP B 1 234 ? -11.289 -18.984 -19.969 1 92.12 234 TRP B N 1
ATOM 4167 C CA . TRP B 1 234 ? -12.148 -20 -19.359 1 92.12 234 TRP B CA 1
ATOM 4168 C C . TRP B 1 234 ? -13.562 -19.922 -19.922 1 92.12 234 TRP B C 1
ATOM 4170 O O . TRP B 1 234 ? -14.531 -19.797 -19.172 1 92.12 234 TRP B O 1
ATOM 4180 N N . THR B 1 235 ? -13.703 -19.938 -21.172 1 90.5 235 THR B N 1
ATOM 4181 C CA . THR B 1 235 ? -14.961 -19.875 -21.906 1 90.5 235 THR B CA 1
ATOM 4182 C C . THR B 1 235 ? -14.75 -20.266 -23.375 1 90.5 235 THR B C 1
ATOM 4184 O O . THR B 1 235 ? -13.609 -20.391 -23.828 1 90.5 235 THR B O 1
ATOM 4187 N N . THR B 1 236 ? -15.852 -20.578 -24.047 1 87.38 236 THR B N 1
ATOM 4188 C CA . THR B 1 236 ? -15.781 -20.891 -25.469 1 87.38 236 THR B CA 1
ATOM 4189 C C . THR B 1 236 ? -16.109 -19.656 -26.312 1 87.38 236 THR B C 1
ATOM 4191 O O . THR B 1 236 ? -15.992 -19.688 -27.531 1 87.38 236 THR B O 1
ATOM 4194 N N . HIS B 1 237 ? -16.453 -18.609 -25.703 1 90.19 237 HIS B N 1
ATOM 4195 C CA . HIS B 1 237 ? -16.844 -17.391 -26.422 1 90.19 237 HIS B CA 1
ATOM 4196 C C . HIS B 1 237 ? -15.609 -16.641 -26.906 1 90.19 237 HIS B C 1
ATOM 4198 O O . HIS B 1 237 ? -14.539 -16.734 -26.312 1 90.19 237 HIS B O 1
ATOM 4204 N N . SER B 1 238 ? -15.844 -15.891 -27.984 1 91.12 238 SER B N 1
ATOM 4205 C CA . SER B 1 238 ? -14.734 -15.125 -28.531 1 91.12 238 SER B CA 1
ATOM 4206 C C . SER B 1 238 ? -14.445 -13.883 -27.688 1 91.12 238 SER B C 1
ATOM 4208 O O . SER B 1 238 ? -15.32 -13.391 -26.984 1 91.12 238 SER B O 1
ATOM 4210 N N . HIS B 1 239 ? -13.18 -13.391 -27.828 1 93.88 239 HIS B N 1
ATOM 4211 C CA . HIS B 1 239 ? -12.758 -12.18 -27.125 1 93.88 239 HIS B CA 1
ATOM 4212 C C . HIS B 1 239 ? -13.672 -11 -27.469 1 93.88 239 HIS B C 1
ATOM 4214 O O . HIS B 1 239 ? -14.109 -10.273 -26.578 1 93.88 239 HIS B O 1
ATOM 4220 N N . ARG B 1 240 ? -13.969 -10.836 -28.719 1 93.56 240 ARG B N 1
ATOM 4221 C CA . ARG B 1 240 ? -14.773 -9.719 -29.188 1 93.56 240 ARG B CA 1
ATOM 4222 C C . ARG B 1 240 ? -16.188 -9.789 -28.641 1 93.56 240 ARG B C 1
ATOM 4224 O O . ARG B 1 240 ? -16.75 -8.781 -28.219 1 93.56 240 ARG B O 1
ATOM 4231 N N . GLU B 1 241 ? -16.781 -10.969 -28.672 1 92.56 241 GLU B N 1
ATOM 4232 C CA . GLU B 1 241 ? -18.141 -11.156 -28.156 1 92.56 241 GLU B CA 1
ATOM 4233 C C . GLU B 1 241 ? -18.203 -10.82 -26.672 1 92.56 241 GLU B C 1
ATOM 4235 O O . GLU B 1 241 ? -19.156 -10.172 -26.219 1 92.56 241 GLU B O 1
ATOM 4240 N N . LEU B 1 242 ? -17.25 -11.258 -25.938 1 93.12 242 LEU B N 1
ATOM 4241 C C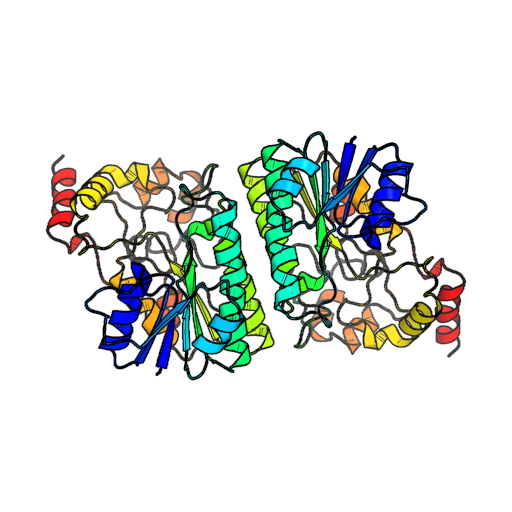A . LEU B 1 242 ? -17.219 -11.055 -24.5 1 93.12 242 LEU B CA 1
ATOM 4242 C C . LEU B 1 242 ? -17.156 -9.57 -24.156 1 93.12 242 LEU B C 1
ATOM 4244 O O . LEU B 1 242 ? -17.922 -9.078 -23.328 1 93.12 242 LEU B O 1
ATOM 4248 N N . ILE B 1 243 ? -16.25 -8.82 -24.797 1 93.75 243 ILE B N 1
ATOM 4249 C CA . ILE B 1 243 ? -16.047 -7.398 -24.516 1 93.75 243 ILE B CA 1
ATOM 4250 C C . ILE B 1 243 ? -17.281 -6.613 -24.938 1 93.75 243 ILE B C 1
ATOM 4252 O O . ILE B 1 243 ? -17.75 -5.746 -24.203 1 93.75 243 ILE B O 1
ATOM 4256 N N . ALA B 1 244 ? -17.812 -6.961 -26.109 1 93.44 244 ALA B N 1
ATOM 4257 C CA . ALA B 1 244 ? -19.016 -6.273 -26.578 1 93.44 244 ALA B CA 1
ATOM 4258 C C . ALA B 1 244 ? -20.172 -6.426 -25.594 1 93.44 244 ALA B C 1
ATOM 4260 O O . ALA B 1 244 ? -20.922 -5.484 -25.375 1 93.44 244 ALA B O 1
ATOM 4261 N N . ARG B 1 245 ? -20.25 -7.543 -25.031 1 91.69 245 ARG B N 1
ATOM 4262 C CA . ARG B 1 245 ? -21.375 -7.859 -24.172 1 91.69 245 ARG B CA 1
ATOM 4263 C C . ARG B 1 245 ? -21.156 -7.309 -22.766 1 91.69 245 ARG B C 1
ATOM 4265 O O . ARG B 1 245 ? -22.094 -6.816 -22.125 1 91.69 245 ARG B O 1
ATOM 4272 N N . HIS B 1 246 ? -19.953 -7.406 -22.219 1 90.56 246 HIS B N 1
ATOM 4273 C CA . HIS B 1 246 ? -19.766 -7.188 -20.797 1 90.56 246 HIS B CA 1
ATOM 4274 C C . HIS B 1 246 ? -18.984 -5.902 -20.531 1 90.56 246 HIS B C 1
ATOM 4276 O O . HIS B 1 246 ? -19.078 -5.328 -19.453 1 90.56 246 HIS B O 1
ATOM 4282 N N . TYR B 1 247 ? -18.094 -5.488 -21.469 1 91.62 247 TYR B N 1
ATOM 4283 C CA . TYR B 1 247 ? -17.281 -4.297 -21.312 1 91.62 247 TYR B CA 1
ATOM 4284 C C . TYR B 1 247 ? -17.266 -3.48 -22.609 1 91.62 247 TYR B C 1
ATOM 4286 O O . TYR B 1 247 ? -16.188 -3.211 -23.156 1 91.62 247 TYR B O 1
ATOM 4294 N N . PRO B 1 248 ? -18.453 -2.977 -22.984 1 93.81 248 PRO B N 1
ATOM 4295 C CA . PRO B 1 248 ? -18.516 -2.254 -24.25 1 93.81 248 PRO B CA 1
ATOM 4296 C C . PRO B 1 248 ? -17.594 -1.039 -24.281 1 93.81 248 PRO B C 1
ATOM 4298 O O . PRO B 1 248 ? -17.109 -0.651 -25.359 1 93.81 248 PRO B O 1
ATOM 4301 N N . GLU B 1 249 ? -17.25 -0.434 -23.172 1 93.19 249 GLU B N 1
ATOM 4302 C CA . GLU B 1 249 ? -16.375 0.728 -23.094 1 93.19 249 GLU B CA 1
ATOM 4303 C C . GLU B 1 249 ? -14.945 0.365 -23.5 1 93.19 249 GLU B C 1
ATOM 4305 O O . GLU B 1 249 ? -14.141 1.246 -23.797 1 93.19 249 GLU B O 1
ATOM 4310 N N . LEU B 1 250 ? -14.664 -0.926 -23.562 1 94.81 250 LEU B N 1
ATOM 4311 C CA . LEU B 1 250 ? -13.312 -1.366 -23.859 1 94.81 250 LEU B CA 1
ATOM 4312 C C . LEU B 1 250 ? -13.188 -1.753 -25.328 1 94.81 250 LEU B C 1
ATOM 4314 O O . LEU B 1 250 ? -12.102 -2.1 -25.797 1 94.81 250 LEU B O 1
ATOM 4318 N N . GLU B 1 251 ? -14.203 -1.69 -26.141 1 95.06 251 GLU B N 1
ATOM 4319 C CA . GLU B 1 251 ? -14.234 -2.109 -27.531 1 95.06 251 GLU B CA 1
ATOM 4320 C C . GLU B 1 251 ? -13.156 -1.388 -28.344 1 95.06 251 GLU B C 1
ATOM 4322 O O . GLU B 1 251 ? -12.531 -1.984 -29.234 1 95.06 251 GLU B O 1
ATOM 4327 N N . PRO B 1 252 ? -12.938 -0.117 -28.047 1 95 252 PRO B N 1
ATOM 4328 C CA . PRO B 1 252 ? -11.922 0.586 -28.828 1 95 252 PRO B CA 1
ATOM 4329 C C . PRO B 1 252 ? -10.539 -0.057 -28.719 1 95 252 PRO B C 1
ATOM 4331 O O . PRO B 1 252 ? -9.742 0.033 -29.656 1 95 252 PRO B O 1
ATOM 4334 N N . PHE B 1 253 ? -10.273 -0.721 -27.688 1 94.88 253 PHE B N 1
ATOM 4335 C CA . PHE B 1 253 ? -8.961 -1.309 -27.484 1 94.88 253 PHE B CA 1
ATOM 4336 C C . PHE B 1 253 ? -8.805 -2.604 -28.266 1 94.88 253 PHE B C 1
ATOM 4338 O O . PHE B 1 253 ? -7.695 -3.096 -28.453 1 94.88 253 PHE B O 1
ATOM 4345 N N . LEU B 1 254 ? -9.867 -3.223 -28.75 1 93.62 254 LEU B N 1
ATOM 4346 C CA . LEU B 1 254 ? -9.828 -4.465 -29.516 1 93.62 254 LEU B CA 1
ATOM 4347 C C . LEU B 1 254 ? -9.203 -4.238 -30.891 1 93.62 254 LEU B C 1
ATOM 4349 O O . LEU B 1 254 ? -8.82 -5.195 -31.562 1 93.62 254 LEU B O 1
ATOM 4353 N N . ASN B 1 255 ? -9.164 -3.01 -31.234 1 88.19 255 ASN B N 1
ATOM 4354 C CA . ASN B 1 255 ? -8.617 -2.678 -32.531 1 88.19 255 ASN B CA 1
ATOM 4355 C C . ASN B 1 255 ? -7.133 -2.332 -32.469 1 88.19 255 ASN B C 1
ATOM 4357 O O . ASN B 1 255 ? -6.543 -1.886 -33.438 1 88.19 255 ASN B O 1
ATOM 4361 N N . SER B 1 256 ? -6.52 -2.496 -31.344 1 91.38 256 SER B N 1
ATOM 4362 C CA . SER B 1 256 ? -5.082 -2.277 -31.188 1 91.38 256 SER B CA 1
ATOM 4363 C C . SER B 1 256 ? -4.277 -3.369 -31.891 1 91.38 256 SER B C 1
ATOM 4365 O O . SER B 1 256 ? -4.852 -4.289 -32.469 1 91.38 256 SER B O 1
ATOM 4367 N N . ASP B 1 257 ? -2.936 -3.236 -31.828 1 94.38 257 ASP B N 1
ATOM 4368 C CA . ASP B 1 257 ? -2.057 -4.223 -32.438 1 94.38 257 ASP B CA 1
ATOM 4369 C C . ASP B 1 257 ? -1.857 -5.434 -31.547 1 94.38 257 ASP B C 1
ATOM 4371 O O . ASP B 1 257 ? -1.149 -6.375 -31.891 1 94.38 257 ASP B O 1
ATOM 4375 N N . TRP B 1 258 ? -2.572 -5.453 -30.5 1 95.56 258 TRP B N 1
ATOM 4376 C CA . TRP B 1 258 ? -2.475 -6.574 -29.562 1 95.56 258 TRP B CA 1
ATOM 4377 C C . TRP B 1 258 ? -3.195 -7.801 -30.109 1 95.56 258 TRP B C 1
ATOM 4379 O O . TRP B 1 258 ? -4.332 -7.703 -30.578 1 95.56 258 TRP B O 1
ATOM 4389 N N . ASP B 1 259 ? -2.506 -8.969 -30.078 1 96.19 259 ASP B N 1
ATOM 4390 C CA . ASP B 1 259 ? -3.082 -10.234 -30.516 1 96.19 259 ASP B CA 1
ATOM 4391 C C . ASP B 1 259 ? -3.834 -10.93 -29.391 1 96.19 259 ASP B C 1
ATOM 4393 O O . ASP B 1 259 ? -3.266 -11.75 -28.672 1 96.19 259 ASP B O 1
ATOM 4397 N N . PHE B 1 260 ? -5.09 -10.688 -29.266 1 96.19 260 PHE B N 1
ATOM 4398 C CA . PHE B 1 260 ? -5.906 -11.195 -28.172 1 96.19 260 PHE B CA 1
ATOM 4399 C C . PHE B 1 260 ? -6.035 -12.719 -28.25 1 96.19 260 PHE B C 1
ATOM 4401 O O . PHE B 1 260 ? -6.16 -13.391 -27.234 1 96.19 260 PHE B O 1
ATOM 4408 N N . GLU B 1 261 ? -6.059 -13.258 -29.406 1 93.31 261 GLU B N 1
ATOM 4409 C CA . GLU B 1 261 ? -6.176 -14.703 -29.578 1 93.31 261 GLU B CA 1
ATOM 4410 C C . GLU B 1 261 ? -4.93 -15.422 -29.062 1 93.31 261 GLU B C 1
ATOM 4412 O O . GLU B 1 261 ? -5.027 -16.516 -28.5 1 93.31 261 GLU B O 1
ATOM 4417 N N . ARG B 1 262 ? -3.881 -14.758 -29.234 1 94.5 262 ARG B N 1
ATOM 4418 C CA . ARG B 1 262 ? -2.613 -15.367 -28.859 1 94.5 262 ARG B CA 1
ATOM 4419 C C . ARG B 1 262 ? -2.307 -15.102 -27.391 1 94.5 262 ARG B C 1
ATOM 4421 O O . ARG B 1 262 ? -1.761 -15.969 -26.688 1 94.5 262 ARG B O 1
ATOM 4428 N N . PHE B 1 263 ? -2.67 -13.945 -26.844 1 96.12 263 PHE B N 1
ATOM 4429 C CA . PHE B 1 263 ? -2.115 -13.539 -25.562 1 96.12 263 PHE B CA 1
ATOM 4430 C C . PHE B 1 263 ? -3.223 -13.344 -24.531 1 96.12 263 PHE B C 1
ATOM 4432 O O . PHE B 1 263 ? -2.963 -13.328 -23.328 1 96.12 263 PHE B O 1
ATOM 4439 N N . GLY B 1 264 ? -4.469 -13.195 -24.938 1 96.25 264 GLY B N 1
ATOM 4440 C CA . GLY B 1 264 ? -5.57 -12.945 -24.016 1 96.25 264 GLY B CA 1
ATOM 4441 C C . GLY B 1 264 ? -5.68 -11.492 -23.594 1 96.25 264 GLY B C 1
ATOM 4442 O O . GLY B 1 264 ? -5.176 -10.602 -24.297 1 96.25 264 GLY B O 1
ATOM 4443 N N . PHE B 1 265 ? -6.426 -11.242 -22.484 1 96.94 265 PHE B N 1
ATOM 4444 C CA . PHE B 1 265 ? -6.754 -9.883 -22.062 1 96.94 265 PHE B CA 1
ATOM 4445 C C . PHE B 1 265 ? -5.699 -9.359 -21.094 1 96.94 265 PHE B C 1
ATOM 4447 O O . PHE B 1 265 ? -5.707 -8.172 -20.75 1 96.94 265 PHE B O 1
ATOM 4454 N N . TYR B 1 266 ? -4.859 -10.203 -20.578 1 97.06 266 TYR B N 1
ATOM 4455 C CA . TYR B 1 266 ? -3.764 -9.812 -19.703 1 97.06 266 TYR B CA 1
ATOM 4456 C C . TYR B 1 266 ? -2.424 -9.922 -20.422 1 97.06 266 TYR B C 1
ATOM 4458 O O . TYR B 1 266 ? -2.186 -10.875 -21.172 1 97.06 266 TYR B O 1
ATOM 4466 N N . ASP B 1 267 ? -1.57 -8.969 -20.266 1 98.12 267 ASP B N 1
ATOM 4467 C CA . ASP B 1 267 ? -0.217 -9.031 -20.812 1 98.12 267 ASP B CA 1
ATOM 4468 C C . ASP B 1 267 ? 0.708 -9.828 -19.891 1 98.12 267 ASP B C 1
ATOM 4470 O O . ASP B 1 267 ? 1.254 -9.281 -18.922 1 98.12 267 ASP B O 1
ATOM 4474 N N . SER B 1 268 ? 0.907 -11.102 -20.172 1 98.31 268 SER B N 1
ATOM 4475 C CA . SER B 1 268 ? 1.749 -11.977 -19.359 1 98.31 268 SER B CA 1
ATOM 4476 C C . SER B 1 268 ? 3.154 -12.086 -19.953 1 98.31 268 SER B C 1
ATOM 4478 O O . SER B 1 268 ? 3.953 -12.914 -19.5 1 98.31 268 SER B O 1
ATOM 4480 N N . ARG B 1 269 ? 3.531 -11.305 -20.969 1 98 269 ARG B N 1
ATOM 4481 C CA . ARG B 1 269 ? 4.812 -11.367 -21.656 1 98 269 ARG B CA 1
ATOM 4482 C C . ARG B 1 269 ? 5.965 -11.047 -20.719 1 98 269 ARG B C 1
ATOM 4484 O O . ARG B 1 269 ? 7.047 -11.633 -20.828 1 98 269 ARG B O 1
ATOM 4491 N N . PRO B 1 270 ? 5.785 -10.195 -19.703 1 97.94 270 PRO B N 1
ATOM 4492 C CA . PRO B 1 270 ? 6.887 -9.922 -18.766 1 97.94 270 PRO B CA 1
ATOM 4493 C C . PRO B 1 270 ? 7.363 -11.18 -18.047 1 97.94 270 PRO B C 1
ATOM 4495 O O . PRO B 1 270 ? 8.562 -11.328 -17.781 1 97.94 270 PRO B O 1
ATOM 4498 N N . ALA B 1 271 ? 6.48 -12.062 -17.688 1 98.12 271 ALA B N 1
ATOM 4499 C CA . ALA B 1 271 ? 6.883 -13.312 -17.047 1 98.12 271 ALA B CA 1
ATOM 4500 C C . ALA B 1 271 ? 7.762 -14.148 -17.969 1 98.12 271 ALA B C 1
ATOM 4502 O O . ALA B 1 271 ? 8.734 -14.766 -17.531 1 98.12 271 ALA B O 1
ATOM 4503 N N . GLU B 1 272 ? 7.391 -14.188 -19.234 1 97.88 272 GLU B N 1
ATOM 4504 C CA . GLU B 1 272 ? 8.18 -14.891 -20.234 1 97.88 272 GLU B CA 1
ATOM 4505 C C . GLU B 1 272 ? 9.555 -14.25 -20.406 1 97.88 272 GLU B C 1
ATOM 4507 O O . GLU B 1 272 ? 10.57 -14.945 -20.453 1 97.88 272 GLU B O 1
ATOM 4512 N N . GLU B 1 273 ? 9.594 -12.953 -20.5 1 96.94 273 GLU B N 1
ATOM 4513 C CA . GLU B 1 273 ? 10.828 -12.203 -20.719 1 96.94 273 GLU B CA 1
ATOM 4514 C C . GLU B 1 273 ? 11.758 -12.297 -19.516 1 96.94 273 GLU B C 1
ATOM 4516 O O . GLU B 1 273 ? 12.969 -12.422 -19.672 1 96.94 273 GLU B O 1
ATOM 4521 N N . LEU B 1 274 ? 11.234 -12.234 -18.312 1 96.31 274 LEU B N 1
ATOM 4522 C CA . LEU B 1 274 ? 12.023 -12.18 -17.094 1 96.31 274 LEU B CA 1
ATOM 4523 C C . LEU B 1 274 ? 12.617 -13.547 -16.766 1 96.31 274 LEU B C 1
ATOM 4525 O O . LEU B 1 274 ? 13.797 -13.656 -16.438 1 96.31 274 LEU B O 1
ATOM 4529 N N . PHE B 1 275 ? 11.734 -14.609 -16.828 1 96.69 275 PHE B N 1
ATOM 4530 C CA . P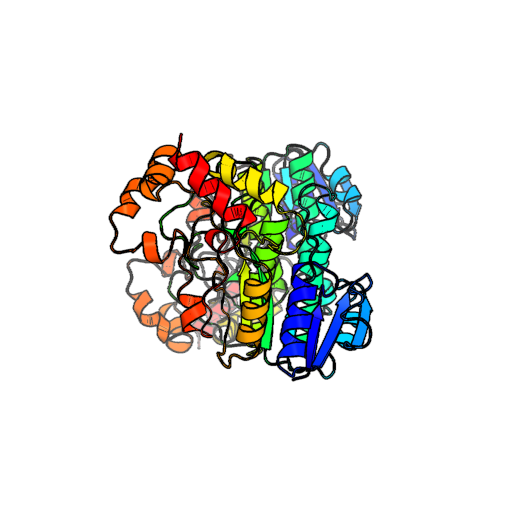HE B 1 275 ? 12.25 -15.883 -16.344 1 96.69 275 PHE B CA 1
ATOM 4531 C C . PHE B 1 275 ? 11.703 -17.031 -17.172 1 96.69 275 PHE B C 1
ATOM 4533 O O . PHE B 1 275 ? 11.688 -18.188 -16.719 1 96.69 275 PHE B O 1
ATOM 4540 N N . GLY B 1 276 ? 11.141 -16.781 -18.391 1 97.12 276 GLY B N 1
ATOM 4541 C CA . GLY B 1 276 ? 10.82 -17.812 -19.359 1 97.12 276 GLY B CA 1
AT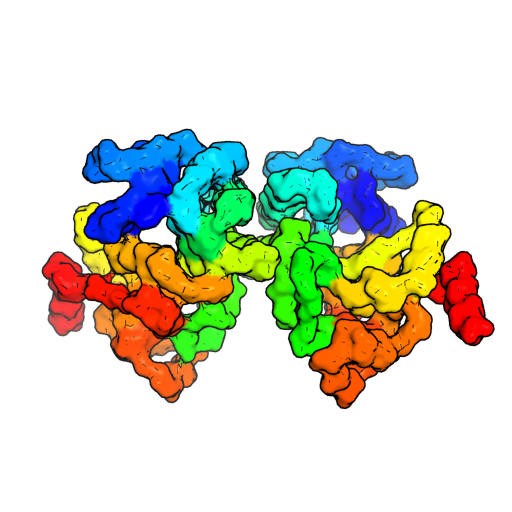OM 4542 C C . GLY B 1 276 ? 9.508 -18.516 -19.078 1 97.12 276 GLY B C 1
ATOM 4543 O O . GLY B 1 276 ? 9.297 -19.641 -19.531 1 97.12 276 GLY B O 1
ATOM 4544 N N . PHE B 1 277 ? 8.609 -17.938 -18.359 1 98.38 277 PHE B N 1
ATOM 4545 C CA . PHE B 1 277 ? 7.387 -18.609 -17.984 1 98.38 277 PHE B CA 1
ATOM 4546 C C . PHE B 1 277 ? 6.277 -18.359 -19 1 98.38 277 PHE B C 1
ATOM 4548 O O . PHE B 1 277 ? 5.977 -17.219 -19.312 1 98.38 277 PHE B O 1
ATOM 4555 N N . VAL B 1 278 ? 5.652 -19.391 -19.422 1 98.56 278 VAL B N 1
ATOM 4556 C CA . VAL B 1 278 ? 4.391 -19.422 -20.156 1 98.56 278 VAL B CA 1
ATOM 4557 C C . VAL B 1 278 ? 3.523 -20.562 -19.656 1 98.56 278 VAL B C 1
ATOM 4559 O O . VAL B 1 278 ? 3.973 -21.719 -19.578 1 98.56 278 VAL B O 1
ATOM 4562 N N . ALA B 1 279 ? 2.32 -20.234 -19.219 1 98.44 279 ALA B N 1
ATOM 4563 C CA . ALA B 1 279 ? 1.425 -21.297 -18.766 1 98.44 279 ALA B CA 1
ATOM 4564 C C . ALA B 1 279 ? 1.242 -22.359 -19.844 1 98.44 279 ALA B C 1
ATOM 4566 O O . ALA B 1 279 ? 1.122 -22.047 -21.031 1 98.44 279 ALA B O 1
ATOM 4567 N N . GLN B 1 280 ? 1.174 -23.609 -19.406 1 97.62 280 GLN B N 1
ATOM 4568 C CA . GLN B 1 280 ? 1.163 -24.703 -20.391 1 97.62 280 GLN B CA 1
ATOM 4569 C C . GLN B 1 280 ? -0.113 -25.531 -20.266 1 97.62 280 GLN B C 1
ATOM 4571 O O . GLN B 1 280 ? -0.477 -26.25 -21.203 1 97.62 280 GLN B O 1
ATOM 4576 N N . ARG B 1 281 ? -0.745 -25.5 -19.234 1 96.25 281 ARG B N 1
ATOM 4577 C CA . ARG B 1 281 ? -1.888 -26.375 -18.984 1 96.25 281 ARG B CA 1
ATOM 4578 C C . ARG B 1 281 ? -3.197 -25.672 -19.328 1 96.25 281 ARG B C 1
ATOM 4580 O O . ARG B 1 281 ? -3.549 -24.656 -18.719 1 96.25 281 ARG B O 1
ATOM 4587 N N . LEU B 1 282 ? -3.924 -26.281 -20.266 1 95.31 282 LEU B N 1
ATOM 4588 C CA . LEU B 1 282 ? -5.176 -25.734 -20.766 1 95.31 282 LEU B CA 1
ATOM 4589 C C . LEU B 1 282 ? -6.348 -26.641 -20.422 1 95.31 282 LEU B C 1
ATOM 4591 O O . LEU B 1 282 ? -6.211 -27.859 -20.422 1 95.31 282 LEU B O 1
ATOM 4595 N N . TRP B 1 283 ? -7.48 -25.938 -20.172 1 92.25 283 TRP B N 1
ATOM 4596 C CA . TRP B 1 283 ? -8.648 -26.734 -19.828 1 92.25 283 TRP B CA 1
ATOM 4597 C C . TRP B 1 283 ? -9.07 -27.609 -21.016 1 92.25 283 TRP B C 1
ATOM 4599 O O . TRP B 1 283 ? -9.602 -28.703 -20.828 1 92.25 283 TRP B O 1
ATOM 4609 N N . ARG B 1 284 ? -8.812 -27.234 -22.188 1 90.06 284 ARG B N 1
ATOM 4610 C CA . ARG B 1 284 ? -9.188 -27.984 -23.391 1 90.06 284 ARG B CA 1
ATOM 4611 C C . ARG B 1 2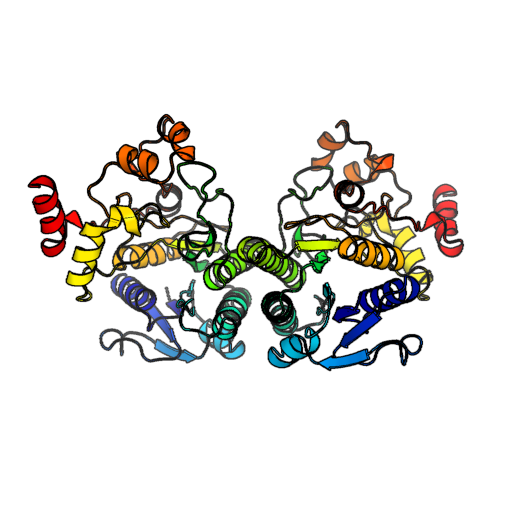84 ? -8.422 -29.297 -23.484 1 90.06 284 ARG B C 1
ATOM 4613 O O . ARG B 1 284 ? -8.852 -30.219 -24.188 1 90.06 284 ARG B O 1
ATOM 4620 N N . ASP B 1 285 ? -7.309 -29.312 -22.812 1 90.62 285 ASP B N 1
ATOM 4621 C CA . ASP B 1 285 ? -6.492 -30.531 -22.844 1 90.62 285 ASP B CA 1
ATOM 4622 C C . ASP B 1 285 ? -6.977 -31.547 -21.812 1 90.62 285 ASP B C 1
ATOM 4624 O O . ASP B 1 285 ? -6.48 -32.656 -21.75 1 90.62 285 ASP B O 1
ATOM 4628 N N . VAL B 1 286 ? -7.93 -31.172 -20.953 1 90.44 286 VAL B N 1
ATOM 4629 C CA . VAL B 1 286 ? -8.523 -32.031 -19.953 1 90.44 286 VAL B CA 1
ATOM 4630 C C . VAL B 1 286 ? -9.773 -32.719 -20.531 1 90.44 286 VAL B C 1
ATOM 4632 O O . VAL B 1 286 ? -10.781 -32.062 -20.766 1 90.44 286 VAL B O 1
ATOM 4635 N N . PRO B 1 287 ? -9.734 -33.969 -20.719 1 86 287 PRO B N 1
ATOM 4636 C CA . PRO B 1 287 ? -10.828 -34.656 -21.406 1 86 287 PRO B CA 1
ATOM 4637 C C . PRO B 1 287 ? -12.195 -34.344 -20.797 1 86 287 PRO B C 1
ATOM 4639 O O . PRO B 1 287 ? -13.156 -34.094 -21.516 1 86 287 PRO B O 1
ATOM 4642 N N . GLU B 1 288 ? -12.289 -34.281 -19.5 1 83.38 288 GLU B N 1
ATOM 4643 C CA . GLU B 1 288 ? -13.562 -34.062 -18.828 1 83.38 288 GLU B CA 1
ATOM 4644 C C . GLU B 1 288 ? -14.07 -32.656 -19.094 1 83.38 288 GLU B C 1
ATOM 4646 O O . GLU B 1 288 ? -15.281 -32.406 -19.094 1 83.38 288 GLU B O 1
ATOM 4651 N N . LEU B 1 289 ? -13.156 -31.719 -19.297 1 87 289 LEU B N 1
ATOM 4652 C CA . LEU B 1 289 ? -13.523 -30.312 -19.484 1 87 289 LEU B CA 1
ATOM 4653 C C . LEU B 1 289 ? -13.719 -30 -20.953 1 87 289 LEU B C 1
ATOM 4655 O O . LEU B 1 289 ? -14.531 -29.141 -21.312 1 87 289 LEU B O 1
ATOM 4659 N N . ASN B 1 290 ? -12.984 -30.641 -21.766 1 83.31 290 ASN B N 1
ATOM 4660 C CA . ASN B 1 290 ? -13.047 -30.422 -23.203 1 83.31 290 ASN B CA 1
ATOM 4661 C C . ASN B 1 290 ? -14.422 -30.781 -23.766 1 83.31 290 ASN B C 1
ATOM 4663 O O . ASN B 1 290 ? -14.828 -30.25 -24.797 1 83.31 290 ASN B O 1
ATOM 4667 N N . GLN B 1 291 ? -15.188 -31.641 -23.062 1 76.75 291 GLN B N 1
ATOM 4668 C CA . GLN B 1 291 ? -16.5 -32.062 -23.516 1 76.75 291 GLN B CA 1
ATOM 4669 C C . GLN B 1 291 ? -17.5 -30.891 -23.469 1 76.75 291 GLN B C 1
ATOM 4671 O O . GLN B 1 291 ? -18.5 -30.891 -24.188 1 76.75 291 GLN B O 1
ATOM 4676 N N . VAL B 1 292 ? -17.281 -29.938 -22.578 1 65.12 292 VAL B N 1
ATOM 4677 C CA . VAL B 1 292 ? -18.156 -28.766 -22.484 1 65.12 292 VAL B CA 1
ATOM 4678 C C . VAL B 1 292 ? -18.125 -27.984 -23.797 1 65.12 292 VAL B C 1
ATOM 4680 O O . VAL B 1 292 ? -19.156 -27.469 -24.25 1 65.12 292 VAL B O 1
ATOM 4683 N N . SER B 1 293 ? -16.984 -27.766 -24.359 1 60.59 293 SER B N 1
ATOM 4684 C CA . SER B 1 293 ? -16.766 -27.031 -25.609 1 60.59 293 SER B CA 1
ATOM 4685 C C . SER B 1 293 ? -17.531 -27.672 -26.766 1 60.59 293 SER B C 1
ATOM 4687 O O . SER B 1 293 ? -18.031 -26.969 -27.641 1 60.59 293 SER B O 1
ATOM 4689 N N . LYS B 1 294 ? -17.719 -28.938 -26.719 1 56.44 294 LYS B N 1
ATOM 4690 C CA . LYS B 1 294 ? -18.391 -29.672 -27.797 1 56.44 294 LYS B CA 1
ATOM 4691 C C . LYS B 1 294 ? -19.906 -29.578 -27.688 1 56.44 294 LYS B C 1
ATOM 4693 O O . LYS B 1 294 ? -20.609 -29.516 -28.688 1 56.44 294 LYS B O 1
ATOM 4698 N N . ASN B 1 295 ? -20.359 -29.531 -26.469 1 52.06 295 ASN B N 1
ATOM 4699 C CA . ASN B 1 295 ? -21.812 -29.469 -26.312 1 52.06 295 ASN B CA 1
ATOM 4700 C C . ASN B 1 295 ? -22.344 -28.078 -26.609 1 52.06 295 ASN B C 1
ATOM 4702 O O . ASN B 1 295 ? -23.484 -27.938 -27.062 1 52.06 295 ASN B O 1
ATOM 4706 N N . GLU B 1 296 ? -21.594 -27.031 -26.281 1 51.59 296 GLU B N 1
ATOM 4707 C CA . GLU B 1 296 ? -22.062 -25.688 -26.578 1 51.59 296 GLU B CA 1
ATOM 4708 C C . GLU B 1 296 ? -21.953 -25.375 -28.078 1 51.59 296 GLU B C 1
ATOM 4710 O O . GLU B 1 296 ? -22.781 -24.641 -28.625 1 51.59 296 GLU B O 1
ATOM 4715 N N . ALA B 1 297 ? -21.016 -25.938 -28.766 1 42.75 297 ALA B N 1
ATOM 4716 C CA . ALA B 1 297 ? -20.969 -25.859 -30.219 1 42.75 297 ALA B CA 1
ATOM 4717 C C . ALA B 1 297 ? -22.125 -26.625 -30.859 1 42.75 297 ALA B C 1
ATOM 4719 O O . ALA B 1 297 ? -22.531 -26.344 -31.984 1 42.75 297 ALA B O 1
ATOM 4720 N N . ALA B 1 298 ? -22.672 -27.609 -30.203 1 38.72 298 ALA B N 1
ATOM 4721 C CA . ALA B 1 298 ? -23.781 -28.391 -30.75 1 38.72 298 ALA B CA 1
ATOM 4722 C C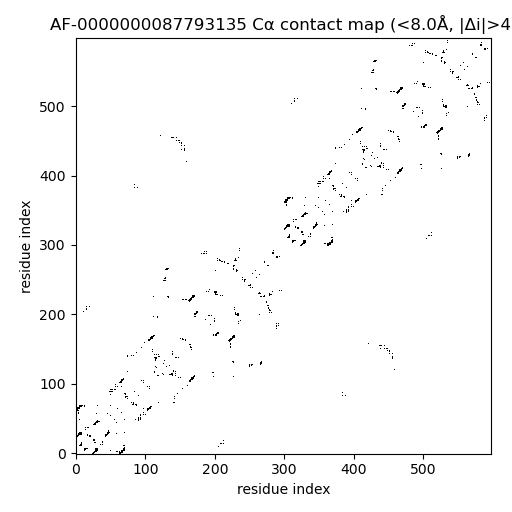 . ALA B 1 298 ? -25.109 -27.719 -30.469 1 38.72 298 ALA B C 1
ATOM 4724 O O . ALA B 1 298 ? -26.156 -28.141 -30.969 1 38.72 298 ALA B O 1
ATOM 4725 N N . LEU B 1 299 ? -25.047 -26.781 -29.516 1 35.72 299 LEU B N 1
ATOM 4726 C CA . LEU B 1 299 ? -26.297 -26.062 -29.375 1 35.72 299 LEU B CA 1
ATOM 4727 C C . LEU B 1 299 ? -26.297 -24.781 -30.203 1 35.72 299 LEU B C 1
ATOM 4729 O O . LEU B 1 299 ? -25.281 -24.078 -30.266 1 35.72 299 LEU B O 1
#

InterPro domains:
  IPR001509 NAD-dependent epimerase/dehydratase [PF01370] (3-224)
  IPR036291 NAD(P)-binding domain superfamily [SSF51735] (1-280)

Foldseek 3Di:
DEEEQEPCQDDLNVLLCVLQVVVPYAYEYEYCDDHDPVCVPRHNYDHDQLLDLVSLLVSCAPGQEYEAEDFDQPLPPDDLVVGQCSLQNSLLSNLVSCLVRVRQEYEYEAAPCQQVPDVHPDDADWPAFQAEPPTDGDHDTSNSVSRVSSLVSQQVCCVPRFRAYEHEHEYAEDALPPPCLVVLLVCLLVVLPPVVRRLQWYAYSNLSSVLSVLRRVFPDTHRYYAYDTALDGSYLDDSQVSCVVRPVVHNVNVPDPDDCNRRNSYRRVVSCVRRNGHGDDDLCVRPSNVVSSVVVVVD/DEEEQEPCQDDLNVLLCVLQVVVPYAYEYEYCDDHDPVCVPRHNYDHDQLLDLVSLLVSCAPGQEYEAEDFDQPLPPDDLVVGQCSLQNSLLSNLVSCLVRVRQEYEYEAAPCQQVPDVHPDDRDWPAFQAEPPTDGDHDGSNSVSRVSSLVSQQVSCVPRFRAYEHEHEYAEDALPPPCLVVLLVCLLVVLPPVVRRLQWYAYSNLSSVLSVLRRVFPDTHRYYAYDTALDGSYLDDSQVSCVVRPVVHNVNVPDPDDCNRRNSYRRVVSCVRRNGHGDDDLCVRVSNVVSNVVVVVD

Secondary structure (DSSP, 8-state):
-EEEEETTTSHHHHHHHHHHHHTT-EEEEEESSPPPTTTTTTSEEEE--TT-HHHHHHHHTT-SEEEE------TTTS-HHHHHHHHHHHHHHHHHHHHHTT--EEEEEEEGGGGS-SS-SS----SSSSB-TTSPP---SHHHHHHHHHHHHHHHHHHHH--EEEEEEE--EE-TTSS-HHHHHHHHHHHHHH-GGGTT--EEHHHHHHHHHHHHH----SEE--EE--SS-SSSS-HHHHHHHH-GGGGGGGGSS--HHHH-SB--HHHHHHH-------GGGSHHHHHHHHHHH--/-EEEEETTTSHHHHHHHHHHHHTT-EEEEEESSPPPTTTTTTSEEEE--TT-HHHHHHHHTT-SEEEE------TTTS-HHHHHHHHHHHHHHHHHHHHHTT--EEEEEEEGGGGS-SS-SS----SSSSB-TTSPP---SHHHHHHHHHHHHHHHHHHHH--EEEEEEE--EE-TTSS-HHHHHHHHHHHHHH-GGGTT--EEHHHHHHHHHHHHH----SEE--EE--SS-SSSS-HHHHHHHH-GGGGGGGGSS--HHHH-SB--HHHHHHH-------GGGSHHHHHHHHHHHT-

Nearest PDB structures (foldseek):
  8skb-assembly1_B-2  TM=6.833E-01  e=1.938E-16  Myrciaria dubia
  3ko8-assembly1_A-2  TM=6.826E-01  e=1.826E-16  Pyrobaculum calidifontis JCM 11548
  3wj7-assembly1_C  TM=6.889E-01  e=5.914E-14  Gluconobacter oxydans 621H
  8r2j-assembly2_B  TM=5.833E-01  e=2.739E-11  Streptomyces swartbergensis
  8r2j-assembly1_A  TM=5.858E-01  e=4.157E-11  Streptomyces swartbergensis

Radius of gyration: 25.95 Å; Cα contacts (8 Å, |Δi|>4): 1234; chains: 2; bounding box: 55×77×63 Å